Protein 4NHX (pdb70)

Secondary structure (P-SEA, 3-state):
ccccccccaaaaaaaaaaaaaacbbbbcccccccccccbbbbbccccccaaaaaaaaaaaaabbbbbbbcccccccccccccccccaaaaaaaaacccaaaaaaaaaaccccccbbbbbbbbbcccccccccccccccccbbbbbbbcccccccccccbbbbbbccccccccccbbbbbcccbbbbbbbcccccccccccccccccccbbbbbbcccccccccccccccccccccccccccccccccccccccaaaaaaaaaaaaaccbbbbcccccaaaaaaaaaaaacbbbbbbbbcccccccccccccccccaaaaaaaaaaacaaaaaaaaaaccccccccccccccccccccccccccccccccccbbbbbbbbbccccccccccccbbbbbccccccccccccccccbbbbbbbccccccccccccccccccccccccccccccbbbbbcc

Structure (mmCIF, N/CA/C/O backbone):
data_4NHX
#
_entry.id   4NHX
#
_cell.length_a   64.401
_cell.length_b   64.401
_cell.length_c   232.041
_cell.angle_alpha   90.00
_cell.angle_beta   90.00
_cell.angle_gamma   120.00
#
_symmetry.space_group_name_H-M   'P 32 2 1'
#
loop_
_entity.id
_entity.type
_entity.pdbx_description
1 polymer '2-oxoglutarate and iron-dependent oxygenase domain-containing protein 1'
2 non-polymer 'MANGANESE (II) ION'
3 non-polymer 'SODIUM ION'
4 non-polymer N-OXALYLGLYCINE
5 non-polymer GLYCEROL
6 water water
#
loop_
_atom_site.group_PDB
_atom_site.id
_atom_site.type_symbol
_atom_site.label_atom_id
_atom_site.label_alt_id
_atom_site.label_comp_id
_atom_site.label_asym_id
_atom_site.label_entity_id
_atom_site.label_seq_id
_atom_site.pdbx_PDB_ins_code
_atom_site.Cartn_x
_atom_site.Cartn_y
_atom_site.Cartn_z
_atom_site.occupancy
_atom_site.B_iso_or_equiv
_atom_site.auth_seq_id
_atom_site.auth_comp_id
_atom_site.auth_asym_id
_atom_site.auth_atom_id
_atom_site.pdbx_PDB_model_num
ATOM 1 N N . ALA A 1 44 ? -33.639 -6.377 81.988 1.00 71.58 24 ALA A N 1
ATOM 2 C CA . ALA A 1 44 ? -34.361 -6.192 80.733 1.00 71.73 24 ALA A CA 1
ATOM 3 C C . ALA A 1 44 ? -33.944 -7.242 79.700 1.00 71.27 24 ALA A C 1
ATOM 4 O O . ALA A 1 44 ? -33.201 -8.170 80.019 1.00 72.81 24 ALA A O 1
ATOM 6 N N . GLU A 1 45 ? -34.426 -7.095 78.468 1.00 71.07 25 GLU A N 1
ATOM 7 C CA . GLU A 1 45 ? -34.156 -8.072 77.412 1.00 70.48 25 GLU A CA 1
ATOM 8 C C . GLU A 1 45 ? -34.292 -7.443 76.031 1.00 67.46 25 GLU A C 1
ATOM 9 O O . GLU A 1 45 ? -35.054 -6.493 75.845 1.00 66.05 25 GLU A O 1
ATOM 15 N N . PHE A 1 46 ? -33.573 -7.982 75.051 1.00 68.00 26 PHE A N 1
ATOM 16 C CA . PHE A 1 46 ? -33.656 -7.432 73.702 1.00 68.57 26 PHE A CA 1
ATOM 17 C C . PHE A 1 46 ? -34.969 -7.859 73.045 1.00 66.61 26 PHE A C 1
ATOM 18 O O . PHE A 1 46 ? -35.574 -8.852 73.451 1.00 66.90 26 PHE A O 1
ATOM 26 N N . SER A 1 47 ? -35.392 -7.086 72.045 1.00 66.42 27 SER A N 1
ATOM 27 C CA . SER A 1 47 ? -36.741 -7.151 71.478 1.00 71.80 27 SER A CA 1
ATOM 28 C C . SER A 1 47 ? -37.295 -8.568 71.374 1.00 76.27 27 SER A C 1
ATOM 29 O O . SER A 1 47 ? -36.725 -9.425 70.698 1.00 76.56 27 SER A O 1
ATOM 32 N N . ASP A 1 48 ? -38.408 -8.799 72.063 1.00 77.71 28 ASP A N 1
ATOM 33 C CA . ASP A 1 48 ? -39.094 -10.085 72.045 1.00 77.43 28 ASP A CA 1
ATOM 34 C C . ASP A 1 48 ? -39.451 -10.491 70.615 1.00 72.04 28 ASP A C 1
ATOM 35 O O . ASP A 1 48 ? -39.464 -11.676 70.276 1.00 68.54 28 ASP A O 1
ATOM 40 N N . ALA A 1 49 ? -39.716 -9.490 69.778 1.00 70.77 29 ALA A N 1
ATOM 41 C CA . ALA A 1 49 ? -40.321 -9.708 68.468 1.00 69.21 29 ALA A CA 1
ATOM 42 C C . ALA A 1 49 ? -39.384 -10.350 67.440 1.00 68.48 29 ALA A C 1
ATOM 43 O O . ALA A 1 49 ? -39.852 -10.936 66.465 1.00 71.70 29 ALA A O 1
ATOM 45 N N . VAL A 1 50 ? -38.074 -10.252 67.657 1.00 65.57 30 VAL A N 1
ATOM 46 C CA . VAL A 1 50 ? -37.102 -10.846 66.734 1.00 63.28 30 VAL A CA 1
ATOM 47 C C . VAL A 1 50 ? -36.795 -12.292 67.116 1.00 61.49 30 VAL A C 1
ATOM 48 O O . VAL A 1 50 ? -36.318 -13.082 66.284 1.00 55.31 30 VAL A O 1
ATOM 52 N N . THR A 1 51 ? -37.065 -12.621 68.378 1.00 61.37 31 THR A N 1
ATOM 53 C CA . THR A 1 51 ? -36.948 -13.988 68.876 1.00 62.40 31 THR A CA 1
ATOM 54 C C . THR A 1 51 ? -38.193 -14.786 68.521 1.00 60.09 31 THR A C 1
ATOM 55 O O . THR A 1 51 ? -38.235 -16.007 68.714 1.00 62.28 31 THR A O 1
ATOM 59 N N . GLU A 1 52 ? -39.213 -14.095 68.017 1.00 57.16 32 GLU A N 1
ATOM 60 C CA . GLU A 1 52 ? -40.376 -14.780 67.475 1.00 59.27 32 GLU A CA 1
ATOM 61 C C . GLU A 1 52 ? -39.851 -15.713 66.382 1.00 54.63 32 GLU A C 1
ATOM 62 O O . GLU A 1 52 ? -39.149 -15.283 65.465 1.00 51.44 32 GLU A O 1
ATOM 68 N N . GLU A 1 53 ? -40.172 -16.993 66.511 1.00 53.67 33 GLU A N 1
ATOM 69 C CA . GLU A 1 53 ? -39.477 -18.037 65.773 1.00 53.43 33 GLU A CA 1
ATOM 70 C C . GLU A 1 53 ? -39.637 -17.948 64.256 1.00 50.21 33 GLU A C 1
ATOM 71 O O . GLU A 1 53 ? -38.687 -18.233 63.528 1.00 49.56 33 GLU A O 1
ATOM 74 N N . THR A 1 54 ? -40.815 -17.553 63.776 1.00 48.60 34 THR A N 1
ATOM 75 C CA . THR A 1 54 ? -41.038 -17.478 62.334 1.00 49.88 34 THR A CA 1
ATOM 76 C C . THR A 1 54 ? -40.108 -16.439 61.719 1.00 46.79 34 THR A C 1
ATOM 77 O O . THR A 1 54 ? -39.562 -16.642 60.637 1.00 46.87 34 THR A O 1
ATOM 81 N N . LEU A 1 55 ? -39.916 -15.334 62.429 1.00 44.94 35 LEU A N 1
ATOM 82 C CA . LEU A 1 55 ? -39.075 -14.252 61.945 1.00 44.55 35 LEU A CA 1
ATOM 83 C C . LEU A 1 55 ? -37.609 -14.663 62.003 1.00 41.70 35 LEU A C 1
ATOM 84 O O . LEU A 1 55 ? -36.834 -14.374 61.093 1.00 40.93 35 LEU A O 1
ATOM 89 N N . LYS A 1 56 ? -37.239 -15.348 63.076 1.00 39.54 36 LYS A N 1
ATOM 90 C CA . LYS A 1 56 ? -35.872 -15.816 63.260 1.00 39.17 36 LYS A CA 1
ATOM 91 C C . LYS A 1 56 ? -35.469 -16.764 62.133 1.00 38.98 36 LYS A C 1
ATOM 92 O O . LYS A 1 56 ? -34.331 -16.751 61.661 1.00 37.91 36 LYS A O 1
ATOM 98 N N . LYS A 1 57 ? -36.405 -17.598 61.709 1.00 37.48 37 LYS A N 1
ATOM 99 C CA . LYS A 1 57 ? -36.124 -18.556 60.660 1.00 43.78 37 LYS A CA 1
ATOM 100 C C . LYS A 1 57 ? -36.054 -17.874 59.301 1.00 41.98 37 LYS A C 1
ATOM 101 O O . LYS A 1 57 ? -35.304 -18.297 58.427 1.00 42.99 37 LYS A O 1
ATOM 107 N N . GLN A 1 58 ? -36.848 -16.826 59.128 1.00 40.83 38 GLN A N 1
ATOM 108 C CA . GLN A 1 58 ? -36.872 -16.078 57.879 1.00 41.87 38 GLN A CA 1
ATOM 109 C C . GLN A 1 58 ? -35.578 -15.285 57.742 1.00 42.86 38 GLN A C 1
ATOM 110 O O . GLN A 1 58 ? -35.017 -15.159 56.655 1.00 46.81 38 GLN A O 1
ATOM 116 N N . VAL A 1 59 ? -35.102 -14.767 58.866 1.00 39.10 39 VAL A N 1
ATOM 117 C CA . VAL A 1 59 ? -33.845 -14.027 58.908 1.00 39.47 39 VAL A CA 1
ATOM 118 C C . VAL A 1 59 ? -32.690 -14.976 58.587 1.00 39.97 39 VAL A C 1
ATOM 119 O O . VAL A 1 59 ? -31.781 -14.627 57.829 1.00 41.76 39 VAL A O 1
ATOM 123 N N . ALA A 1 60 ? -32.751 -16.183 59.147 1.00 39.70 40 ALA A N 1
ATOM 124 C CA . ALA A 1 60 ? -31.737 -17.209 58.912 1.00 41.83 40 ALA A CA 1
ATOM 125 C C . ALA A 1 60 ? -31.660 -17.576 57.435 1.00 43.48 40 ALA A C 1
ATOM 126 O O . ALA A 1 60 ? -30.570 -17.739 56.880 1.00 45.51 40 ALA A O 1
ATOM 128 N N . GLU A 1 61 ? -32.818 -17.717 56.802 1.00 44.70 41 GLU A N 1
ATOM 129 C CA . GLU A 1 61 ? -32.867 -18.034 55.380 1.00 47.04 41 GLU A CA 1
ATOM 130 C C . GLU A 1 61 ? -32.180 -16.933 54.568 1.00 45.54 41 GLU A C 1
ATOM 131 O O . GLU A 1 61 ? -31.362 -17.210 53.690 1.00 50.32 41 GLU A O 1
ATOM 137 N N . ALA A 1 62 ? -32.524 -15.685 54.873 1.00 45.46 42 ALA A N 1
ATOM 138 C CA . ALA A 1 62 ? -31.965 -14.518 54.188 1.00 47.98 42 ALA A CA 1
ATOM 139 C C . ALA A 1 62 ? -30.443 -14.465 54.322 1.00 49.72 42 ALA A C 1
ATOM 140 O O . ALA A 1 62 ? -29.738 -14.154 53.363 1.00 53.16 42 ALA A O 1
ATOM 142 N N . TRP A 1 63 ? -29.947 -14.758 55.521 1.00 44.22 43 TRP A N 1
ATOM 143 C CA . TRP A 1 63 ? -28.509 -14.853 55.752 1.00 43.62 43 TRP A CA 1
ATOM 144 C C . TRP A 1 63 ? -27.892 -15.977 54.919 1.00 46.82 43 TRP A C 1
ATOM 145 O O . TRP A 1 63 ? -26.867 -15.787 54.263 1.00 51.36 43 TRP A O 1
ATOM 156 N N . SER A 1 64 ? -28.519 -17.148 54.966 1.00 45.97 44 SER A N 1
ATOM 157 C CA . SER A 1 64 ? -28.009 -18.341 54.309 1.00 49.83 44 SER A CA 1
ATOM 158 C C . SER A 1 64 ? -27.852 -18.113 52.812 1.00 55.35 44 SER A C 1
ATOM 159 O O . SER A 1 64 ? -26.887 -18.568 52.191 1.00 58.21 44 SER A O 1
ATOM 162 N N . ARG A 1 65 ? -28.810 -17.383 52.255 1.00 53.71 45 ARG A N 1
ATOM 163 C CA A ARG A 1 65 ? -28.912 -17.150 50.821 0.64 53.69 45 ARG A CA 1
ATOM 164 C CA B ARG A 1 65 ? -28.865 -17.176 50.813 0.36 54.02 45 ARG A CA 1
ATOM 165 C C . ARG A 1 65 ? -28.361 -15.794 50.406 1.00 52.61 45 ARG A C 1
ATOM 166 O O . ARG A 1 65 ? -28.419 -15.431 49.243 1.00 57.17 45 ARG A O 1
ATOM 181 N N . ARG A 1 66 ? -27.832 -15.049 51.367 1.00 49.38 46 ARG A N 1
ATOM 182 C CA . ARG A 1 66 ? -27.369 -13.686 51.117 1.00 54.54 46 ARG A CA 1
ATOM 183 C C . ARG A 1 66 ? -28.411 -12.947 50.276 1.00 53.76 46 ARG A C 1
ATOM 184 O O . ARG A 1 66 ? -28.119 -12.469 49.192 1.00 52.82 46 ARG A O 1
ATOM 192 N N . THR A 1 67 ? -29.635 -12.900 50.789 1.00 54.64 47 THR A N 1
ATOM 193 C CA . THR A 1 67 ? -30.756 -12.268 50.109 1.00 56.58 47 THR A CA 1
ATOM 194 C C . THR A 1 67 ? -31.337 -11.198 51.035 1.00 53.77 47 THR A C 1
ATOM 195 O O . THR A 1 67 ? -31.373 -11.393 52.246 1.00 51.41 47 THR A O 1
ATOM 199 N N . PRO A 1 68 ? -31.777 -10.054 50.478 1.00 54.57 48 PRO A N 1
ATOM 200 C CA . PRO A 1 68 ? -32.341 -9.012 51.347 1.00 52.28 48 PRO A CA 1
ATOM 201 C C . PRO A 1 68 ? -33.667 -9.417 51.990 1.00 50.97 48 PRO A C 1
ATOM 202 O O . PRO A 1 68 ? -34.407 -10.230 51.443 1.00 52.17 48 PRO A O 1
ATOM 206 N N . PHE A 1 69 ? -33.940 -8.850 53.158 1.00 47.66 49 PHE A N 1
ATOM 207 C CA . PHE A 1 69 ? -35.148 -9.149 53.911 1.00 50.33 49 PHE A CA 1
ATOM 208 C C . PHE A 1 69 ? -35.576 -7.891 54.669 1.00 49.92 49 PHE A C 1
ATOM 209 O O . PHE A 1 69 ? -34.763 -7.266 55.354 1.00 47.52 49 PHE A O 1
ATOM 217 N N . SER A 1 70 ? -36.849 -7.529 54.543 1.00 52.95 50 SER A N 1
ATOM 218 C CA . SER A 1 70 ? -37.378 -6.326 55.174 1.00 54.71 50 SER A CA 1
ATOM 219 C C . SER A 1 70 ? -38.634 -6.655 55.970 1.00 56.00 50 SER A C 1
ATOM 220 O O . SER A 1 70 ? -39.536 -7.344 55.487 1.00 57.86 50 SER A O 1
ATOM 223 N N . HIS A 1 71 ? -38.674 -6.147 57.196 1.00 53.97 51 HIS A N 1
ATOM 224 C CA . HIS A 1 71 ? -39.787 -6.358 58.109 1.00 56.58 51 HIS A CA 1
ATOM 225 C C . HIS A 1 71 ? -39.875 -5.109 58.978 1.00 56.84 51 HIS A C 1
ATOM 226 O O . HIS A 1 71 ? -38.943 -4.301 59.005 1.00 52.61 51 HIS A O 1
ATOM 233 N N . GLU A 1 72 ? -40.987 -4.948 59.683 1.00 62.52 52 GLU A N 1
ATOM 234 C CA . GLU A 1 72 ? -41.206 -3.776 60.525 1.00 67.38 52 GLU A CA 1
ATOM 235 C C . GLU A 1 72 ? -40.115 -3.604 61.582 1.00 62.32 52 GLU A C 1
ATOM 236 O O . GLU A 1 72 ? -39.721 -2.480 61.903 1.00 65.00 52 GLU A O 1
ATOM 242 N N . VAL A 1 73 ? -39.623 -4.725 62.103 1.00 54.67 53 VAL A N 1
ATOM 243 C CA . VAL A 1 73 ? -38.766 -4.727 63.284 1.00 51.02 53 VAL A CA 1
ATOM 244 C C . VAL A 1 73 ? -37.330 -5.125 62.960 1.00 45.80 53 VAL A C 1
ATOM 245 O O . VAL A 1 73 ? -36.468 -5.140 63.842 1.00 40.12 53 VAL A O 1
ATOM 249 N N . ILE A 1 74 ? -37.077 -5.454 61.698 1.00 45.82 54 ILE A N 1
ATOM 250 C CA . ILE A 1 74 ? -35.732 -5.813 61.277 1.00 43.58 54 ILE A CA 1
ATOM 251 C C . ILE A 1 74 ? -35.562 -5.729 59.761 1.00 42.94 54 ILE A C 1
ATOM 252 O O . ILE A 1 74 ? -36.409 -6.192 58.994 1.00 44.46 54 ILE A O 1
ATOM 257 N N . VAL A 1 75 ? -34.461 -5.116 59.342 1.00 38.58 55 VAL A N 1
ATOM 258 C CA . VAL A 1 75 ? -34.124 -5.013 57.935 1.00 41.09 55 VAL A CA 1
ATOM 259 C C . VAL A 1 75 ? -32.710 -5.521 57.739 1.00 40.63 55 VAL A C 1
ATOM 260 O O . VAL A 1 75 ? -31.795 -5.130 58.459 1.00 39.24 55 VAL A O 1
ATOM 264 N N . MET A 1 76 ? -32.547 -6.398 56.758 1.00 44.84 56 MET A N 1
ATOM 265 C CA . MET A 1 76 ? -31.246 -6.942 56.418 1.00 46.38 56 MET A CA 1
ATOM 266 C C . MET A 1 76 ? -30.966 -6.709 54.941 1.00 45.13 56 MET A C 1
ATOM 267 O O . MET A 1 76 ? -31.779 -7.057 54.090 1.00 47.06 56 MET A O 1
ATOM 272 N N . ASP A 1 77 ? -29.810 -6.112 54.660 1.00 46.28 57 ASP A N 1
ATOM 273 C CA A ASP A 1 77 ? -29.404 -5.802 53.294 0.51 48.63 57 ASP A CA 1
ATOM 274 C CA B ASP A 1 77 ? -29.402 -5.773 53.301 0.49 48.87 57 ASP A CA 1
ATOM 275 C C . ASP A 1 77 ? -28.026 -6.377 53.006 1.00 47.79 57 ASP A C 1
ATOM 276 O O . ASP A 1 77 ? -27.214 -6.568 53.918 1.00 45.24 57 ASP A O 1
ATOM 285 N N . MET A 1 78 ? -27.773 -6.651 51.726 1.00 51.44 58 MET A N 1
ATOM 286 C CA . MET A 1 78 ? -26.544 -7.302 51.278 1.00 50.37 58 MET A CA 1
ATOM 287 C C . MET A 1 78 ? -25.618 -6.383 50.495 1.00 49.13 58 MET A C 1
ATOM 288 O O . MET A 1 78 ? -24.497 -6.775 50.174 1.00 48.20 58 MET A O 1
ATOM 293 N N A ASP A 1 79 ? -26.087 -5.180 50.180 0.45 51.02 59 ASP A N 1
ATOM 294 N N B ASP A 1 79 ? -26.083 -5.167 50.211 0.55 50.77 59 ASP A N 1
ATOM 295 C CA A ASP A 1 79 ? -25.308 -4.245 49.375 0.45 53.29 59 ASP A CA 1
ATOM 296 C CA B ASP A 1 79 ? -25.348 -4.211 49.380 0.55 53.79 59 ASP A CA 1
ATOM 297 C C A ASP A 1 79 ? -24.915 -3.019 50.199 0.45 50.23 59 ASP A C 1
ATOM 298 C C B ASP A 1 79 ? -24.921 -2.999 50.209 0.55 50.22 59 ASP A C 1
ATOM 299 O O A ASP A 1 79 ? -25.778 -2.367 50.787 0.45 49.51 59 ASP A O 1
ATOM 300 O O B ASP A 1 79 ? -25.766 -2.337 50.813 0.55 49.43 59 ASP A O 1
ATOM 309 N N . PRO A 1 80 ? -23.610 -2.689 50.237 1.00 46.86 60 PRO A N 1
ATOM 310 C CA . PRO A 1 80 ? -22.484 -3.335 49.539 1.00 47.09 60 PRO A CA 1
ATOM 311 C C . PRO A 1 80 ? -22.010 -4.626 50.214 1.00 47.72 60 PRO A C 1
ATOM 312 O O . PRO A 1 80 ? -21.298 -5.416 49.594 1.00 47.15 60 PRO A O 1
ATOM 316 N N . PHE A 1 81 ? -22.382 -4.819 51.477 1.00 45.03 61 PHE A N 1
ATOM 317 C CA . PHE A 1 81 ? -22.135 -6.081 52.167 1.00 45.11 61 PHE A CA 1
ATOM 318 C C . PHE A 1 81 ? -23.218 -6.322 53.216 1.00 46.75 61 PHE A C 1
ATOM 319 O O . PHE A 1 81 ? -24.049 -5.449 53.480 1.00 44.18 61 PHE A O 1
ATOM 327 N N . LEU A 1 82 ? -23.203 -7.506 53.813 1.00 47.65 62 LEU A N 1
ATOM 328 C CA . LEU A 1 82 ? -24.259 -7.904 54.731 1.00 45.44 62 LEU A CA 1
ATOM 329 C C . LEU A 1 82 ? -24.297 -6.999 55.961 1.00 38.64 62 LEU A C 1
ATOM 330 O O . LEU A 1 82 ? -23.323 -6.912 56.705 1.00 39.95 62 LEU A O 1
ATOM 335 N N . HIS A 1 83 ? -25.419 -6.318 56.167 1.00 36.57 63 HIS A N 1
ATOM 336 C CA . HIS A 1 83 ? -25.624 -5.513 57.369 1.00 38.11 63 HIS A CA 1
ATOM 337 C C . HIS A 1 83 ? -27.102 -5.551 57.735 1.00 37.31 63 HIS A C 1
ATOM 338 O O . HIS A 1 83 ? -27.958 -5.727 56.863 1.00 36.92 63 HIS A O 1
ATOM 345 N N . CYS A 1 84 ? -27.383 -5.408 59.027 1.00 37.49 64 CYS A N 1
ATOM 346 C CA A CYS A 1 84 ? -28.745 -5.478 59.528 0.68 38.10 64 CYS A CA 1
ATOM 347 C CA B CYS A 1 84 ? -28.746 -5.487 59.544 0.32 38.04 64 CYS A CA 1
ATOM 348 C C . CYS A 1 84 ? -29.029 -4.360 60.523 1.00 36.18 64 CYS A C 1
ATOM 349 O O . CYS A 1 84 ? -28.141 -3.928 61.260 1.00 31.72 64 CYS A O 1
ATOM 354 N N . VAL A 1 85 ? -30.275 -3.900 60.528 1.00 36.51 65 VAL A N 1
ATOM 355 C CA . VAL A 1 85 ? -30.711 -2.823 61.402 1.00 36.04 65 VAL A CA 1
ATOM 356 C C . VAL A 1 85 ? -31.898 -3.302 62.213 1.00 37.81 65 VAL A C 1
ATOM 357 O O . VAL A 1 85 ? -32.890 -3.772 61.649 1.00 37.77 65 VAL A O 1
ATOM 361 N N . ILE A 1 86 ? -31.783 -3.185 63.533 1.00 34.48 66 ILE A N 1
ATOM 362 C CA . ILE A 1 86 ? -32.878 -3.495 64.439 1.00 37.30 66 ILE A CA 1
ATOM 363 C C . ILE A 1 86 ? -33.244 -2.255 65.241 1.00 41.20 66 ILE A C 1
ATOM 364 O O . ILE A 1 86 ? -32.555 -1.900 66.196 1.00 39.60 66 ILE A O 1
ATOM 369 N N . PRO A 1 87 ? -34.331 -1.581 64.856 1.00 44.52 67 PRO A N 1
ATOM 370 C CA . PRO A 1 87 ? -34.762 -0.457 65.689 1.00 45.71 67 PRO A CA 1
ATOM 371 C C . PRO A 1 87 ? -35.427 -0.976 66.962 1.00 47.25 67 PRO A C 1
ATOM 372 O O . PRO A 1 87 ? -35.941 -2.095 66.948 1.00 49.50 67 PRO A O 1
ATOM 376 N N . ASN A 1 88 ? -35.406 -0.192 68.035 1.00 48.10 68 ASN A N 1
ATOM 377 C CA . ASN A 1 88 ? -35.989 -0.600 69.312 1.00 47.16 68 ASN A CA 1
ATOM 378 C C . ASN A 1 88 ? -35.460 -1.961 69.740 1.00 46.01 68 ASN A C 1
ATOM 379 O O . ASN A 1 88 ? -36.220 -2.894 70.014 1.00 49.32 68 ASN A O 1
ATOM 384 N N . PHE A 1 89 ? -34.137 -2.051 69.781 1.00 41.01 69 PHE A N 1
ATOM 385 C CA . PHE A 1 89 ? -33.435 -3.279 70.126 1.00 39.90 69 PHE A CA 1
ATOM 386 C C . PHE A 1 89 ? -33.820 -3.786 71.517 1.00 40.55 69 PHE A C 1
ATOM 387 O O . PHE A 1 89 ? -34.103 -4.970 71.697 1.00 43.89 69 PHE A O 1
ATOM 395 N N . ILE A 1 90 ? -33.820 -2.893 72.498 1.00 41.08 70 ILE A N 1
ATOM 396 C CA . ILE A 1 90 ? -34.186 -3.252 73.867 1.00 45.29 70 ILE A CA 1
ATOM 397 C C . ILE A 1 90 ? -35.554 -2.677 74.202 1.00 46.29 70 ILE A C 1
ATOM 398 O O . ILE A 1 90 ? -35.826 -1.509 73.952 1.00 45.91 70 ILE A O 1
ATOM 403 N N . GLN A 1 91 ? -36.418 -3.504 74.776 1.00 50.83 71 GLN A N 1
ATOM 404 C CA . GLN A 1 91 ? -37.815 -3.121 74.954 1.00 54.97 71 GLN A CA 1
ATOM 405 C C . GLN A 1 91 ? -38.030 -2.054 76.021 1.00 53.97 71 GLN A C 1
ATOM 406 O O . GLN A 1 91 ? -38.830 -1.137 75.828 1.00 56.19 71 GLN A O 1
ATOM 412 N N . SER A 1 92 ? -37.310 -2.158 77.134 1.00 52.26 72 SER A N 1
ATOM 413 C CA . SER A 1 92 ? -37.515 -1.241 78.252 1.00 50.67 72 SER A CA 1
ATOM 414 C C . SER A 1 92 ? -36.771 0.080 78.086 1.00 51.09 72 SER A C 1
ATOM 415 O O . SER A 1 92 ? -35.541 0.127 78.083 1.00 49.14 72 SER A O 1
ATOM 418 N N . GLN A 1 93 ? -37.540 1.155 77.956 1.00 54.19 73 GLN A N 1
ATOM 419 C CA . GLN A 1 93 ? -36.991 2.498 77.864 1.00 55.53 73 GLN A CA 1
ATOM 420 C C . GLN A 1 93 ? -36.364 2.906 79.193 1.00 57.31 73 GLN A C 1
ATOM 421 O O . GLN A 1 93 ? -35.415 3.688 79.230 1.00 56.69 73 GLN A O 1
ATOM 427 N N . ASP A 1 94 ? -36.892 2.375 80.287 1.00 60.61 74 ASP A N 1
ATOM 428 C CA . ASP A 1 94 ? -36.398 2.748 81.604 1.00 64.62 74 ASP A CA 1
ATOM 429 C C . ASP A 1 94 ? -35.004 2.172 81.803 1.00 60.20 74 ASP A C 1
ATOM 430 O O . ASP A 1 94 ? -34.121 2.839 82.344 1.00 60.31 74 ASP A O 1
ATOM 435 N N . PHE A 1 95 ? -34.802 0.944 81.333 1.00 56.66 75 PHE A N 1
ATOM 436 C CA . PHE A 1 95 ? -33.494 0.308 81.428 1.00 55.15 75 PHE A CA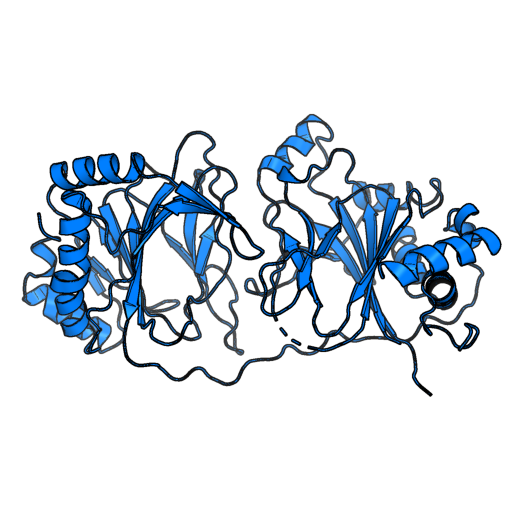 1
ATOM 437 C C . PHE A 1 95 ? -32.459 1.098 80.632 1.00 51.22 75 PHE A C 1
ATOM 438 O O . PHE A 1 95 ? -31.316 1.270 81.067 1.00 50.43 75 PHE A O 1
ATOM 446 N N . LEU A 1 96 ? -32.865 1.561 79.455 1.00 48.25 76 LEU A N 1
ATOM 447 C CA . LEU A 1 96 ? -31.976 2.291 78.557 1.00 47.06 76 LEU A CA 1
ATOM 448 C C . LEU A 1 96 ? -31.590 3.659 79.099 1.00 47.27 76 LEU A C 1
ATOM 449 O O . LEU A 1 96 ? -30.464 4.109 78.907 1.00 46.48 76 LEU A O 1
ATOM 454 N N . GLU A 1 97 ? -32.538 4.333 79.740 1.00 52.17 77 GLU A N 1
ATOM 455 C CA . GLU A 1 97 ? -32.262 5.602 80.402 1.00 57.46 77 GLU A CA 1
ATOM 456 C C . GLU A 1 97 ? -31.336 5.381 81.597 1.00 59.12 77 GLU A C 1
ATOM 457 O O . GLU A 1 97 ? -30.466 6.203 81.875 1.00 60.36 77 GLU A O 1
ATOM 463 N N . GLY A 1 98 ? -31.521 4.268 82.300 1.00 59.42 78 GLY A N 1
ATOM 464 C CA . GLY A 1 98 ? -30.643 3.932 83.407 1.00 60.08 78 GLY A CA 1
ATOM 465 C C . GLY A 1 98 ? -29.254 3.578 82.899 1.00 58.43 78 GLY A C 1
ATOM 466 O O . GLY A 1 98 ? -28.262 3.773 83.599 1.00 60.06 78 GLY A O 1
ATOM 467 N N . LEU A 1 99 ? -29.186 3.069 81.669 1.00 55.43 79 LEU A N 1
ATOM 468 C CA . LEU A 1 99 ? -27.916 2.688 81.046 1.00 52.16 79 LEU A CA 1
ATOM 469 C C . LEU A 1 99 ? -27.154 3.926 80.591 1.00 52.18 79 LEU A C 1
ATOM 470 O O . LEU A 1 99 ? -25.961 4.070 80.867 1.00 53.36 79 LEU A O 1
ATOM 475 N N . GLN A 1 100 ? -27.853 4.813 79.888 1.00 53.60 80 GLN A N 1
ATOM 476 C CA . GLN A 1 100 ? -27.289 6.090 79.467 1.00 57.98 80 GLN A CA 1
ATOM 477 C C . GLN A 1 100 ? -26.654 6.803 80.651 1.00 56.70 80 GLN A C 1
ATOM 478 O O . GLN A 1 100 ? -25.536 7.297 80.552 1.00 56.08 80 GLN A O 1
ATOM 484 N N . LYS A 1 101 ? -27.386 6.848 81.765 1.00 56.43 81 LYS A N 1
ATOM 485 C CA . LYS A 1 101 ? -26.942 7.550 82.970 1.00 59.21 81 LYS A CA 1
ATOM 486 C C . LYS A 1 101 ? -25.632 6.978 83.497 1.00 56.55 81 LYS A C 1
ATOM 487 O O . LYS A 1 101 ? -24.696 7.721 83.786 1.00 56.27 81 LYS A O 1
ATOM 493 N N . GLU A 1 102 ? -25.568 5.657 83.626 1.00 55.36 82 GLU A N 1
ATOM 494 C CA . GLU A 1 102 ? -24.348 5.000 84.076 1.00 55.55 82 GLU A CA 1
ATOM 495 C C . GLU A 1 102 ? -23.178 5.279 83.141 1.00 51.47 82 GLU A C 1
ATOM 496 O O . GLU A 1 102 ? -22.065 5.536 83.589 1.00 53.76 82 GLU A O 1
ATOM 502 N N . LEU A 1 103 ? -23.430 5.220 81.838 1.00 49.40 83 LEU A N 1
ATOM 503 C CA . LEU A 1 103 ? -22.366 5.424 80.861 1.00 47.53 83 LEU A CA 1
ATOM 504 C C . LEU A 1 103 ? -21.837 6.850 80.910 1.00 52.99 83 LEU A C 1
ATOM 505 O O . LEU A 1 103 ? -20.627 7.065 80.900 1.00 52.99 83 LEU A O 1
ATOM 510 N N . MET A 1 104 ? -22.749 7.820 80.957 1.00 59.94 84 MET A N 1
ATOM 511 C CA . MET A 1 104 ? -22.375 9.233 80.983 1.00 66.27 84 MET A CA 1
ATOM 512 C C . MET A 1 104 ? -21.629 9.573 82.264 1.00 70.34 84 MET A C 1
ATOM 513 O O . MET A 1 104 ? -20.940 10.589 82.333 1.00 75.31 84 MET A O 1
ATOM 518 N N . ASN A 1 105 ? -21.763 8.713 83.270 1.00 69.84 85 ASN A N 1
ATOM 519 C CA . ASN A 1 105 ? -21.070 8.895 84.539 1.00 70.05 85 ASN A CA 1
ATOM 520 C C . ASN A 1 105 ? -19.748 8.118 84.558 1.00 65.61 85 ASN A C 1
ATOM 521 O O . ASN A 1 105 ? -19.080 8.033 85.581 1.00 66.47 85 ASN A O 1
ATOM 526 N N . LEU A 1 106 ? -19.367 7.548 83.418 1.00 58.49 86 LEU A N 1
ATOM 527 C CA . LEU A 1 106 ? -18.042 6.945 83.297 1.00 57.56 86 LEU A CA 1
ATOM 528 C C . LEU A 1 106 ? -17.010 8.010 82.961 1.00 55.66 86 LEU A C 1
ATOM 529 O O . LEU A 1 106 ? -17.357 9.125 82.566 1.00 56.41 86 LEU A O 1
ATOM 534 N N . ASP A 1 107 ? -15.738 7.666 83.124 1.00 51.96 87 ASP A N 1
ATOM 535 C CA . ASP A 1 107 ? -14.668 8.534 82.670 1.00 56.36 87 ASP A CA 1
ATOM 536 C C . ASP A 1 107 ? -14.345 8.162 81.228 1.00 54.98 87 ASP A C 1
ATOM 537 O O . ASP A 1 107 ? -14.276 6.982 80.890 1.00 52.11 87 ASP A O 1
ATOM 542 N N . PHE A 1 108 ? -14.186 9.171 80.382 1.00 58.38 88 PHE A N 1
ATOM 543 C CA . PHE A 1 108 ? -13.864 8.950 78.977 1.00 60.37 88 PHE A CA 1
ATOM 544 C C . PHE A 1 108 ? -12.458 9.442 78.669 1.00 66.55 88 PHE A C 1
ATOM 545 O O . PHE A 1 108 ? -12.075 10.535 79.093 1.00 70.02 88 PHE A O 1
ATOM 553 N N . HIS A 1 109 ? -11.690 8.620 77.953 1.00 65.93 89 HIS A N 1
ATOM 554 C CA . HIS A 1 109 ? -10.327 8.981 77.571 1.00 66.83 89 HIS A CA 1
ATOM 555 C C . HIS A 1 109 ? -10.172 9.212 76.063 1.00 62.41 89 HIS A C 1
ATOM 556 O O . HIS A 1 109 ? -10.793 8.538 75.226 1.00 56.32 89 HIS A O 1
ATOM 563 N N . GLU A 1 110 ? -9.348 10.201 75.734 1.00 58.99 90 GLU A N 1
ATOM 564 C CA . GLU A 1 110 ? -9.176 10.647 74.365 1.00 54.67 90 GLU A CA 1
ATOM 565 C C . GLU A 1 110 ? -8.527 9.562 73.509 1.00 50.70 90 GLU A C 1
ATOM 566 O O . GLU A 1 110 ? -7.500 8.993 73.876 1.00 53.32 90 GLU A O 1
ATOM 568 N N . LYS A 1 111 ? -9.148 9.263 72.375 1.00 45.48 91 LYS A N 1
ATOM 569 C CA . LYS A 1 111 ? -8.553 8.356 71.409 1.00 48.65 91 LYS A CA 1
ATOM 570 C C . LYS A 1 111 ? -8.244 9.150 70.166 1.00 47.73 91 LYS A C 1
ATOM 571 O O . LYS A 1 111 ? -9.104 9.849 69.627 1.00 47.81 91 LYS A O 1
ATOM 577 N N . TYR A 1 112 ? -7.002 9.042 69.720 1.00 47.86 92 TYR A N 1
ATOM 578 C CA . TYR A 1 112 ? -6.531 9.816 68.592 1.00 46.93 92 TYR A CA 1
ATOM 579 C C . TYR A 1 112 ? -5.434 9.079 67.851 1.00 42.88 92 TYR A C 1
ATOM 580 O O . TYR A 1 112 ? -4.528 8.528 68.468 1.00 44.00 92 TYR A O 1
ATOM 589 N N . ASN A 1 113 ? -5.528 9.089 66.523 1.00 39.06 93 ASN A N 1
ATOM 590 C CA . ASN A 1 113 ? -4.422 8.731 65.645 1.00 38.82 93 ASN A CA 1
ATOM 591 C C . ASN A 1 113 ? -4.746 9.245 64.241 1.00 37.80 93 ASN A C 1
ATOM 592 O O . ASN A 1 113 ? -5.507 10.211 64.095 1.00 38.50 93 ASN A O 1
ATOM 597 N N . ASP A 1 114 ? -4.195 8.605 63.211 1.00 36.92 94 ASP A N 1
ATOM 598 C CA . ASP A 1 114 ? -4.480 9.020 61.836 1.00 36.43 94 ASP A CA 1
ATOM 599 C C . ASP A 1 114 ? -5.919 8.685 61.450 1.00 34.75 94 ASP A C 1
ATOM 600 O O . ASP A 1 114 ? -6.582 9.455 60.752 1.00 34.50 94 ASP A O 1
ATOM 605 N N . LEU A 1 115 ? -6.402 7.540 61.921 1.00 34.81 95 LEU A N 1
ATOM 606 C CA . LEU A 1 115 ? -7.696 7.015 61.493 1.00 34.07 95 LEU A CA 1
ATOM 607 C C . LEU A 1 115 ? -8.876 7.624 62.249 1.00 33.26 95 LEU A C 1
ATOM 608 O O . LEU A 1 115 ? -9.975 7.724 61.706 1.00 33.36 95 LEU A O 1
ATOM 613 N N . TYR A 1 116 ? -8.665 8.022 63.499 1.00 34.78 96 TYR A N 1
ATOM 614 C CA . TYR A 1 116 ? -9.793 8.472 64.308 1.00 38.02 96 TYR A CA 1
ATOM 615 C C . TYR A 1 116 ? -9.467 9.548 65.313 1.00 36.91 96 TYR A C 1
ATOM 616 O O . TYR A 1 116 ? -8.311 9.775 65.675 1.00 38.73 96 TYR A O 1
ATOM 625 N N . LYS A 1 117 ? -10.532 10.204 65.757 1.00 38.70 97 LYS A N 1
ATOM 626 C CA . LYS A 1 117 ? -10.488 11.110 66.888 1.00 37.43 97 LYS A CA 1
ATOM 627 C C . LYS A 1 117 ? -11.851 11.058 67.574 1.00 37.19 97 LYS A C 1
ATOM 628 O O . LYS A 1 117 ? -12.872 11.386 66.964 1.00 37.25 97 LYS A O 1
ATOM 634 N N . PHE A 1 118 ? -11.860 10.630 68.830 1.00 34.37 98 PHE A N 1
ATOM 635 C CA . PHE A 1 118 ? -13.090 10.540 69.603 1.00 37.64 98 PHE A CA 1
ATOM 636 C C . PHE A 1 118 ? -12.759 10.208 71.058 1.00 40.87 98 PHE A C 1
ATOM 637 O O . PHE A 1 118 ? -11.585 10.167 71.428 1.00 43.55 98 PHE A O 1
ATOM 645 N N . GLN A 1 119 ? -13.788 10.005 71.881 1.00 41.35 99 GLN A N 1
ATOM 646 C CA . GLN A 1 119 ? -13.593 9.614 73.276 1.00 44.65 99 GLN A CA 1
ATOM 647 C C . GLN A 1 119 ? -14.157 8.219 73.542 1.00 43.39 99 GLN A C 1
ATOM 648 O O . GLN A 1 119 ? -15.242 7.872 73.065 1.00 42.95 99 GLN A O 1
ATOM 654 N N . GLN A 1 120 ? -13.419 7.432 74.319 1.00 42.08 100 GLN A N 1
ATOM 655 C CA . GLN A 1 120 ? -13.818 6.073 74.652 1.00 44.72 100 GLN A CA 1
ATOM 656 C C . GLN A 1 120 ? -13.899 5.928 76.166 1.00 51.09 100 GLN A C 1
ATOM 657 O O . GLN A 1 120 ? -13.159 6.582 76.895 1.00 54.64 100 GLN A O 1
ATOM 663 N N . SER A 1 121 ? -14.789 5.061 76.635 1.00 50.44 101 SER A N 1
ATOM 664 C CA . SER A 1 121 ? -15.051 4.950 78.064 1.00 54.40 101 SER A CA 1
ATOM 665 C C . SER A 1 121 ? -14.015 4.101 78.772 1.00 56.77 101 SER A C 1
ATOM 666 O O . SER A 1 121 ? -13.316 3.299 78.130 1.00 49.84 101 SER A O 1
ATOM 669 N N . ASP A 1 122 ? -13.943 4.288 80.098 1.00 62.89 102 ASP A N 1
ATOM 670 C CA . ASP A 1 122 ? -13.410 3.275 80.995 1.00 64.60 102 ASP A CA 1
ATOM 671 C C . ASP A 1 122 ? -13.960 1.964 80.436 1.00 67.01 102 ASP A C 1
ATOM 672 O O . ASP A 1 122 ? -15.140 1.901 80.073 1.00 67.38 102 ASP A O 1
ATOM 677 N N . ASP A 1 123 ? -13.135 0.927 80.338 1.00 70.47 103 ASP A N 1
ATOM 678 C CA . ASP A 1 123 ? -13.584 -0.325 79.719 1.00 71.47 103 ASP A CA 1
ATOM 679 C C . ASP A 1 123 ? -14.777 -0.934 80.463 1.00 65.80 103 ASP A C 1
ATOM 680 O O . ASP A 1 123 ? -14.962 -0.689 81.659 1.00 69.32 103 ASP A O 1
ATOM 685 N N . LEU A 1 124 ? -15.565 -1.741 79.753 1.00 55.80 104 LEU A N 1
ATOM 686 C CA . LEU A 1 124 ? -16.887 -2.152 80.215 1.00 54.04 104 LEU A CA 1
ATOM 687 C C . LEU A 1 124 ? -16.922 -3.607 80.663 1.00 58.36 104 LEU A C 1
ATOM 688 O O . LEU A 1 124 ? -17.874 -4.043 81.311 1.00 61.09 104 LEU A O 1
ATOM 693 N N . LYS A 1 125 ? -15.872 -4.351 80.346 1.00 58.18 105 LYS A N 1
ATOM 694 C CA . LYS A 1 125 ? -15.889 -5.792 80.548 1.00 58.87 105 LYS A CA 1
ATOM 695 C C . LYS A 1 125 ? -15.993 -6.221 82.016 1.00 60.99 105 LYS A C 1
ATOM 696 O O . LYS A 1 125 ? -16.748 -7.137 82.340 1.00 64.73 105 LYS A O 1
ATOM 701 N N . LYS A 1 126 ? -15.231 -5.577 82.897 1.00 60.94 106 LYS A N 1
ATOM 702 C CA . LYS A 1 126 ? -15.200 -5.959 84.318 1.00 63.73 106 LYS A CA 1
ATOM 703 C C . LYS A 1 126 ? -16.007 -4.989 85.181 1.00 64.49 106 LYS A C 1
ATOM 704 O O . LYS A 1 126 ? -15.933 -5.002 86.409 1.00 70.48 106 LYS A O 1
ATOM 708 N N . ARG A 1 127 ? -16.794 -4.162 84.511 1.00 63.67 107 ARG A N 1
ATOM 709 C CA . ARG A 1 127 ? -17.499 -3.055 85.131 1.00 62.80 107 ARG A CA 1
ATOM 710 C C . ARG A 1 127 ? -18.685 -3.576 85.948 1.00 62.36 107 ARG A C 1
ATOM 711 O O . ARG A 1 127 ? -19.450 -4.412 85.474 1.00 61.67 107 ARG A O 1
ATOM 719 N N . ARG A 1 128 ? -18.834 -3.090 87.178 1.00 62.57 108 ARG A N 1
ATOM 720 C CA . ARG A 1 128 ? -19.759 -3.712 88.125 1.00 63.64 108 ARG A CA 1
ATOM 721 C C . ARG A 1 128 ? -21.124 -3.037 88.212 1.00 61.39 108 ARG A C 1
ATOM 722 O O . ARG A 1 128 ? -22.051 -3.608 88.773 1.00 63.91 108 ARG A O 1
ATOM 730 N N . GLU A 1 129 ? -21.251 -1.836 87.656 1.00 60.65 109 GLU A N 1
ATOM 731 C CA . GLU A 1 129 ? -22.536 -1.143 87.646 1.00 58.68 109 GLU A CA 1
ATOM 732 C C . GLU A 1 129 ? -23.596 -2.059 87.039 1.00 57.47 109 GLU A C 1
ATOM 733 O O . GLU A 1 129 ? -23.321 -2.763 86.069 1.00 59.06 109 GLU A O 1
ATOM 739 N N . PRO A 1 130 ? -24.815 -2.058 87.603 1.00 59.76 110 PRO A N 1
ATOM 740 C CA . PRO A 1 130 ? -25.782 -3.105 87.242 1.00 58.30 110 PRO A CA 1
ATOM 741 C C . PRO A 1 130 ? -26.358 -3.046 85.816 1.00 55.10 110 PRO A C 1
ATOM 742 O O . PRO A 1 130 ? -26.584 -4.108 85.243 1.00 53.48 110 PRO A O 1
ATOM 746 N N . HIS A 1 131 ? -26.587 -1.867 85.246 1.00 53.72 111 HIS A N 1
ATOM 747 C CA . HIS A 1 131 ? -27.157 -1.801 83.894 1.00 53.32 111 HIS A CA 1
ATOM 748 C C . HIS A 1 131 ? -26.132 -2.236 82.844 1.00 48.05 111 HIS A C 1
ATOM 749 O O . HIS A 1 131 ? -26.475 -2.918 81.878 1.00 43.88 111 HIS A O 1
ATOM 756 N N . ILE A 1 132 ? -24.878 -1.837 83.039 1.00 44.19 112 ILE A N 1
ATOM 757 C CA . ILE A 1 132 ? -23.797 -2.285 82.177 1.00 44.73 112 ILE A CA 1
ATOM 758 C C . ILE A 1 132 ? -23.637 -3.797 82.276 1.00 44.96 112 ILE A C 1
ATOM 759 O O . ILE A 1 132 ? -23.523 -4.482 81.256 1.00 43.12 112 ILE A O 1
ATOM 764 N N . SER A 1 133 ? -23.651 -4.310 83.499 1.00 47.78 113 SER A N 1
ATOM 765 C CA . SER A 1 133 ? -23.527 -5.742 83.740 1.00 52.95 113 SER A CA 1
ATOM 766 C C . SER A 1 133 ? -24.615 -6.511 82.995 1.00 54.54 113 SER A C 1
ATOM 767 O O . SER A 1 133 ? -24.348 -7.533 82.355 1.00 56.65 113 SER A O 1
ATOM 770 N N . THR A 1 134 ? -25.841 -6.004 83.067 1.00 53.18 114 THR A N 1
ATOM 771 C CA . THR A 1 134 ? -26.974 -6.644 82.404 1.00 50.35 114 THR A CA 1
ATOM 772 C C . THR A 1 134 ? -26.812 -6.601 80.882 1.00 48.61 114 THR A C 1
ATOM 773 O O . THR A 1 134 ? -27.123 -7.566 80.180 1.00 45.87 114 THR A O 1
ATOM 777 N N . LEU A 1 135 ? -26.332 -5.476 80.372 1.00 47.96 115 LEU A N 1
ATOM 778 C CA . LEU A 1 135 ? -26.164 -5.319 78.935 1.00 44.46 115 LEU A CA 1
ATOM 779 C C . LEU A 1 135 ? -25.150 -6.320 78.386 1.00 41.87 115 LEU A C 1
ATOM 780 O O . LEU A 1 135 ? -25.349 -6.867 77.302 1.00 46.34 115 LEU A O 1
ATOM 785 N N . ARG A 1 136 ? -24.065 -6.542 79.127 1.00 44.27 116 ARG A N 1
ATOM 786 C CA . ARG A 1 136 ? -23.048 -7.514 78.729 1.00 47.27 116 ARG A CA 1
ATOM 787 C C . ARG A 1 136 ? -23.705 -8.846 78.450 1.00 45.28 116 ARG A C 1
ATOM 788 O O . ARG A 1 136 ? -23.459 -9.479 77.419 1.00 42.40 116 ARG A O 1
ATOM 796 N N . LYS A 1 137 ? -24.555 -9.249 79.383 1.00 45.56 117 LYS A N 1
ATOM 797 C CA . LYS A 1 137 ? -25.267 -10.515 79.306 1.00 48.27 117 LYS A CA 1
ATOM 798 C C . LYS A 1 137 ? -26.280 -10.531 78.165 1.00 46.57 117 LYS A C 1
ATOM 799 O O . LYS A 1 137 ? -26.442 -11.547 77.494 1.00 47.95 117 LYS A O 1
ATOM 802 N N . ILE A 1 138 ? -26.977 -9.418 77.962 1.00 44.69 118 ILE A N 1
ATOM 803 C CA . ILE A 1 138 ? -27.945 -9.329 76.877 1.00 44.97 118 ILE A CA 1
ATOM 804 C C . ILE A 1 138 ? -27.228 -9.540 75.557 1.00 44.93 118 ILE A C 1
ATOM 805 O O . ILE A 1 138 ? -27.731 -10.220 74.668 1.00 45.69 118 ILE A O 1
ATOM 810 N N . LEU A 1 139 ? -26.051 -8.940 75.434 1.00 40.36 119 LEU A N 1
ATOM 811 C CA . LEU A 1 139 ? -25.326 -8.963 74.181 1.00 35.66 119 LEU A CA 1
ATOM 812 C C . LEU A 1 139 ? -24.578 -10.268 73.963 1.00 34.59 119 LEU A C 1
ATOM 813 O O . LEU A 1 139 ? -24.729 -10.902 72.921 1.00 37.01 119 LEU A O 1
ATOM 818 N N . PHE A 1 140 ? -23.766 -10.661 74.939 1.00 35.70 120 PHE A N 1
ATOM 819 C CA . PHE A 1 140 ? -22.807 -11.744 74.735 1.00 37.62 120 PHE A CA 1
ATOM 820 C C . PHE A 1 140 ? -23.283 -13.124 75.173 1.00 41.29 120 PHE A C 1
ATOM 821 O O . PHE A 1 140 ? -22.534 -14.095 75.093 1.00 46.80 120 PHE A O 1
ATOM 829 N N . GLU A 1 141 ? -24.534 -13.212 75.610 1.00 45.49 121 GLU A N 1
ATOM 830 C CA . GLU A 1 141 ? -25.170 -14.501 75.845 1.00 48.97 121 GLU A CA 1
ATOM 831 C C . GLU A 1 141 ? -26.416 -14.613 74.972 1.00 45.79 121 GLU A C 1
ATOM 832 O O . GLU A 1 141 ? -26.465 -15.435 74.058 1.00 49.90 121 GLU A O 1
ATOM 838 N N . ASP A 1 142 ? -27.399 -13.754 75.222 1.00 43.22 122 ASP A N 1
ATOM 839 C CA . ASP A 1 142 ? -28.699 -13.865 74.568 1.00 44.35 122 ASP A CA 1
ATOM 840 C C . ASP A 1 142 ? -28.629 -13.514 73.089 1.00 43.76 122 ASP A C 1
ATOM 841 O O . ASP A 1 142 ? -29.016 -14.310 72.232 1.00 45.94 122 ASP A O 1
ATOM 846 N N . PHE A 1 143 ? -28.152 -12.312 72.789 1.00 41.23 123 PHE A N 1
ATOM 847 C CA . PHE A 1 143 ? -28.120 -11.852 71.410 1.00 39.98 123 PHE A CA 1
ATOM 848 C C . PHE A 1 143 ? -27.111 -12.661 70.601 1.00 39.62 123 PHE A C 1
ATOM 849 O O . PHE A 1 143 ? -27.317 -12.932 69.417 1.00 39.57 123 PHE A O 1
ATOM 857 N N . ARG A 1 144 ? -26.018 -13.052 71.245 1.00 42.55 124 ARG A N 1
ATOM 858 C CA . ARG A 1 144 ? -24.998 -13.856 70.586 1.00 43.37 124 ARG A CA 1
ATOM 859 C C . ARG A 1 144 ? -25.527 -15.216 70.148 1.00 43.92 124 ARG A C 1
ATOM 860 O O . ARG A 1 144 ? -25.224 -15.674 69.044 1.00 46.55 124 ARG A O 1
ATOM 868 N N . SER A 1 145 ? -26.293 -15.875 71.014 1.00 40.90 125 SER A N 1
ATOM 869 C CA . SER A 1 145 ? -26.835 -17.185 70.672 1.00 46.90 125 SER A CA 1
ATOM 870 C C . SER A 1 145 ? -27.801 -17.035 69.498 1.00 45.21 125 SER A C 1
ATOM 871 O O . SER A 1 145 ? -27.830 -17.870 68.595 1.00 46.28 125 SER A O 1
ATOM 874 N N . TRP A 1 146 ? -28.578 -15.957 69.512 1.00 42.98 126 TRP A N 1
ATOM 875 C CA . TRP A 1 146 ? -29.523 -15.681 68.439 1.00 41.03 126 TRP A CA 1
ATOM 876 C C . TRP A 1 146 ? -28.754 -15.498 67.125 1.00 42.82 126 TRP A C 1
ATOM 877 O O . TRP A 1 146 ? -29.089 -16.114 66.112 1.00 41.47 126 TRP A O 1
ATOM 888 N N . LEU A 1 147 ? -27.704 -14.675 67.163 1.00 41.46 127 LEU A N 1
ATOM 889 C CA . LEU A 1 147 ? -26.861 -14.424 65.994 1.00 38.67 127 LEU A CA 1
ATOM 890 C C . LEU A 1 147 ? -26.166 -15.674 65.487 1.00 38.05 127 LEU A C 1
ATOM 891 O O . LEU A 1 147 ? -26.033 -15.880 64.278 1.00 39.32 127 LEU A O 1
ATOM 896 N N . SER A 1 148 ? -25.673 -16.477 66.419 1.00 38.46 128 SER A N 1
ATOM 897 C CA . SER A 1 148 ? -25.033 -17.741 66.087 1.00 40.79 128 SER A CA 1
ATOM 898 C C . SER A 1 148 ? -26.015 -18.646 65.362 1.00 41.97 128 SER A C 1
ATOM 899 O O . SER A 1 148 ? -25.642 -19.356 64.428 1.00 43.94 128 SER A O 1
ATOM 902 N N . ASP A 1 149 ? -27.266 -18.639 65.815 1.00 42.64 129 ASP A N 1
ATOM 903 C CA . ASP A 1 149 ? -28.292 -19.496 65.229 1.00 43.94 129 ASP A CA 1
ATOM 904 C C . ASP A 1 149 ? -28.608 -19.079 63.801 1.00 44.02 129 ASP A C 1
ATOM 905 O O . ASP A 1 149 ? -28.676 -19.918 62.915 1.00 48.68 129 ASP A O 1
ATOM 910 N N . ILE A 1 150 ? -28.807 -17.786 63.577 1.00 43.67 130 ILE A N 1
ATOM 911 C CA . ILE A 1 150 ? -29.230 -17.327 62.258 1.00 46.26 130 ILE A CA 1
ATOM 912 C C . ILE A 1 150 ? -28.071 -17.258 61.263 1.00 46.19 130 ILE A C 1
ATOM 913 O O . ILE A 1 150 ? -28.277 -17.408 60.061 1.00 47.21 130 ILE A O 1
ATOM 918 N N . SER A 1 151 ? -26.860 -17.041 61.771 1.00 41.39 131 SER A N 1
ATOM 919 C CA . SER A 1 151 ? -25.675 -16.913 60.927 1.00 41.04 131 SER A CA 1
ATOM 920 C C . SER A 1 151 ? -24.998 -18.262 60.709 1.00 42.96 131 SER A C 1
ATOM 921 O O . SER A 1 151 ? -24.228 -18.426 59.760 1.00 43.75 131 SER A O 1
ATOM 924 N N . LYS A 1 152 ? -25.286 -19.220 61.590 1.00 43.07 132 LYS A N 1
ATOM 925 C CA . LYS A 1 152 ? -24.624 -20.532 61.586 1.00 48.67 132 LYS A CA 1
ATOM 926 C C . LYS A 1 152 ? -23.130 -20.411 61.882 1.00 49.18 132 LYS A C 1
ATOM 927 O O . LYS A 1 152 ? -22.368 -21.353 61.674 1.00 56.58 132 LYS A O 1
ATOM 933 N N . ILE A 1 153 ? -22.722 -19.244 62.367 1.00 46.81 133 ILE A N 1
ATOM 934 C CA . ILE A 1 153 ? -21.370 -19.044 62.860 1.00 48.33 133 ILE A CA 1
ATOM 935 C C . ILE A 1 153 ? -21.361 -19.368 64.354 1.00 50.62 133 ILE A C 1
ATOM 936 O O . ILE A 1 153 ? -22.229 -18.910 65.102 1.00 48.58 133 ILE A O 1
ATOM 941 N N . ASP A 1 154 ? -20.391 -20.170 64.781 1.00 53.52 134 ASP A N 1
ATOM 942 C CA . ASP A 1 154 ? -20.207 -20.466 66.197 1.00 53.44 134 ASP A CA 1
ATOM 943 C C . ASP A 1 154 ? -19.443 -19.312 66.839 1.00 52.13 134 ASP A C 1
ATOM 944 O O . ASP A 1 154 ? -18.214 -19.321 66.895 1.00 57.16 134 ASP A O 1
ATOM 949 N N . LEU A 1 155 ? -20.179 -18.30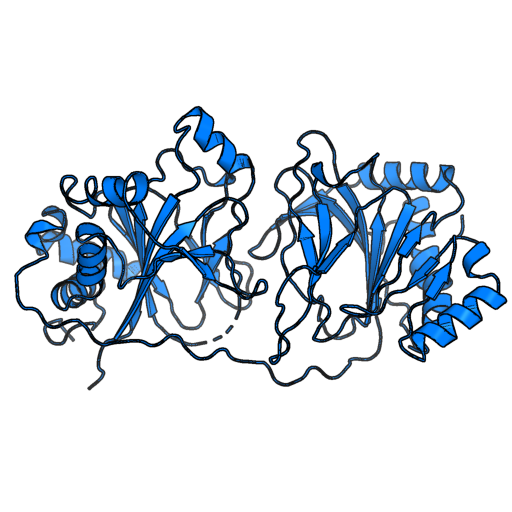2 67.292 1.00 45.75 135 LEU A N 1
ATOM 950 C CA . LEU A 1 155 ? -19.571 -17.113 67.869 1.00 44.24 135 LEU A CA 1
ATOM 951 C C . LEU A 1 155 ? -19.133 -17.406 69.300 1.00 48.18 135 LEU A C 1
ATOM 952 O O . LEU A 1 155 ? -19.776 -18.190 70.002 1.00 46.65 135 LEU A O 1
ATOM 957 N N . GLU A 1 156 ? -18.041 -16.775 69.724 1.00 50.85 136 GLU A N 1
ATOM 958 C CA . GLU A 1 156 ? -17.472 -17.012 71.047 1.00 54.32 136 GLU A CA 1
ATOM 959 C C . GLU A 1 156 ? -18.126 -16.147 72.111 1.00 51.57 136 GLU A C 1
ATOM 960 O O . GLU A 1 156 ? -18.731 -15.120 71.812 1.00 49.82 136 GLU A O 1
ATOM 966 N N . SER A 1 157 ? -17.953 -16.547 73.365 1.00 52.64 137 SER A N 1
ATOM 967 C CA A SER A 1 157 ? -18.490 -15.805 74.497 0.55 51.41 137 SER A CA 1
ATOM 968 C CA B SER A 1 157 ? -18.501 -15.793 74.485 0.45 51.37 137 SER A CA 1
ATOM 969 C C . SER A 1 157 ? -17.663 -14.552 74.775 1.00 49.73 137 SER A C 1
ATOM 970 O O . SER A 1 157 ? -18.124 -13.636 75.452 1.00 49.40 137 SER A O 1
ATOM 975 N N . THR A 1 158 ? -16.440 -14.530 74.245 1.00 49.00 138 THR A N 1
ATOM 976 C CA . THR A 1 158 ? -15.493 -13.438 74.463 1.00 48.80 138 THR A CA 1
ATOM 977 C C . THR A 1 158 ? -16.166 -12.066 74.418 1.00 46.10 138 THR A C 1
ATOM 978 O O . THR A 1 158 ? -16.767 -11.680 73.413 1.00 42.53 138 THR A O 1
ATOM 982 N N . ILE A 1 159 ? -16.078 -11.346 75.532 1.00 46.34 139 ILE A N 1
ATOM 983 C CA . ILE A 1 159 ? -16.695 -10.030 75.663 1.00 48.33 139 ILE A CA 1
ATOM 984 C C . ILE A 1 159 ? -15.784 -8.975 75.057 1.00 47.12 139 ILE A C 1
ATOM 985 O O . ILE A 1 159 ? -14.614 -8.867 75.424 1.00 45.13 139 ILE A O 1
ATOM 990 N N . ASP A 1 160 ? -16.332 -8.211 74.117 1.00 46.45 140 ASP A N 1
ATOM 991 C CA . ASP A 1 160 ? -15.586 -7.197 73.391 1.00 46.52 140 ASP A CA 1
ATOM 992 C C . ASP A 1 160 ? -16.519 -6.022 73.144 1.00 39.90 140 ASP A C 1
ATOM 993 O O . ASP A 1 160 ? -17.195 -5.968 72.125 1.00 35.29 140 ASP A O 1
ATOM 998 N N . MET A 1 161 ? -16.572 -5.091 74.087 1.00 41.45 141 MET A N 1
ATOM 999 C CA . MET A 1 161 ? -17.492 -3.967 73.983 1.00 40.68 141 MET A CA 1
ATOM 1000 C C . MET A 1 161 ? -16.932 -2.721 74.655 1.00 39.78 141 MET A C 1
ATOM 1001 O O . MET A 1 161 ? -16.278 -2.793 75.699 1.00 41.27 141 MET A O 1
ATOM 1006 N N . SER A 1 162 ? -17.225 -1.578 74.056 1.00 39.85 142 SER A N 1
ATOM 1007 C CA . SER A 1 162 ? -16.737 -0.303 74.547 1.00 41.15 142 SER A CA 1
ATOM 1008 C C . SER A 1 162 ? -17.857 0.709 74.380 1.00 38.89 142 SER A C 1
ATOM 1009 O O . SER A 1 162 ? -18.833 0.457 73.669 1.00 38.64 142 SER A O 1
ATOM 1012 N N . CYS A 1 163 ? -17.719 1.845 75.046 1.00 38.72 143 CYS A N 1
ATOM 1013 C CA . CYS A 1 163 ? -18.680 2.934 74.920 1.00 38.25 143 CYS A CA 1
ATOM 1014 C C . CYS A 1 163 ? -17.947 4.096 74.295 1.00 41.19 143 CYS A C 1
ATOM 1015 O O . CYS A 1 163 ? -16.899 4.513 74.790 1.00 47.85 143 CYS A O 1
ATOM 1018 N N . ALA A 1 164 ? -18.505 4.618 73.214 1.00 37.42 144 ALA A N 1
ATOM 1019 C CA . ALA A 1 164 ? -17.868 5.674 72.459 1.00 37.02 144 ALA A CA 1
ATOM 1020 C C . ALA A 1 164 ? -18.708 6.933 72.517 1.00 39.39 144 ALA A C 1
ATOM 1021 O O . ALA A 1 164 ? -19.945 6.880 72.535 1.00 36.84 144 ALA A O 1
ATOM 1023 N N . LYS A 1 165 ? -18.018 8.067 72.543 1.00 40.92 145 LYS A N 1
ATOM 1024 C CA . LYS A 1 165 ? -18.662 9.362 72.463 1.00 44.27 145 LYS A CA 1
ATOM 1025 C C . LYS A 1 165 ? -17.988 10.178 71.363 1.00 42.88 145 LYS A C 1
ATOM 1026 O O . LYS A 1 165 ? -16.775 10.401 71.397 1.00 44.32 145 LYS A O 1
ATOM 1032 N N . TYR A 1 166 ? -18.777 10.587 70.373 1.00 40.61 146 TYR A N 1
ATOM 1033 C CA . TYR A 1 166 ? -18.300 11.440 69.289 1.00 37.52 146 TYR A CA 1
ATOM 1034 C C . TYR A 1 166 ? -18.948 12.810 69.411 1.00 40.53 146 TYR A C 1
ATOM 1035 O O . TYR A 1 166 ? -20.177 12.926 69.383 1.00 41.05 146 TYR A O 1
ATOM 1044 N N . GLU A 1 167 ? -18.123 13.844 69.531 1.00 37.11 147 GLU A N 1
ATOM 1045 C CA . GLU A 1 167 ? -18.615 15.210 69.566 1.00 39.20 147 GLU A CA 1
ATOM 1046 C C . GLU A 1 167 ? -18.078 15.972 68.355 1.00 41.07 147 GLU A C 1
ATOM 1047 O O . GLU A 1 167 ? -17.475 15.376 67.455 1.00 40.28 147 GLU A O 1
ATOM 1053 N N . PHE A 1 168 ? -18.320 17.277 68.333 1.00 40.78 148 PHE A N 1
ATOM 1054 C CA . PHE A 1 168 ? -17.942 18.139 67.219 1.00 39.83 148 PHE A CA 1
ATOM 1055 C C . PHE A 1 168 ? -16.498 17.907 66.772 1.00 37.08 148 PHE A C 1
ATOM 1056 O O . PHE A 1 168 ? -15.576 18.017 67.571 1.00 36.53 148 PHE A O 1
ATOM 1064 N N . THR A 1 169 ? -16.335 17.577 65.490 1.00 35.21 149 THR A N 1
ATOM 1065 C CA . THR A 1 169 ? -15.042 17.347 64.819 1.00 36.26 149 THR A CA 1
ATOM 1066 C C . THR A 1 169 ? -14.519 15.919 64.938 1.00 37.34 149 THR A C 1
ATOM 1067 O O . THR A 1 169 ? -13.580 15.551 64.235 1.00 36.66 149 THR A O 1
ATOM 1071 N N . ASP A 1 170 ? -15.138 15.109 65.794 1.00 37.55 150 ASP A N 1
ATOM 1072 C CA . ASP A 1 170 ? -14.717 13.721 65.956 1.00 35.94 150 ASP A CA 1
ATOM 1073 C C . ASP A 1 170 ? -15.129 12.922 64.728 1.00 36.00 150 ASP A C 1
ATOM 1074 O O . ASP A 1 170 ? -16.150 13.208 64.103 1.00 35.91 150 ASP A O 1
ATOM 1079 N N . ALA A 1 171 ? -14.331 11.921 64.382 1.00 36.08 151 ALA A N 1
ATOM 1080 C CA . ALA A 1 171 ? -14.608 11.091 63.219 1.00 36.03 151 ALA A CA 1
ATOM 1081 C C . ALA A 1 171 ? -13.773 9.823 63.250 1.00 33.52 151 ALA A C 1
ATOM 1082 O O . ALA A 1 171 ? -12.700 9.788 63.848 1.00 36.39 151 ALA A O 1
ATOM 1084 N N . LEU A 1 172 ? -14.289 8.783 62.605 1.00 34.41 152 LEU A N 1
ATOM 1085 C CA . LEU A 1 172 ? -13.578 7.525 62.445 1.00 33.35 152 LEU A CA 1
ATOM 1086 C C . LEU A 1 172 ? -13.602 7.192 60.955 1.00 35.46 152 LEU A C 1
ATOM 1087 O O . LEU A 1 172 ? -14.655 6.899 60.389 1.00 34.79 152 LEU A O 1
ATOM 1092 N N . LEU A 1 173 ? -12.438 7.263 60.320 1.00 34.25 153 LEU A N 1
ATOM 1093 C CA . LEU A 1 173 ? -12.359 7.201 58.865 1.00 32.44 153 LEU A CA 1
ATOM 1094 C C . LEU A 1 173 ? -12.419 5.777 58.330 1.00 34.35 153 LEU A C 1
ATOM 1095 O O . LEU A 1 173 ? -12.477 4.820 59.096 1.00 32.59 153 LEU A O 1
ATOM 1100 N N . CYS A 1 174 ? -12.386 5.665 57.004 1.00 33.05 154 CYS A N 1
ATOM 1101 C CA . CYS A 1 174 ? -12.627 4.411 56.296 1.00 36.55 154 CYS A CA 1
ATOM 1102 C C . CYS A 1 174 ? -11.718 3.246 56.721 1.00 39.38 154 CYS A C 1
ATOM 1103 O O . CYS A 1 174 ? -10.492 3.321 56.615 1.00 43.11 154 CYS A O 1
ATOM 1106 N N . HIS A 1 175 ? -12.339 2.159 57.177 1.00 36.30 155 HIS A N 1
ATOM 1107 C CA . HIS A 1 175 ? -11.624 0.980 57.668 1.00 33.87 155 HIS A CA 1
ATOM 1108 C C . HIS A 1 175 ? -12.530 -0.235 57.563 1.00 33.43 155 HIS A C 1
ATOM 1109 O O . HIS A 1 175 ? -13.745 -0.089 57.399 1.00 33.52 155 HIS A O 1
ATOM 1116 N N . ASP A 1 176 ? -11.947 -1.429 57.685 1.00 38.14 156 ASP A N 1
ATOM 1117 C CA . ASP A 1 176 ? -12.693 -2.673 57.489 1.00 40.12 156 ASP A CA 1
ATOM 1118 C C . ASP A 1 176 ? -12.860 -3.536 58.751 1.00 39.07 156 ASP A C 1
ATOM 1119 O O . ASP A 1 176 ? -13.376 -4.646 58.658 1.00 38.41 156 ASP A O 1
ATOM 1124 N N . ASP A 1 177 ? -12.433 -3.031 59.912 1.00 38.73 157 ASP A N 1
ATOM 1125 C CA . ASP A 1 177 ? -12.571 -3.751 61.198 1.00 38.41 157 ASP A CA 1
ATOM 1126 C C . ASP A 1 177 ? -11.721 -5.008 61.284 1.00 41.05 157 ASP A C 1
ATOM 1127 O O . ASP A 1 177 ? -11.740 -5.699 62.297 1.00 37.66 157 ASP A O 1
ATOM 1132 N N . GLU A 1 178 ? -10.981 -5.324 60.230 1.00 49.55 158 GLU A N 1
ATOM 1133 C CA . GLU A 1 178 ? -10.307 -6.611 60.185 1.00 56.36 158 GLU A CA 1
ATOM 1134 C C . GLU A 1 178 ? -9.284 -6.761 61.309 1.00 55.60 158 GLU A C 1
ATOM 1135 O O . GLU A 1 178 ? -8.404 -5.925 61.494 1.00 55.59 158 GLU A O 1
ATOM 1141 N N . LEU A 1 179 ? -9.447 -7.833 62.073 1.00 55.96 159 LEU A N 1
ATOM 1142 C CA . LEU A 1 179 ? -8.506 -8.224 63.108 1.00 59.19 159 LEU A CA 1
ATOM 1143 C C . LEU A 1 179 ? -8.838 -9.673 63.394 1.00 59.21 159 LEU A C 1
ATOM 1144 O O . LEU A 1 179 ? -10.013 -10.038 63.415 1.00 58.71 159 LEU A O 1
ATOM 1149 N N . GLU A 1 180 ? -7.821 -10.500 63.600 1.00 60.68 160 GLU A N 1
ATOM 1150 C CA . GLU A 1 180 ? -8.034 -11.934 63.731 1.00 61.09 160 GLU A CA 1
ATOM 1151 C C . GLU A 1 180 ? -9.046 -12.224 64.842 1.00 61.54 160 GLU A C 1
ATOM 1152 O O . GLU A 1 180 ? -8.863 -11.798 65.982 1.00 63.78 160 GLU A O 1
ATOM 1155 N N . GLY A 1 181 ? -10.129 -12.912 64.487 1.00 58.58 161 GLY A N 1
ATOM 1156 C CA . GLY A 1 181 ? -11.143 -13.309 65.449 1.00 55.20 161 GLY A CA 1
ATOM 1157 C C . GLY A 1 181 ? -12.455 -12.552 65.326 1.00 50.60 161 GLY A C 1
ATOM 1158 O O . GLY A 1 181 ? -13.512 -13.085 65.666 1.00 49.82 161 GLY A O 1
ATOM 1159 N N . ARG A 1 182 ? -12.399 -11.310 64.855 1.00 46.94 162 ARG A N 1
ATOM 1160 C CA . ARG A 1 182 ? -13.611 -10.506 64.701 1.00 43.96 162 ARG A CA 1
ATOM 1161 C C . ARG A 1 182 ? -14.452 -11.030 63.546 1.00 43.58 162 ARG A C 1
ATOM 1162 O O . ARG A 1 182 ? -13.972 -11.104 62.414 1.00 43.81 162 ARG A O 1
ATOM 1170 N N . ARG A 1 183 ? -15.706 -11.373 63.830 1.00 40.93 163 ARG A N 1
ATOM 1171 C CA . ARG A 1 183 ? -16.611 -11.879 62.801 1.00 40.16 163 ARG A CA 1
ATOM 1172 C C . ARG A 1 183 ? -17.818 -10.984 62.580 1.00 36.61 163 ARG A C 1
ATOM 1173 O O . ARG A 1 183 ? -18.204 -10.746 61.437 1.00 36.07 163 ARG A O 1
ATOM 1181 N N . ILE A 1 184 ? -18.418 -10.492 63.657 1.00 33.41 164 ILE A N 1
ATOM 1182 C CA . ILE A 1 184 ? -19.569 -9.611 63.514 1.00 32.71 164 ILE A CA 1
ATOM 1183 C C . ILE A 1 184 ? -19.429 -8.340 64.324 1.00 33.74 164 ILE A C 1
ATOM 1184 O O . ILE A 1 184 ? -19.214 -8.372 65.543 1.00 35.77 164 ILE A O 1
ATOM 1189 N N . ALA A 1 185 ? -19.565 -7.215 63.634 1.00 31.30 165 ALA A N 1
ATOM 1190 C CA . ALA A 1 185 ? -19.501 -5.914 64.279 1.00 33.33 165 ALA A CA 1
ATOM 1191 C C . ALA A 1 185 ? -20.909 -5.559 64.717 1.00 34.30 165 ALA A C 1
ATOM 1192 O O . ALA A 1 185 ? -21.867 -5.899 64.033 1.00 31.12 165 ALA A O 1
ATOM 1194 N N . PHE A 1 186 ? -21.035 -4.894 65.861 1.00 31.26 166 PHE A N 1
ATOM 1195 C CA . PHE A 1 186 ? -22.323 -4.357 66.288 1.00 31.95 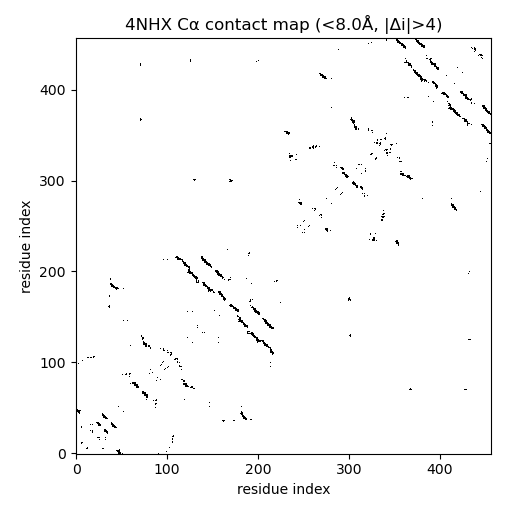166 PHE A CA 1
ATOM 1196 C C . PHE A 1 186 ? -22.153 -2.978 66.901 1.00 32.76 166 PHE A C 1
ATOM 1197 O O . PHE A 1 186 ? -21.122 -2.684 67.518 1.00 33.22 166 PHE A O 1
ATOM 1205 N N . ILE A 1 187 ? -23.173 -2.140 66.730 1.00 30.64 167 ILE A N 1
ATOM 1206 C CA . ILE A 1 187 ? -23.223 -0.839 67.374 1.00 32.72 167 ILE A CA 1
ATOM 1207 C C . ILE A 1 187 ? -24.647 -0.591 67.851 1.00 35.91 167 ILE A C 1
ATOM 1208 O O . ILE A 1 187 ? -25.600 -0.744 67.087 1.00 33.77 167 ILE A O 1
ATOM 1213 N N . LEU A 1 188 ? -24.775 -0.221 69.120 1.00 34.96 168 LEU A N 1
ATOM 1214 C CA . LEU A 1 188 ? -26.049 0.169 69.704 1.00 36.05 168 LEU A CA 1
ATOM 1215 C C . LEU A 1 188 ? -26.005 1.662 70.009 1.00 37.46 168 LEU A C 1
ATOM 1216 O O . LEU A 1 188 ? -25.197 2.108 70.817 1.00 37.98 168 LEU A O 1
ATOM 1221 N N . TYR A 1 189 ? -26.875 2.429 69.364 1.00 38.35 169 TYR A N 1
ATOM 1222 C CA . TYR A 1 189 ? -26.877 3.876 69.511 1.00 38.68 169 TYR A CA 1
ATOM 1223 C C . TYR A 1 189 ? -27.763 4.297 70.680 1.00 42.10 169 TYR A C 1
ATOM 1224 O O . TYR A 1 189 ? -28.875 3.789 70.840 1.00 41.61 169 TYR A O 1
ATOM 1233 N N . LEU A 1 190 ? -27.244 5.206 71.504 1.00 41.09 170 LEU A N 1
ATOM 1234 C CA . LEU A 1 190 ? -27.987 5.782 72.621 1.00 46.05 170 LEU A CA 1
ATOM 1235 C C . LEU A 1 190 ? -27.988 7.292 72.472 1.00 45.94 170 LEU A C 1
ATOM 1236 O O . LEU A 1 190 ? -27.735 8.030 73.429 1.00 49.60 170 LEU A O 1
ATOM 1241 N N . VAL A 1 191 ? -28.279 7.743 71.258 1.00 43.54 171 VAL A N 1
ATOM 1242 C CA . VAL A 1 191 ? -28.183 9.155 70.924 1.00 43.97 171 VAL A CA 1
ATOM 1243 C C . VAL A 1 191 ? -29.489 9.904 71.166 1.00 46.70 171 VAL A C 1
ATOM 1244 O O . VAL A 1 191 ? -30.564 9.304 71.152 1.00 46.83 171 VAL A O 1
ATOM 1248 N N . PRO A 1 192 ? -29.397 11.226 71.386 1.00 48.61 172 PRO A N 1
ATOM 1249 C CA . PRO A 1 192 ? -30.585 12.089 71.362 1.00 50.58 172 PRO A CA 1
ATOM 1250 C C . PRO A 1 192 ? -31.135 12.178 69.937 1.00 52.96 172 PRO A C 1
ATOM 1251 O O . PRO A 1 192 ? -30.540 11.576 69.039 1.00 53.27 172 PRO A O 1
ATOM 1255 N N . PRO A 1 193 ? -32.251 12.903 69.727 1.00 53.77 173 PRO A N 1
ATOM 1256 C CA . PRO A 1 193 ? -32.800 13.047 68.372 1.00 53.50 173 PRO A CA 1
ATOM 1257 C C . PRO A 1 193 ? -31.699 13.448 67.400 1.00 51.36 173 PRO A C 1
ATOM 1258 O O . PRO A 1 193 ? -30.919 14.348 67.704 1.00 51.57 173 PRO A O 1
ATOM 1262 N N . TRP A 1 194 ? -31.614 12.760 66.268 1.00 49.90 174 TRP A N 1
ATOM 1263 C CA . TRP A 1 194 ? -30.455 12.883 65.404 1.00 46.85 174 TRP A CA 1
ATOM 1264 C C . TRP A 1 194 ? -30.900 12.947 63.955 1.00 49.30 174 TRP A C 1
ATOM 1265 O O . TRP A 1 194 ? -31.887 12.323 63.573 1.00 51.17 174 TRP A O 1
ATOM 1276 N N . ASP A 1 195 ? -30.173 13.711 63.153 1.00 49.74 175 ASP A N 1
ATOM 1277 C CA . ASP A 1 195 ? -30.463 13.812 61.734 1.00 52.63 175 ASP A CA 1
ATOM 1278 C C . ASP A 1 195 ? -29.147 13.898 60.980 1.00 48.58 175 ASP A C 1
ATOM 1279 O O . ASP A 1 195 ? -28.086 14.081 61.580 1.00 46.15 175 ASP A O 1
ATOM 1284 N N . ARG A 1 196 ? -29.227 13.764 59.664 1.00 48.50 176 ARG A N 1
ATOM 1285 C CA . ARG A 1 196 ? -28.053 13.728 58.815 1.00 50.11 176 ARG A CA 1
ATOM 1286 C C . ARG A 1 196 ? -27.189 14.978 58.951 1.00 46.98 176 ARG A C 1
ATOM 1287 O O . ARG A 1 196 ? -25.969 14.905 58.834 1.00 47.06 176 ARG A O 1
ATOM 1295 N N . SER A 1 197 ? -27.819 16.120 59.207 1.00 49.55 177 SER A N 1
ATOM 1296 C CA . SER A 1 197 ? -27.101 17.393 59.279 1.00 50.30 177 SER A CA 1
ATOM 1297 C C . SER A 1 197 ? -26.161 17.454 60.485 1.00 48.99 177 SER A C 1
ATOM 1298 O O . SER A 1 197 ? -25.233 18.261 60.524 1.00 51.13 177 SER A O 1
ATOM 1301 N N . MET A 1 198 ? -26.410 16.598 61.467 1.00 47.27 178 MET A N 1
ATOM 1302 C CA . MET A 1 198 ? -25.590 16.555 62.669 1.00 46.92 178 MET A CA 1
ATOM 1303 C C . MET A 1 198 ? -24.367 15.650 62.470 1.00 45.40 178 MET A C 1
ATOM 1304 O O . MET A 1 198 ? -23.474 15.594 63.321 1.00 44.83 178 MET A O 1
ATOM 1309 N N . GLY A 1 199 ? -24.325 14.959 61.332 1.00 43.50 179 GLY A N 1
ATOM 1310 C CA . GLY A 1 199 ? -23.206 14.095 60.991 1.00 41.00 179 GLY A CA 1
ATOM 1311 C C . GLY A 1 199 ? -23.206 12.808 61.790 1.00 39.29 179 GLY A C 1
ATOM 1312 O O . GLY A 1 199 ? -24.251 12.380 62.278 1.00 42.73 179 GLY A O 1
ATOM 1313 N N . GLY A 1 200 ? -22.038 12.186 61.919 1.00 37.03 180 GLY A N 1
ATOM 1314 C CA . GLY A 1 200 ? -21.910 10.966 62.695 1.00 35.94 180 GLY A CA 1
ATOM 1315 C C . GLY A 1 200 ? -22.620 9.785 62.070 1.00 35.72 180 GLY A C 1
ATOM 1316 O O . GLY A 1 200 ? -23.039 8.864 62.770 1.00 34.45 180 GLY A O 1
ATOM 1317 N N . THR A 1 201 ? -22.764 9.806 60.750 1.00 35.73 181 THR A N 1
ATOM 1318 C CA . THR A 1 201 ? -23.460 8.733 60.059 1.00 35.39 181 THR A CA 1
ATOM 1319 C C . THR A 1 201 ? -22.525 7.541 59.906 1.00 36.00 181 THR A C 1
ATOM 1320 O O . THR A 1 201 ? -21.307 7.707 59.822 1.00 35.04 181 THR A O 1
ATOM 1324 N N . LEU A 1 202 ? -23.093 6.339 59.922 1.00 36.06 182 LEU A N 1
ATOM 1325 C CA . LEU A 1 202 ? -22.328 5.128 59.682 1.00 34.92 182 LEU A CA 1
ATOM 1326 C C . LEU A 1 202 ? -22.390 4.885 58.184 1.00 35.81 182 LEU A C 1
ATOM 1327 O O . LEU A 1 202 ? -23.431 4.480 57.664 1.00 36.10 182 LEU A O 1
ATOM 1332 N N . ASP A 1 203 ? -21.295 5.182 57.490 1.00 36.77 183 ASP A N 1
ATOM 1333 C CA . ASP A 1 203 ? -21.260 5.109 56.033 1.00 36.39 183 ASP A CA 1
ATOM 1334 C C . ASP A 1 203 ? -20.627 3.801 55.585 1.00 33.45 183 ASP A C 1
ATOM 1335 O O . ASP A 1 203 ? -19.582 3.414 56.102 1.00 32.96 183 ASP A O 1
ATOM 1340 N N . LEU A 1 204 ? -21.255 3.135 54.616 1.00 36.34 184 LEU A N 1
ATOM 1341 C CA . LEU A 1 204 ? -20.747 1.877 54.072 1.00 38.24 184 LEU A CA 1
ATOM 1342 C C . LEU A 1 204 ? -20.267 2.073 52.638 1.00 38.53 184 LEU A C 1
ATOM 1343 O O . LEU A 1 204 ? -20.956 2.696 51.830 1.00 34.49 184 LEU A O 1
ATOM 1348 N N . TYR A 1 205 ? -19.109 1.507 52.308 1.00 40.25 185 TYR A N 1
ATOM 1349 C CA . TYR A 1 205 ? -18.509 1.723 50.994 1.00 37.87 185 TYR A CA 1
ATOM 1350 C C . TYR A 1 205 ? -18.710 0.547 50.043 1.00 41.44 185 TYR A C 1
ATOM 1351 O O . TYR A 1 205 ? -18.675 -0.616 50.453 1.00 43.38 185 TYR A O 1
ATOM 1360 N N . SER A 1 206 ? -18.910 0.866 48.768 1.00 38.61 186 SER A N 1
ATOM 1361 C CA . SER A 1 206 ? -18.799 -0.108 47.700 1.00 42.15 186 SER A CA 1
ATOM 1362 C C . SER A 1 206 ? -17.318 -0.399 47.488 1.00 42.20 186 SER A C 1
ATOM 1363 O O . SER A 1 206 ? -16.464 0.297 48.024 1.00 42.42 186 SER A O 1
ATOM 1366 N N . ILE A 1 207 ? -17.014 -1.393 46.663 1.00 47.02 187 ILE A N 1
ATOM 1367 C CA . ILE A 1 207 ? -15.635 -1.820 46.482 1.00 50.58 187 ILE A CA 1
ATOM 1368 C C . ILE A 1 207 ? -15.283 -1.943 44.990 1.00 54.30 187 ILE A C 1
ATOM 1369 O O . ILE A 1 207 ? -16.159 -2.190 44.163 1.00 54.87 187 ILE A O 1
ATOM 1374 N N . ASP A 1 208 ? -14.005 -1.773 44.657 1.00 56.01 188 ASP A N 1
ATOM 1375 C CA . ASP A 1 208 ? -13.556 -1.848 43.264 1.00 57.72 188 ASP A CA 1
ATOM 1376 C C . ASP A 1 208 ? -13.008 -3.229 42.928 1.00 60.25 188 ASP A C 1
ATOM 1377 O O . ASP A 1 208 ? -13.070 -4.143 43.748 1.00 56.24 188 ASP A O 1
ATOM 1382 N N . GLU A 1 209 ? -12.452 -3.361 41.726 1.00 68.38 189 GLU A N 1
ATOM 1383 C CA . GLU A 1 209 ? -11.908 -4.631 41.253 1.00 74.91 189 GLU A CA 1
ATOM 1384 C C . GLU A 1 209 ? -10.811 -5.191 42.168 1.00 76.19 189 GLU A C 1
ATOM 1385 O O . GLU A 1 209 ? -10.681 -6.408 42.308 1.00 77.47 189 GLU A O 1
ATOM 1388 N N . HIS A 1 210 ? -10.040 -4.306 42.799 1.00 73.72 190 HIS A N 1
ATOM 1389 C CA . HIS A 1 210 ? -8.895 -4.724 43.613 1.00 73.21 190 HIS A CA 1
ATOM 1390 C C . HIS A 1 210 ? -9.233 -4.853 45.100 1.00 71.45 190 HIS A C 1
ATOM 1391 O O . HIS A 1 210 ? -8.337 -4.837 45.947 1.00 70.71 190 HIS A O 1
ATOM 1398 N N . PHE A 1 211 ? -10.520 -4.984 45.412 1.00 70.28 191 PHE A N 1
ATOM 1399 C CA . PHE A 1 211 ? -10.968 -5.157 46.795 1.00 67.76 191 PHE A CA 1
ATOM 1400 C C . PHE A 1 211 ? -10.636 -3.937 47.648 1.00 62.69 191 PHE A C 1
ATOM 1401 O O . PHE A 1 211 ? -10.367 -4.062 48.846 1.00 62.60 191 PHE A O 1
ATOM 1403 N N . GLN A 1 212 ? -10.655 -2.761 47.025 1.00 58.79 192 GLN A N 1
ATOM 1404 C CA . GLN A 1 212 ? -10.423 -1.499 47.727 1.00 54.10 192 GLN A CA 1
ATOM 1405 C C . GLN A 1 212 ? -11.702 -0.660 47.712 1.00 48.27 192 GLN A C 1
ATOM 1406 O O . GLN A 1 212 ? -12.471 -0.722 46.751 1.00 48.84 192 GLN A O 1
ATOM 1412 N N . PRO A 1 213 ? -11.938 0.123 48.775 1.00 45.52 193 PRO A N 1
ATOM 1413 C CA . PRO A 1 213 ? -13.160 0.934 48.841 1.00 43.90 193 PRO A CA 1
ATOM 1414 C C . PRO A 1 213 ? -13.231 1.956 47.712 1.00 44.43 193 PRO A C 1
ATOM 1415 O O . PRO A 1 213 ? -12.218 2.565 47.357 1.00 44.15 193 PRO A O 1
ATOM 1419 N N . LYS A 1 214 ? -14.426 2.138 47.164 1.00 44.54 194 LYS A N 1
ATOM 1420 C CA . LYS A 1 214 ? -14.632 3.043 46.044 1.00 50.04 194 LYS A CA 1
ATOM 1421 C C . LYS A 1 214 ? -15.373 4.289 46.509 1.00 50.82 194 LYS A C 1
ATOM 1422 O O . LYS A 1 214 ? -14.818 5.390 46.488 1.00 52.26 194 LYS A O 1
ATOM 1428 N N . GLN A 1 215 ? -16.614 4.120 46.952 1.00 51.10 195 GLN A N 1
ATOM 1429 C CA . GLN A 1 215 ? -17.380 5.257 47.453 1.00 51.69 195 GLN A CA 1
ATOM 1430 C C . GLN A 1 215 ? -18.525 4.854 48.384 1.00 46.01 195 GLN A C 1
ATOM 1431 O O . GLN A 1 215 ? -18.886 3.681 48.483 1.00 42.23 195 GLN A O 1
ATOM 1437 N N . ILE A 1 216 ? -19.102 5.848 49.049 1.00 45.13 196 ILE A N 1
ATOM 1438 C CA . ILE A 1 216 ? -20.177 5.622 50.004 1.00 44.22 196 ILE A CA 1
ATOM 1439 C C . ILE A 1 216 ? -21.477 5.376 49.264 1.00 43.21 196 ILE A C 1
ATOM 1440 O O . ILE A 1 216 ? -21.901 6.207 48.478 1.00 44.76 196 ILE A O 1
ATOM 1445 N N . VAL A 1 217 ? -22.113 4.239 49.536 1.00 43.09 197 VAL A N 1
ATOM 1446 C CA . VAL A 1 217 ? -23.349 3.860 48.861 1.00 43.84 197 VAL A CA 1
ATOM 1447 C C . VAL A 1 217 ? -24.501 3.644 49.842 1.00 45.87 197 VAL A C 1
ATOM 1448 O O . VAL A 1 217 ? -25.648 3.462 49.432 1.00 51.14 197 VAL A O 1
ATOM 1452 N N . LYS A 1 218 ? -24.180 3.638 51.131 1.00 46.48 198 LYS A N 1
ATOM 1453 C CA . LYS A 1 218 ? -25.179 3.598 52.195 1.00 49.36 198 LYS A CA 1
ATOM 1454 C C . LYS A 1 218 ? -24.707 4.481 53.342 1.00 47.15 198 LYS A C 1
ATOM 1455 O O . LYS A 1 218 ? -23.545 4.433 53.733 1.00 47.40 198 LYS A O 1
ATOM 1461 N N . SER A 1 219 ? -25.622 5.262 53.896 1.00 47.31 199 SER A N 1
ATOM 1462 C CA . SER A 1 219 ? -25.311 6.146 55.006 1.00 45.12 199 SER A CA 1
ATOM 1463 C C . SER A 1 219 ? -26.431 6.003 56.035 1.00 43.54 199 SER A C 1
ATOM 1464 O O . SER A 1 219 ? -27.562 6.423 55.794 1.00 47.16 199 SER A O 1
ATOM 1467 N N . LEU A 1 220 ? -26.113 5.387 57.168 1.00 41.87 200 LEU A N 1
ATOM 1468 C CA . LEU A 1 220 ? -27.099 5.102 58.205 1.00 44.23 200 LEU A CA 1
ATOM 1469 C C . LEU A 1 220 ? -27.074 6.159 59.303 1.00 42.79 200 LEU A C 1
ATOM 1470 O O . LEU A 1 220 ? -26.008 6.497 59.830 1.00 39.99 200 LEU A O 1
ATOM 1475 N N . ILE A 1 221 ? -28.256 6.665 59.649 1.00 41.34 201 ILE A N 1
ATOM 1476 C CA . ILE A 1 221 ? -28.390 7.693 60.677 1.00 41.40 201 ILE A CA 1
ATOM 1477 C C . ILE A 1 221 ? -28.625 7.056 62.048 1.00 39.98 201 ILE A C 1
ATOM 1478 O O . ILE A 1 221 ? -29.547 6.255 62.217 1.00 39.97 201 ILE A O 1
ATOM 1483 N N . PRO A 1 222 ? -27.789 7.399 63.039 1.00 38.46 202 PRO A N 1
ATOM 1484 C CA . PRO A 1 222 ? -28.027 6.794 64.351 1.00 38.60 202 PRO A CA 1
ATOM 1485 C C . PRO A 1 222 ? -29.308 7.315 64.993 1.00 38.28 202 PRO A C 1
ATOM 1486 O O . PRO A 1 222 ? -29.714 8.447 64.739 1.00 38.35 202 PRO A O 1
ATOM 1490 N N . SER A 1 223 ? -29.938 6.484 65.813 1.00 38.16 203 SER A N 1
ATOM 1491 C CA . SER A 1 223 ? -31.132 6.879 66.541 1.00 41.15 203 SER A CA 1
ATOM 1492 C C . SER A 1 223 ? -31.229 6.025 67.793 1.00 37.50 203 SER A C 1
ATOM 1493 O O . SER A 1 223 ? -30.706 4.911 67.843 1.00 36.76 203 SER A O 1
ATOM 1496 N N . TRP A 1 224 ? -31.902 6.563 68.799 1.00 40.22 204 TRP A N 1
ATOM 1497 C CA . TRP A 1 224 ? -32.003 5.940 70.113 1.00 40.31 204 TRP A CA 1
ATOM 1498 C C . TRP A 1 224 ? -32.499 4.490 70.057 1.00 42.12 204 TRP A C 1
ATOM 1499 O O . TRP A 1 224 ? -33.564 4.209 69.502 1.00 45.64 204 TRP A O 1
ATOM 1510 N N . ASN A 1 225 ? -31.710 3.578 70.619 1.00 39.86 205 ASN A N 1
ATOM 1511 C CA . ASN A 1 225 ? -32.089 2.165 70.757 1.00 38.17 205 ASN A CA 1
ATOM 1512 C C . ASN A 1 225 ? -32.042 1.402 69.433 1.00 38.57 205 ASN A C 1
ATOM 1513 O O . ASN A 1 225 ? -32.557 0.283 69.332 1.00 38.23 205 ASN A O 1
ATOM 1518 N N . LYS A 1 226 ? -31.428 2.001 68.418 1.00 37.30 206 LYS A N 1
ATOM 1519 C CA . LYS A 1 226 ? -31.200 1.298 67.163 1.00 36.53 206 LYS A CA 1
ATOM 1520 C C . LYS A 1 226 ? -29.903 0.505 67.250 1.00 35.55 206 LYS A C 1
ATOM 1521 O O . LYS A 1 226 ? -28.858 1.059 67.598 1.00 36.09 206 LYS A O 1
ATOM 1527 N N . LEU A 1 227 ? -29.971 -0.778 66.906 1.00 36.30 207 LEU A N 1
ATOM 1528 C CA . LEU A 1 227 ? -28.780 -1.607 66.798 1.00 35.33 207 LEU A CA 1
ATOM 1529 C C . LEU A 1 227 ? -28.468 -1.909 65.334 1.00 34.23 207 LEU A C 1
ATOM 1530 O O . LEU A 1 227 ? -29.362 -2.250 64.563 1.00 34.26 207 LEU A O 1
ATOM 1535 N N . VAL A 1 228 ? -27.199 -1.778 64.954 1.00 33.24 208 VAL A N 1
ATOM 1536 C CA . VAL A 1 228 ? -26.749 -2.168 63.623 1.00 33.62 208 VAL A CA 1
ATOM 1537 C C . VAL A 1 228 ? -25.672 -3.233 63.784 1.00 30.49 208 VAL A C 1
ATOM 1538 O O . VAL A 1 228 ? -24.812 -3.116 64.654 1.00 29.99 208 VAL A O 1
ATOM 1542 N N . PHE A 1 229 ? -25.713 -4.269 62.958 1.00 33.00 209 PHE A N 1
ATOM 1543 C CA . PHE A 1 229 ? -24.614 -5.222 62.927 1.00 34.68 209 PHE A CA 1
ATOM 1544 C C . PHE A 1 229 ? -24.288 -5.642 61.504 1.00 36.36 209 PHE A C 1
ATOM 1545 O O . PHE A 1 229 ? -25.127 -5.540 60.606 1.00 36.40 209 PHE A O 1
ATOM 1553 N N . PHE A 1 230 ? -23.053 -6.085 61.301 1.00 35.33 210 PHE A N 1
ATOM 1554 C CA . PHE A 1 230 ? -22.605 -6.476 59.979 1.00 35.06 210 PHE A CA 1
ATOM 1555 C C . PHE A 1 230 ? -21.410 -7.407 60.045 1.00 35.18 210 PHE A C 1
ATOM 1556 O O . PHE A 1 230 ? -20.739 -7.519 61.077 1.00 32.75 210 PHE A O 1
ATOM 1564 N N . GLU A 1 231 ? -21.153 -8.075 58.929 1.00 35.89 211 GLU A N 1
ATOM 1565 C CA A GLU A 1 231 ? -20.096 -9.071 58.858 0.50 38.09 211 GLU A CA 1
ATOM 1566 C CA B GLU A 1 231 ? -20.097 -9.066 58.857 0.50 38.08 211 GLU A CA 1
ATOM 1567 C C . GLU A 1 231 ? -18.759 -8.388 58.602 1.00 38.00 211 GLU A C 1
ATOM 1568 O O . GLU A 1 231 ? -18.662 -7.483 57.778 1.00 38.65 211 GLU A O 1
ATOM 1579 N N . VAL A 1 232 ? -17.734 -8.815 59.325 1.00 40.29 212 VAL A N 1
ATOM 1580 C CA . VAL A 1 232 ? -16.385 -8.321 59.095 1.00 39.07 212 VAL A CA 1
ATOM 1581 C C . VAL A 1 232 ? -15.758 -9.204 58.031 1.00 42.33 212 VAL A C 1
ATOM 1582 O O . VAL A 1 232 ? -15.672 -10.426 58.194 1.00 43.82 212 VAL A O 1
ATOM 1586 N N . SER A 1 233 ? -15.330 -8.577 56.941 1.00 42.66 213 SER A N 1
ATOM 1587 C CA . SER A 1 233 ? -14.795 -9.286 55.787 1.00 44.45 213 SER A CA 1
ATOM 1588 C C . SER A 1 233 ? -13.788 -8.375 55.088 1.00 43.90 213 SER A C 1
ATOM 1589 O O . SER A 1 233 ? -13.631 -7.218 55.469 1.00 42.81 213 SER A O 1
ATOM 1592 N N . PRO A 1 234 ? -13.104 -8.890 54.058 1.00 48.86 214 PRO A N 1
ATOM 1593 C CA . PRO A 1 234 ? -12.137 -8.060 53.321 1.00 49.26 214 PRO A CA 1
ATOM 1594 C C . PRO A 1 234 ? -12.775 -6.871 52.596 1.00 48.54 214 PRO A C 1
ATOM 1595 O O . PRO A 1 234 ? -12.045 -5.995 52.130 1.00 49.82 214 PRO A O 1
ATOM 1599 N N . VAL A 1 235 ? -14.106 -6.827 52.535 1.00 45.91 215 VAL A N 1
ATOM 1600 C CA . VAL A 1 235 ? -14.816 -5.752 51.844 1.00 44.92 215 VAL A CA 1
ATOM 1601 C C . VAL A 1 235 ? -15.703 -4.912 52.772 1.00 40.27 215 VAL A C 1
ATOM 1602 O O . VAL A 1 235 ? -16.400 -4.005 52.308 1.00 38.65 215 VAL A O 1
ATOM 1606 N N . SER A 1 236 ? -15.669 -5.186 54.077 1.00 39.89 216 SER A N 1
ATOM 1607 C CA . SER A 1 236 ? -16.567 -4.503 55.013 1.00 37.12 216 SER A CA 1
ATOM 1608 C C . SER A 1 236 ? -16.057 -3.111 55.384 1.00 37.34 216 SER A C 1
ATOM 1609 O O . SER A 1 236 ? -15.865 -2.795 56.570 1.00 32.34 216 SER A O 1
ATOM 1612 N N . PHE A 1 237 ? -15.851 -2.277 54.367 1.00 37.88 217 PHE A N 1
ATOM 1613 C CA . PHE A 1 237 ? -15.329 -0.922 54.570 1.00 38.96 217 PHE A CA 1
ATOM 1614 C C . PHE A 1 237 ? -16.413 0.060 55.004 1.00 37.92 217 PHE A C 1
ATOM 1615 O O . PHE A 1 237 ? -17.484 0.140 54.395 1.00 36.50 217 PHE A O 1
ATOM 1623 N N . HIS A 1 238 ? -16.113 0.822 56.050 1.00 37.21 218 HIS A N 1
ATOM 1624 C CA . HIS A 1 238 ? -17.080 1.742 56.617 1.00 36.43 218 HIS A CA 1
ATOM 1625 C C . HIS A 1 238 ? -16.395 2.874 57.369 1.00 32.54 218 HIS A C 1
ATOM 1626 O O . HIS A 1 238 ? -15.218 2.784 57.710 1.00 33.60 218 HIS A O 1
ATOM 1633 N N . GLN A 1 239 ? -17.140 3.939 57.634 1.00 31.84 219 GLN A N 1
ATOM 1634 C CA . GLN A 1 239 ? -16.643 5.013 58.477 1.00 32.71 219 GLN A CA 1
ATOM 1635 C C . GLN A 1 239 ? -17.761 5.583 59.345 1.00 35.45 219 GLN A C 1
ATOM 1636 O O . GLN A 1 239 ? -18.951 5.356 59.091 1.00 37.53 219 GLN A O 1
ATOM 1642 N N . VAL A 1 240 ? -17.359 6.330 60.366 1.00 30.97 220 VAL A N 1
ATOM 1643 C CA . VAL A 1 240 ? -18.257 7.222 61.068 1.00 32.78 220 VAL A CA 1
ATOM 1644 C C . VAL A 1 240 ? -17.946 8.642 60.594 1.00 33.13 220 VAL A C 1
ATOM 1645 O O . VAL A 1 240 ? -16.859 9.158 60.851 1.00 34.42 220 VAL A O 1
ATOM 1649 N N . SER A 1 241 ? -18.891 9.271 59.898 1.00 33.83 221 SER A N 1
ATOM 1650 C CA . SER A 1 241 ? -18.653 10.593 59.330 1.00 36.67 221 SER A CA 1
ATOM 1651 C C . SER A 1 241 ? -18.479 11.613 60.453 1.00 36.79 221 SER A C 1
ATOM 1652 O O . SER A 1 241 ? -18.974 11.407 61.565 1.00 35.66 221 SER A O 1
ATOM 1655 N N . GLU A 1 242 ? -17.779 12.709 60.163 1.00 36.65 222 GLU A N 1
ATOM 1656 C CA . GLU A 1 242 ? -17.524 13.742 61.163 1.00 35.31 222 GLU A CA 1
ATOM 1657 C C . GLU A 1 242 ? -18.823 14.242 61.810 1.00 35.04 222 GLU A C 1
ATOM 1658 O O . GLU A 1 242 ? -19.775 14.570 61.110 1.00 34.05 222 GLU A O 1
ATOM 1664 N N . VAL A 1 243 ? -18.857 14.289 63.143 1.00 34.82 223 VAL A N 1
ATOM 1665 C CA . VAL A 1 243 ? -19.966 14.919 63.870 1.00 36.06 223 VAL A CA 1
ATOM 1666 C C . VAL A 1 243 ? -19.892 16.439 63.731 1.00 40.15 223 VAL A C 1
ATOM 1667 O O . VAL A 1 243 ? -18.869 17.055 64.044 1.00 42.07 223 VAL A O 1
ATOM 1671 N N . LEU A 1 244 ? -20.986 17.036 63.270 1.00 40.39 224 LEU A N 1
ATOM 1672 C CA . LEU A 1 244 ? -21.014 18.460 62.954 1.00 43.58 224 LEU A CA 1
ATOM 1673 C C . LEU A 1 244 ? -21.789 19.251 64.001 1.00 45.48 224 LEU A C 1
ATOM 1674 O O . LEU A 1 244 ? -21.636 20.465 64.100 1.00 49.40 224 LEU A O 1
ATOM 1679 N N . SER A 1 245 ? -22.616 18.566 64.786 1.00 45.72 225 SER A N 1
ATOM 1680 C CA . SER A 1 245 ? -23.356 19.229 65.852 1.00 48.80 225 SER A CA 1
ATOM 1681 C C . SER A 1 245 ? -22.347 19.738 66.871 1.00 51.67 225 SER A C 1
ATOM 1682 O O . SER A 1 245 ? -21.420 19.016 67.245 1.00 49.13 225 SER A O 1
ATOM 1685 N N . GLU A 1 246 ? -22.502 20.991 67.285 1.00 57.76 226 GLU A N 1
ATOM 1686 C CA . GLU A 1 246 ? -21.601 21.591 68.264 1.00 64.68 226 GLU A CA 1
ATOM 1687 C C . GLU A 1 246 ? -22.174 21.454 69.663 1.00 67.50 226 GLU A C 1
ATOM 1688 O O . GLU A 1 246 ? -21.472 21.658 70.650 1.00 71.79 226 GLU A O 1
ATOM 1694 N N . GLU A 1 247 ? -23.447 21.081 69.734 1.00 67.05 227 GLU A N 1
ATOM 1695 C CA . GLU A 1 247 ? -24.154 20.968 71.000 1.00 70.69 227 GLU A CA 1
ATOM 1696 C C . GLU A 1 247 ? -24.249 19.516 71.475 1.00 68.85 227 GLU A C 1
ATOM 1697 O O . GLU A 1 247 ? -24.021 19.229 72.650 1.00 71.35 227 GLU A O 1
ATOM 1700 N N . LYS A 1 248 ? -24.582 18.606 70.562 1.00 64.68 228 LYS A N 1
ATOM 1701 C CA . LYS A 1 248 ? -24.949 17.238 70.943 1.00 61.18 228 LYS A CA 1
ATOM 1702 C C . LYS A 1 248 ? -23.811 16.224 70.864 1.00 56.98 228 LYS A C 1
ATOM 1703 O O . LYS A 1 248 ? -22.836 16.395 70.126 1.00 57.06 228 LYS A O 1
ATOM 1709 N N . SER A 1 249 ? -23.982 15.148 71.621 1.00 54.96 229 SER A N 1
ATOM 1710 C CA . SER A 1 249 ? -22.963 14.133 71.800 1.00 52.91 229 SER A CA 1
ATOM 1711 C C . SER A 1 249 ? -23.482 12.780 71.297 1.00 48.42 229 SER A C 1
ATOM 1712 O O . SER A 1 249 ? -24.540 12.319 71.724 1.00 49.94 229 SER A O 1
ATOM 1715 N N . ARG A 1 250 ? -22.739 12.158 70.383 1.00 43.62 230 ARG A N 1
ATOM 1716 C CA . ARG A 1 250 ? -23.139 10.884 69.778 1.00 40.10 230 ARG A CA 1
ATOM 1717 C C . ARG A 1 250 ? -22.630 9.730 70.629 1.00 40.54 230 ARG A C 1
ATOM 1718 O O . ARG A 1 250 ? -21.450 9.388 70.583 1.00 44.16 230 ARG A O 1
ATOM 1726 N N . LEU A 1 251 ? -23.530 9.126 71.393 1.00 39.83 231 LEU A N 1
ATOM 1727 C CA . LEU A 1 251 ? -23.172 8.098 72.365 1.00 38.73 231 LEU A CA 1
ATOM 1728 C C . LEU A 1 251 ? -23.556 6.698 71.866 1.00 38.41 231 LEU A C 1
ATOM 1729 O O . LEU A 1 251 ? -24.681 6.482 71.412 1.00 36.32 231 LEU A O 1
ATOM 1734 N N . SER A 1 252 ? -22.636 5.743 71.976 1.00 37.76 232 SER A N 1
ATOM 1735 C CA . SER A 1 252 ? -22.895 4.388 71.496 1.00 37.02 232 SER A CA 1
ATOM 1736 C C . SER A 1 252 ? -22.194 3.317 72.334 1.00 37.46 232 SER A C 1
ATOM 1737 O O . SER A 1 252 ? -21.224 3.597 73.042 1.00 34.41 232 SER A O 1
ATOM 1740 N N . ILE A 1 253 ? -22.721 2.096 72.261 1.00 37.83 233 ILE A N 1
ATOM 1741 C CA . ILE A 1 253 ? -22.000 0.896 72.674 1.00 38.54 233 ILE A CA 1
ATOM 1742 C C . ILE A 1 253 ? -21.632 0.129 71.413 1.00 36.96 233 ILE A C 1
ATOM 1743 O O . ILE A 1 253 ? -22.490 -0.116 70.566 1.00 37.15 233 ILE A O 1
ATOM 1748 N N . SER A 1 254 ? -20.374 -0.270 71.284 1.00 39.94 234 SER A N 1
ATOM 1749 C CA . SER A 1 254 ? -19.934 -0.934 70.057 1.00 39.48 234 SER A CA 1
ATOM 1750 C C . SER A 1 254 ? -18.934 -2.032 70.384 1.00 35.80 234 SER A C 1
ATOM 1751 O O . SER A 1 254 ? -18.323 -2.031 71.445 1.00 36.87 234 SER A O 1
ATOM 1754 N N . GLY A 1 255 ? -18.766 -2.968 69.463 1.00 35.95 235 GLY A N 1
ATOM 1755 C CA . GLY A 1 255 ? -17.800 -4.023 69.657 1.00 36.58 235 GLY A CA 1
ATOM 1756 C C . GLY A 1 255 ? -17.935 -5.118 68.629 1.00 38.10 235 GLY A C 1
ATOM 1757 O O . GLY A 1 255 ? -18.465 -4.896 67.538 1.00 38.65 235 GLY A O 1
ATOM 1758 N N . TRP A 1 256 ? -17.453 -6.307 68.978 1.00 39.26 236 TRP A N 1
ATOM 1759 C CA . TRP A 1 256 ? -17.483 -7.430 68.056 1.00 37.28 236 TRP A CA 1
ATOM 1760 C C . TRP A 1 256 ? -17.824 -8.741 68.725 1.00 37.45 236 TRP A C 1
ATOM 1761 O O . TRP A 1 256 ? -17.410 -9.016 69.857 1.00 37.79 236 TRP A O 1
ATOM 1772 N N . PHE A 1 257 ? -18.588 -9.551 68.009 1.00 30.65 237 PHE A N 1
ATOM 1773 C CA . PHE A 1 257 ? -18.705 -10.957 68.336 1.00 35.34 237 PHE A CA 1
ATOM 1774 C C . PHE A 1 257 ? -17.561 -11.671 67.643 1.00 38.43 237 PHE A C 1
ATOM 1775 O O . PHE A 1 257 ? -17.314 -11.482 66.444 1.00 40.87 237 PHE A O 1
ATOM 1783 N N . HIS A 1 258 ? -16.829 -12.453 68.418 1.00 42.75 238 HIS A N 1
ATOM 1784 C CA . HIS A 1 258 ? -15.669 -13.151 67.902 1.00 47.68 238 HIS A CA 1
ATOM 1785 C C . HIS A 1 258 ? -16.052 -14.506 67.328 1.00 49.95 238 HIS A C 1
ATOM 1786 O O . HIS A 1 258 ? -17.042 -15.115 67.730 1.00 48.42 238 HIS A O 1
ATOM 1793 N N . GLY A 1 259 ? -15.266 -14.960 66.367 1.00 52.67 239 GLY A N 1
ATOM 1794 C CA . GLY A 1 259 ? -15.524 -16.222 65.715 1.00 57.45 239 GLY A CA 1
ATOM 1795 C C . GLY A 1 259 ? -14.272 -16.677 65.005 1.00 63.66 239 GLY A C 1
ATOM 1796 O O . GLY A 1 259 ? -13.240 -16.008 65.086 1.00 64.39 239 GLY A O 1
ATOM 1797 N N . PRO A 1 260 ? -14.358 -17.811 64.297 1.00 68.08 240 PRO A N 1
ATOM 1798 C CA . PRO A 1 260 ? -13.204 -18.405 63.616 1.00 72.66 240 PRO A CA 1
ATOM 1799 C C . PRO A 1 260 ? -12.598 -17.458 62.589 1.00 76.42 240 PRO A C 1
ATOM 1800 O O . PRO A 1 260 ? -13.325 -16.718 61.918 1.00 74.41 240 PRO A O 1
ATOM 1804 N N . SER A 1 261 ? -11.271 -17.473 62.493 1.00 83.03 241 SER A N 1
ATOM 1805 C CA . SER A 1 261 ? -10.547 -16.586 61.589 1.00 86.41 241 SER A CA 1
ATOM 1806 C C . SER A 1 261 ? -10.801 -16.961 60.131 1.00 88.57 241 SER A C 1
ATOM 1807 O O . SER A 1 261 ? -10.525 -18.086 59.711 1.00 91.27 241 SER A O 1
ATOM 1810 N N . LEU A 1 262 ? -11.330 -16.012 59.364 1.00 87.57 242 LEU A N 1
ATOM 1811 C CA . LEU A 1 262 ? -11.567 -16.221 57.940 1.00 90.28 242 LEU A CA 1
ATOM 1812 C C . LEU A 1 262 ? -10.261 -16.221 57.151 1.00 94.80 242 LEU A C 1
ATOM 1813 O O . LEU A 1 262 ? -9.171 -16.368 57.710 1.00 97.52 242 LEU A O 1
ATOM 1818 N N . THR A 1 263 ? -10.394 -16.029 55.843 1.00 94.79 243 THR A N 1
ATOM 1819 C CA . THR A 1 263 ? -9.279 -16.063 54.920 1.00 95.44 243 THR A CA 1
ATOM 1820 C C . THR A 1 263 ? -9.174 -14.709 54.233 1.00 91.97 243 THR A C 1
ATOM 1821 O O . THR A 1 263 ? -9.986 -14.387 53.365 1.00 92.07 243 THR A O 1
ATOM 1825 N N . ARG A 1 264 ? -8.195 -13.904 54.633 1.00 89.06 244 ARG A N 1
ATOM 1826 C CA . ARG A 1 264 ? -7.976 -12.623 53.976 1.00 86.73 244 ARG A CA 1
ATOM 1827 C C . ARG A 1 264 ? -7.154 -12.883 52.708 1.00 87.16 244 ARG A C 1
ATOM 1828 O O . ARG A 1 264 ? -6.208 -13.670 52.741 1.00 88.30 244 ARG A O 1
ATOM 1836 N N . PRO A 1 265 ? -7.520 -12.244 51.581 1.00 85.48 245 PRO A N 1
ATOM 1837 C CA . PRO A 1 265 ? -6.761 -12.475 50.345 1.00 86.27 245 PRO A CA 1
ATOM 1838 C C . PRO A 1 265 ? -5.392 -11.796 50.409 1.00 85.33 245 PRO A C 1
ATOM 1839 O O . PRO A 1 265 ? -5.113 -11.115 51.397 1.00 83.36 245 PRO A O 1
ATOM 1843 N N . PRO A 1 266 ? -4.543 -11.984 49.382 1.00 86.55 246 PRO A N 1
ATOM 1844 C CA . PRO A 1 266 ? -3.216 -11.352 49.420 1.00 87.06 246 PRO A CA 1
ATOM 1845 C C . PRO A 1 266 ? -3.277 -9.828 49.520 1.00 85.45 246 PRO A C 1
ATOM 1846 O O . PRO A 1 266 ? -4.140 -9.204 48.898 1.00 84.03 246 PRO A O 1
ATOM 1850 N N . ASN A 1 267 ? -2.377 -9.246 50.309 1.00 86.56 247 ASN A N 1
ATOM 1851 C CA . ASN A 1 267 ? -2.321 -7.798 50.470 1.00 85.34 247 ASN A CA 1
ATOM 1852 C C . ASN A 1 267 ? -2.105 -7.130 49.120 1.00 85.61 247 ASN A C 1
ATOM 1853 O O . ASN A 1 267 ? -1.163 -7.461 48.398 1.00 89.47 247 ASN A O 1
ATOM 1855 N N . TYR A 1 268 ? -2.989 -6.198 48.777 1.00 81.51 248 TYR A N 1
ATOM 1856 C CA . TYR A 1 268 ? -2.903 -5.508 47.497 1.00 80.08 248 TYR A CA 1
ATOM 1857 C C . TYR A 1 268 ? -1.938 -4.330 47.599 1.00 80.10 248 TYR A C 1
ATOM 1858 O O . TYR A 1 268 ? -2.018 -3.529 48.532 1.00 77.12 248 TYR A O 1
ATOM 1867 N N . PHE A 1 269 ? -1.024 -4.241 46.636 1.00 82.92 249 PHE A N 1
ATOM 1868 C CA . PHE A 1 269 ? -0.046 -3.162 46.583 1.00 82.96 249 PHE A CA 1
ATOM 1869 C C . PHE A 1 269 ? -0.345 -2.287 45.374 1.00 82.49 249 PHE A C 1
ATOM 1870 O O . PHE A 1 269 ? -0.344 -2.772 44.241 1.00 85.54 249 PHE A O 1
ATOM 1872 N N . GLU A 1 270 ? -0.611 -1.006 45.609 1.00 79.54 250 GLU A N 1
ATOM 1873 C CA . GLU A 1 270 ? -0.893 -0.086 44.514 1.00 79.74 250 GLU A CA 1
ATOM 1874 C C . GLU A 1 270 ? 0.293 -0.011 43.576 1.00 82.23 250 GLU A C 1
ATOM 1875 O O . GLU A 1 270 ? 1.432 -0.202 44.002 1.00 83.15 250 GLU A O 1
ATOM 1881 N N . PRO A 1 271 ? 0.030 0.276 42.294 1.00 84.42 251 PRO A N 1
ATOM 1882 C CA . PRO A 1 271 ? 1.100 0.657 41.369 1.00 85.48 251 PRO A CA 1
ATOM 1883 C C . PRO A 1 271 ? 1.880 1.847 41.933 1.00 83.26 251 PRO A C 1
ATOM 1884 O O . PRO A 1 271 ? 1.269 2.887 42.200 1.00 79.21 251 PRO A O 1
ATOM 1888 N N . PRO A 1 272 ? 3.199 1.690 42.150 1.00 84.57 252 PRO A N 1
ATOM 1889 C CA . PRO A 1 272 ? 4.018 2.809 42.629 1.00 80.70 252 PRO A CA 1
ATOM 1890 C C . PRO A 1 272 ? 3.872 4.040 41.743 1.00 76.79 252 PRO A C 1
ATOM 1891 O O . PRO A 1 272 ? 3.852 3.906 40.520 1.00 77.64 252 PRO A O 1
ATOM 1895 N N . ILE A 1 273 ? 3.762 5.219 42.347 1.00 72.70 253 ILE A N 1
ATOM 1896 C CA . ILE A 1 273 ? 3.712 6.456 41.578 1.00 70.31 253 ILE A CA 1
ATOM 1897 C C . ILE A 1 273 ? 4.996 6.611 40.773 1.00 66.21 253 ILE A C 1
ATOM 1898 O O . ILE A 1 273 ? 6.086 6.469 41.329 1.00 62.79 253 ILE A O 1
ATOM 1903 N N . PRO A 1 274 ? 4.874 6.903 39.464 1.00 65.78 254 PRO A N 1
ATOM 1904 C CA . PRO A 1 274 ? 6.065 7.112 38.633 1.00 64.43 254 PRO A CA 1
ATOM 1905 C C . PRO A 1 274 ? 7.019 8.143 39.224 1.00 58.44 254 PRO A C 1
ATOM 1906 O O . PRO A 1 274 ? 6.582 9.184 39.716 1.00 53.40 254 PRO A O 1
ATOM 1910 N N . ARG A 1 275 ? 8.309 7.835 39.188 1.00 59.82 255 ARG A N 1
ATOM 1911 C CA . ARG A 1 275 ? 9.343 8.756 39.627 1.00 58.64 255 ARG A CA 1
ATOM 1912 C C . ARG A 1 275 ? 10.097 9.182 38.389 1.00 57.61 255 ARG A C 1
ATOM 1913 O O . ARG A 1 275 ? 10.027 8.510 37.373 1.00 57.26 255 ARG A O 1
ATOM 1921 N N . SER A 1 276 ? 10.834 10.280 38.478 1.00 58.00 256 SER A N 1
ATOM 1922 C CA . SER A 1 276 ? 11.577 10.782 37.333 1.00 63.93 256 SER A CA 1
ATOM 1923 C C . SER A 1 276 ? 12.867 11.442 37.802 1.00 48.69 256 SER A C 1
ATOM 1924 O O . SER A 1 276 ? 12.915 12.012 38.895 1.00 51.50 256 SER A O 1
ATOM 1927 N N . PRO A 1 277 ? 13.919 11.385 36.974 1.00 51.17 257 PRO A N 1
ATOM 1928 C CA . PRO A 1 277 ? 15.156 12.083 37.333 1.00 51.86 257 PRO A CA 1
ATOM 1929 C C . PRO A 1 277 ? 14.943 13.591 37.264 1.00 52.95 257 PRO A C 1
ATOM 1930 O O . PRO A 1 277 ? 13.847 14.028 36.913 1.00 57.93 257 PRO A O 1
ATOM 1934 N N . HIS A 1 278 ? 15.953 14.380 37.613 1.00 49.20 258 HIS A N 1
ATOM 1935 C CA . HIS A 1 278 ? 15.796 15.828 37.603 1.00 49.24 258 HIS A CA 1
ATOM 1936 C C . HIS A 1 278 ? 15.590 16.348 36.179 1.00 50.71 258 HIS A C 1
ATOM 1937 O O . HIS A 1 278 ? 15.999 15.713 35.199 1.00 50.57 258 HIS A O 1
ATOM 1944 N N . ILE A 1 279 ? 14.937 17.499 36.067 1.00 50.06 259 ILE A N 1
ATOM 1945 C CA . ILE A 1 279 ? 14.874 18.200 34.795 1.00 52.86 259 ILE A CA 1
ATOM 1946 C C . ILE A 1 279 ? 16.225 18.878 34.587 1.00 54.02 259 ILE A C 1
ATOM 1947 O O . ILE A 1 279 ? 16.628 19.714 35.403 1.00 51.31 259 ILE A O 1
ATOM 1952 N N . PRO A 1 280 ? 16.940 18.516 33.507 1.00 55.31 260 PRO A N 1
ATOM 1953 C CA . PRO A 1 280 ? 18.256 19.126 33.305 1.00 57.58 260 PRO A CA 1
ATOM 1954 C C . PRO A 1 280 ? 18.186 20.649 33.259 1.00 57.74 260 PRO A C 1
ATOM 1955 O O . PRO A 1 280 ? 17.183 21.227 32.839 1.00 56.24 260 PRO A O 1
ATOM 1959 N N . GLN A 1 281 ? 19.251 21.287 33.717 1.00 58.75 261 GLN A N 1
ATOM 1960 C CA . GLN A 1 281 ? 19.295 22.731 33.813 1.00 57.22 261 GLN A CA 1
ATOM 1961 C C . GLN A 1 281 ? 19.494 23.360 32.446 1.00 58.48 261 GLN A C 1
ATOM 1962 O O . GLN A 1 281 ? 20.407 22.987 31.708 1.00 57.42 261 GLN A O 1
ATOM 1968 N N . ASP A 1 282 ? 18.626 24.306 32.110 1.00 61.30 262 ASP A N 1
ATOM 1969 C CA . ASP A 1 282 ? 18.846 25.168 30.956 1.00 68.18 262 ASP A CA 1
ATOM 1970 C C . ASP A 1 282 ? 19.114 26.576 31.483 1.00 68.69 262 ASP A C 1
ATOM 1971 O O . ASP A 1 282 ? 20.265 27.013 31.543 1.00 72.13 262 ASP A O 1
ATOM 1976 N N . HIS A 1 283 ? 18.059 27.269 31.901 1.00 65.51 263 HIS A N 1
ATOM 1977 C CA . HIS A 1 283 ? 18.199 28.620 32.435 1.00 63.22 263 HIS A CA 1
ATOM 1978 C C . HIS A 1 283 ? 18.391 28.557 33.948 1.00 58.45 263 HIS A C 1
ATOM 1979 O O . HIS A 1 283 ? 17.918 27.624 34.600 1.00 54.91 263 HIS A O 1
ATOM 1986 N N . GLU A 1 284 ? 19.108 29.535 34.494 1.00 56.87 264 GLU A N 1
ATOM 1987 C CA . GLU A 1 284 ? 19.269 29.649 35.939 1.00 58.65 264 GLU A CA 1
ATOM 1988 C C . GLU A 1 284 ? 17.917 30.022 36.536 1.00 59.68 264 GLU A C 1
ATOM 1989 O O . GLU A 1 284 ? 17.251 30.935 36.054 1.00 63.96 264 GLU A O 1
ATOM 1992 N N . ILE A 1 285 ? 17.519 29.318 37.586 1.00 58.64 265 ILE A N 1
ATOM 1993 C CA . ILE A 1 285 ? 16.161 29.427 38.100 1.00 58.16 265 ILE A CA 1
ATOM 1994 C C . ILE A 1 285 ? 16.136 29.640 39.624 1.00 53.71 265 ILE A C 1
ATOM 1995 O O . ILE A 1 285 ? 15.147 30.127 40.159 1.00 54.69 265 ILE A O 1
ATOM 2000 N N . LEU A 1 286 ? 17.228 29.316 40.315 1.00 50.96 266 LEU A N 1
ATOM 2001 C CA . LEU A 1 286 ? 17.264 29.434 41.780 1.00 52.07 266 LEU A CA 1
ATOM 2002 C C . LEU A 1 286 ? 17.223 30.867 42.276 1.00 52.12 266 LEU A C 1
ATOM 2003 O O . LEU A 1 286 ? 16.472 31.192 43.196 1.00 50.11 266 LEU A O 1
ATOM 2008 N N . TYR A 1 287 ? 18.054 31.720 41.690 1.00 53.05 267 TYR A N 1
ATOM 2009 C CA . TYR A 1 287 ? 18.246 33.053 42.240 1.00 54.78 267 TYR A CA 1
ATOM 2010 C C . TYR A 1 287 ? 17.022 33.928 41.996 1.00 53.30 267 TYR A C 1
ATOM 2011 O O . TYR A 1 287 ? 16.822 34.936 42.675 1.00 54.08 267 TYR A O 1
ATOM 2020 N N . ASP A 1 288 ? 16.177 33.499 41.065 1.00 52.82 268 ASP A N 1
ATOM 2021 C CA . ASP A 1 288 ? 14.917 34.181 40.801 1.00 53.72 268 ASP A CA 1
ATOM 2022 C C . ASP A 1 288 ? 13.812 33.722 41.756 1.00 51.60 268 ASP A C 1
ATOM 2023 O O . ASP A 1 288 ? 12.827 34.433 41.954 1.00 51.18 268 ASP A O 1
ATOM 2028 N N . TRP A 1 289 ? 13.982 32.540 42.347 1.00 47.32 269 TRP A N 1
ATOM 2029 C CA . TRP A 1 289 ? 12.926 31.925 4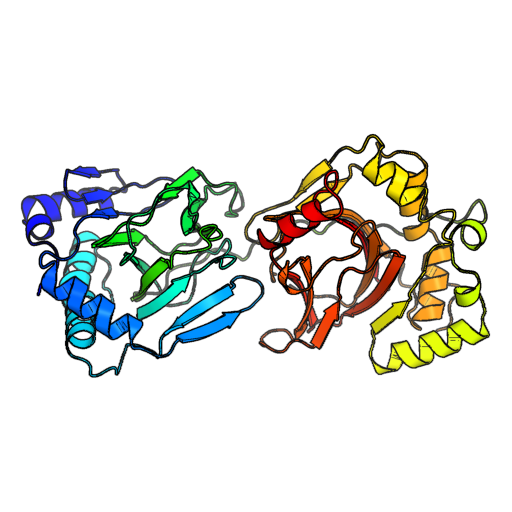3.154 1.00 43.33 269 TRP A CA 1
ATOM 2030 C C . TRP A 1 289 ? 13.227 31.858 44.648 1.00 40.00 269 TRP A C 1
ATOM 2031 O O . TRP A 1 289 ? 12.325 32.001 45.470 1.00 41.60 269 TRP A O 1
ATOM 2042 N N . ILE A 1 290 ? 14.485 31.633 45.002 1.00 39.82 270 ILE A N 1
ATOM 2043 C CA . ILE A 1 290 ? 14.830 31.297 46.380 1.00 39.89 270 ILE A CA 1
ATOM 2044 C C . ILE A 1 290 ? 15.361 32.497 47.176 1.00 43.22 270 ILE A C 1
ATOM 2045 O O . ILE A 1 290 ? 16.101 33.333 46.650 1.00 44.41 270 ILE A O 1
ATOM 2050 N N . ASN A 1 291 ? 14.974 32.554 48.450 1.00 43.91 271 ASN A N 1
ATOM 2051 C CA . ASN A 1 291 ? 15.500 33.519 49.412 1.00 45.25 271 ASN A CA 1
ATOM 2052 C C . ASN A 1 291 ? 17.035 33.440 49.450 1.00 44.70 271 ASN A C 1
ATOM 2053 O O . ASN A 1 291 ? 17.579 32.395 49.808 1.00 45.94 271 ASN A O 1
ATOM 2058 N N . PRO A 1 292 ? 17.736 34.543 49.099 1.00 45.42 272 PRO A N 1
ATOM 2059 C CA . PRO A 1 292 ? 19.209 34.548 48.993 1.00 45.90 272 PRO A CA 1
ATOM 2060 C C . PRO A 1 292 ? 19.916 34.007 50.228 1.00 47.62 272 PRO A C 1
ATOM 2061 O O . PRO A 1 292 ? 20.977 33.393 50.100 1.00 49.85 272 PRO A O 1
ATOM 2065 N N . THR A 1 293 ? 19.332 34.238 51.400 1.00 48.04 273 THR A N 1
ATOM 2066 C CA . THR A 1 293 ? 19.873 33.729 52.654 1.00 51.83 273 THR A CA 1
ATOM 2067 C C . THR A 1 293 ? 20.222 32.248 52.525 1.00 53.11 273 THR A C 1
ATOM 2068 O O . THR A 1 293 ? 21.258 31.797 53.017 1.00 55.49 273 THR A O 1
ATOM 2072 N N . TYR A 1 294 ? 19.357 31.503 51.844 1.00 50.69 274 TYR A N 1
ATOM 2073 C CA . TYR A 1 294 ? 19.499 30.054 51.743 1.00 49.77 274 TYR A CA 1
ATOM 2074 C C . TYR A 1 294 ? 20.445 29.636 50.622 1.00 49.12 274 TYR A C 1
ATOM 2075 O O . TYR A 1 294 ? 20.832 28.470 50.539 1.00 51.71 274 TYR A O 1
ATOM 2084 N N . LEU A 1 295 ? 20.821 30.592 49.777 1.00 49.28 275 LEU A N 1
ATOM 2085 C CA . LEU A 1 295 ? 21.777 30.343 48.702 1.00 52.92 275 LEU A CA 1
ATOM 2086 C C . LEU A 1 295 ? 23.192 30.757 49.096 1.00 56.61 275 LEU A C 1
ATOM 2087 O O . LEU A 1 295 ? 24.089 30.809 48.252 1.00 57.54 275 LEU A O 1
ATOM 2092 N N . ASP A 1 296 ? 23.383 31.058 50.378 1.00 58.16 276 ASP A N 1
ATOM 2093 C CA . ASP A 1 296 ? 24.702 31.373 50.902 1.00 62.10 276 ASP A CA 1
ATOM 2094 C C . ASP A 1 296 ? 25.339 30.089 51.394 1.00 62.74 276 ASP A C 1
ATOM 2095 O O . ASP A 1 296 ? 24.738 29.360 52.185 1.00 62.95 276 ASP A O 1
ATOM 2100 N N . MET A 1 297 ? 26.558 29.826 50.937 1.00 61.94 277 MET A N 1
ATOM 2101 C CA . MET A 1 297 ? 27.247 28.575 51.238 1.00 64.89 277 MET A CA 1
ATOM 2102 C C . MET A 1 297 ? 27.441 28.339 52.736 1.00 65.60 277 MET A C 1
ATOM 2103 O O . MET A 1 297 ? 27.265 27.222 53.218 1.00 67.31 277 MET A O 1
ATOM 2108 N N . ASP A 1 298 ? 27.809 29.380 53.474 1.00 64.83 278 ASP A N 1
ATOM 2109 C CA . ASP A 1 298 ? 28.089 29.225 54.897 1.00 65.75 278 ASP A CA 1
ATOM 2110 C C . ASP A 1 298 ? 26.803 28.955 55.655 1.00 61.66 278 ASP A C 1
ATOM 2111 O O . ASP A 1 298 ? 26.798 28.243 56.654 1.00 65.41 278 ASP A O 1
ATOM 2116 N N . TYR A 1 299 ? 25.705 29.524 55.179 1.00 56.19 279 TYR A N 1
ATOM 2117 C CA . TYR A 1 299 ? 24.423 29.265 55.808 1.00 54.17 279 TYR A CA 1
ATOM 2118 C C . TYR A 1 299 ? 24.009 27.830 55.495 1.00 50.14 279 TYR A C 1
ATOM 2119 O O . TYR A 1 299 ? 23.361 27.173 56.309 1.00 49.56 279 TYR A O 1
ATOM 2128 N N . GLN A 1 300 ? 24.406 27.337 54.322 1.00 48.49 280 GLN A N 1
ATOM 2129 C CA . GLN A 1 300 ? 24.055 25.979 53.907 1.00 47.36 280 GLN A CA 1
ATOM 2130 C C . GLN A 1 300 ? 24.723 24.916 54.777 1.00 49.73 280 GLN A C 1
ATOM 2131 O O . GLN A 1 300 ? 24.103 23.905 55.109 1.00 51.52 280 GLN A O 1
ATOM 2137 N N . VAL A 1 301 ? 25.977 25.136 55.163 1.00 53.06 281 VAL A N 1
ATOM 2138 C CA . VAL A 1 301 ? 26.676 24.140 55.973 1.00 55.47 281 VAL A CA 1
ATOM 2139 C C . VAL A 1 301 ? 26.080 24.113 57.380 1.00 55.81 281 VAL A C 1
ATOM 2140 O O . VAL A 1 301 ? 26.013 23.058 58.016 1.00 59.11 281 VAL A O 1
ATOM 2144 N N . GLN A 1 302 ? 25.625 25.273 57.849 1.00 55.31 282 GLN A N 1
ATOM 2145 C CA . GLN A 1 302 ? 24.948 25.367 59.143 1.00 58.42 282 GLN A CA 1
ATOM 2146 C C . GLN A 1 302 ? 23.625 24.619 59.090 1.00 54.50 282 GLN A C 1
ATOM 2147 O O . GLN A 1 302 ? 23.250 23.930 60.037 1.00 54.85 282 GLN A O 1
ATOM 2150 N N . ILE A 1 303 ? 22.916 24.762 57.975 1.00 50.87 283 ILE A N 1
ATOM 2151 C CA . ILE A 1 303 ? 21.653 24.064 57.782 1.00 49.49 283 ILE A CA 1
ATOM 2152 C C . ILE A 1 303 ? 21.894 22.566 57.808 1.00 49.01 283 ILE A C 1
ATOM 2153 O O . ILE A 1 303 ? 21.172 21.815 58.462 1.00 48.09 283 ILE A O 1
ATOM 2158 N N . GLN A 1 304 ? 22.918 22.133 57.085 1.00 51.53 284 GLN A N 1
ATOM 2159 C CA . GLN A 1 304 ? 23.208 20.715 56.986 1.00 53.35 284 GLN A CA 1
ATOM 2160 C C . GLN A 1 304 ? 23.647 20.157 58.328 1.00 53.33 284 GLN A C 1
ATOM 2161 O O . GLN A 1 304 ? 23.344 19.008 58.656 1.00 52.48 284 GLN A O 1
ATOM 2167 N N . GLU A 1 305 ? 24.366 20.967 59.102 1.00 56.66 285 GLU A N 1
ATOM 2168 C CA . GLU A 1 305 ? 24.777 20.559 60.442 1.00 63.20 285 GLU A CA 1
ATOM 2169 C C . GLU A 1 305 ? 23.545 20.257 61.287 1.00 62.56 285 GLU A C 1
ATOM 2170 O O . GLU A 1 305 ? 23.441 19.193 61.901 1.00 66.68 285 GLU A O 1
ATOM 2173 N N . GLU A 1 306 ? 22.601 21.193 61.291 1.00 60.48 286 GLU A N 1
ATOM 2174 C CA . GLU A 1 306 ? 21.367 21.036 62.055 1.00 62.06 286 GLU A CA 1
ATOM 2175 C C . GLU A 1 306 ? 20.544 19.868 61.522 1.00 57.86 286 GLU A C 1
ATOM 2176 O O . GLU A 1 306 ? 19.954 19.111 62.292 1.00 57.55 286 GLU A O 1
ATOM 2182 N N . PHE A 1 307 ? 20.502 19.733 60.197 1.00 55.19 287 PHE A N 1
ATOM 2183 C CA . PHE A 1 307 ? 19.676 18.707 59.557 1.00 51.98 287 PHE A CA 1
ATOM 2184 C C . PHE A 1 307 ? 20.153 17.294 59.882 1.00 55.78 287 PHE A C 1
ATOM 2185 O O . PHE A 1 307 ? 19.340 16.389 60.040 1.00 55.44 287 PHE A O 1
ATOM 2193 N N . GLU A 1 308 ? 21.468 17.108 59.966 1.00 61.18 288 GLU A N 1
ATOM 2194 C CA . GLU A 1 308 ? 22.055 15.780 60.148 1.00 69.40 288 GLU A CA 1
ATOM 2195 C C . GLU A 1 308 ? 21.824 15.232 61.551 1.00 70.66 288 GLU A C 1
ATOM 2196 O O . GLU A 1 308 ? 21.845 14.019 61.762 1.00 71.76 288 GLU A O 1
ATOM 2202 N N . GLU A 1 309 ? 21.593 16.127 62.506 1.00 70.58 289 GLU A N 1
ATOM 2203 C CA . GLU A 1 309 ? 21.345 15.726 63.886 1.00 72.94 289 GLU A CA 1
ATOM 2204 C C . GLU A 1 309 ? 19.928 15.188 64.052 1.00 70.61 289 GLU A C 1
ATOM 2205 O O . GLU A 1 309 ? 19.719 14.136 64.650 1.00 70.82 289 GLU A O 1
ATOM 2208 N N . SER A 1 310 ? 18.962 15.914 63.501 1.00 67.72 290 SER A N 1
ATOM 2209 C CA . SER A 1 310 ? 17.551 15.604 63.692 1.00 66.45 290 SER A CA 1
ATOM 2210 C C . SER A 1 310 ? 16.897 15.042 62.429 1.00 57.78 290 SER A C 1
ATOM 2211 O O . SER A 1 310 ? 15.757 14.584 62.476 1.00 52.37 290 SER A O 1
ATOM 2214 N N . SER A 1 311 ? 17.610 15.087 61.305 1.00 59.83 291 SER A N 1
ATOM 2215 C CA . SER A 1 311 ? 17.074 14.602 60.032 1.00 56.95 291 SER A CA 1
ATOM 2216 C C . SER A 1 311 ? 15.766 15.317 59.683 1.00 49.44 291 SER A C 1
ATOM 2217 O O . SER A 1 311 ? 14.860 14.736 59.085 1.00 48.69 291 SER A O 1
ATOM 2220 N N . GLU A 1 312 ? 15.669 16.583 60.070 1.00 45.70 292 GLU A N 1
ATOM 2221 C CA . GLU A 1 312 ? 14.549 17.416 59.660 1.00 44.64 292 GLU A CA 1
ATOM 2222 C C . GLU A 1 312 ? 14.942 18.872 59.835 1.00 44.43 292 GLU A C 1
ATOM 2223 O O . GLU A 1 312 ? 15.794 19.193 60.661 1.00 45.22 292 GLU A O 1
ATOM 2229 N N . ILE A 1 313 ? 14.352 19.747 59.031 1.00 40.68 293 ILE A N 1
ATOM 2230 C CA . ILE A 1 313 ? 14.503 21.175 59.241 1.00 40.27 293 ILE A CA 1
ATOM 2231 C C . ILE A 1 313 ? 13.316 21.918 58.645 1.00 40.64 293 ILE A C 1
ATOM 2232 O O . ILE A 1 313 ? 12.575 21.378 57.823 1.00 39.84 293 ILE A O 1
ATOM 2237 N N . LEU A 1 314 ? 13.143 23.155 59.088 1.00 41.33 294 LEU A N 1
ATOM 2238 C CA . LEU A 1 314 ? 12.061 24.003 58.637 1.00 41.31 294 LEU A CA 1
ATOM 2239 C C . LEU A 1 314 ? 12.674 25.331 58.250 1.00 41.08 294 LEU A C 1
ATOM 2240 O O . LEU A 1 314 ? 13.316 25.980 59.076 1.00 38.88 294 LEU A O 1
ATOM 2245 N N . LEU A 1 315 ? 12.495 25.715 56.990 1.00 38.55 295 LEU A N 1
ATOM 2246 C CA . LEU A 1 315 ? 13.073 26.946 56.457 1.00 40.72 295 LEU A CA 1
ATOM 2247 C C . LEU A 1 315 ? 11.967 27.953 56.163 1.00 42.37 295 LEU A C 1
ATOM 2248 O O . LEU A 1 315 ? 11.207 27.791 55.206 1.00 43.23 295 LEU A O 1
ATOM 2253 N N . LYS A 1 316 ? 11.886 28.997 56.978 1.00 41.83 296 LYS A N 1
ATOM 2254 C CA . LYS A 1 316 ? 10.857 30.017 56.809 1.00 42.04 296 LYS A CA 1
ATOM 2255 C C . LYS A 1 316 ? 11.193 30.954 55.654 1.00 40.80 296 LYS A C 1
ATOM 2256 O O . LYS A 1 316 ? 12.365 31.125 55.306 1.00 40.58 296 LYS A O 1
ATOM 2262 N N . GLU A 1 317 ? 10.158 31.552 55.065 1.00 40.51 297 GLU A N 1
ATOM 2263 C CA . GLU A 1 317 ? 10.315 32.480 53.946 1.00 42.81 297 GLU A CA 1
ATOM 2264 C C . GLU A 1 317 ? 11.265 31.889 52.904 1.00 39.21 297 GLU A C 1
ATOM 2265 O O . GLU A 1 317 ? 12.271 32.503 52.546 1.00 37.28 297 GLU A O 1
ATOM 2271 N N . PHE A 1 318 ? 10.943 30.689 52.430 1.00 36.82 298 PHE A N 1
ATOM 2272 C CA . PHE A 1 318 ? 11.833 29.961 51.532 1.00 37.47 298 PHE A CA 1
ATOM 2273 C C . PHE A 1 318 ? 11.895 30.583 50.142 1.00 35.99 298 PHE A C 1
ATOM 2274 O O . PHE A 1 318 ? 12.981 30.751 49.577 1.00 34.78 298 PHE A O 1
ATOM 2282 N N . LEU A 1 319 ? 10.733 30.901 49.576 1.00 34.80 299 LEU A N 1
ATOM 2283 C CA . LEU A 1 319 ? 10.693 31.580 48.284 1.00 37.20 299 LEU A CA 1
ATOM 2284 C C . LEU A 1 319 ? 10.820 33.088 48.489 1.00 38.26 299 LEU A C 1
ATOM 2285 O O . LEU A 1 319 ? 10.439 33.613 49.532 1.00 37.83 299 LEU A O 1
ATOM 2290 N N . LYS A 1 320 ? 11.368 33.778 47.496 1.00 40.14 300 LYS A N 1
ATOM 2291 C CA . LYS A 1 320 ? 11.328 35.231 47.476 1.00 43.66 300 LYS A CA 1
ATOM 2292 C C . LYS A 1 320 ? 9.856 35.642 47.515 1.00 43.41 300 LYS A C 1
ATOM 2293 O O . LYS A 1 320 ? 9.022 35.008 46.862 1.00 38.40 300 LYS A O 1
ATOM 2299 N N . PRO A 1 321 ? 9.520 36.674 48.310 1.00 48.87 301 PRO A N 1
ATOM 2300 C CA . PRO A 1 321 ? 8.117 37.090 48.398 1.00 51.69 301 PRO A CA 1
ATOM 2301 C C . PRO A 1 321 ? 7.530 37.467 47.047 1.00 51.95 301 PRO A C 1
ATOM 2302 O O . PRO A 1 321 ? 6.353 37.210 46.827 1.00 52.36 301 PRO A O 1
ATOM 2306 N N . GLU A 1 322 ? 8.334 38.053 46.165 1.00 53.22 302 GLU A N 1
ATOM 2307 C CA . GLU A 1 322 ? 7.871 38.406 44.826 1.00 50.71 302 GLU A CA 1
ATOM 2308 C C . GLU A 1 322 ? 7.222 37.197 44.150 1.00 46.74 302 GLU A C 1
ATOM 2309 O O . GLU A 1 322 ? 6.130 37.294 43.589 1.00 46.05 302 GLU A O 1
ATOM 2311 N N . LYS A 1 323 ? 7.885 36.049 44.236 1.00 45.11 303 LYS A N 1
ATOM 2312 C CA . LYS A 1 323 ? 7.392 34.830 43.601 1.00 43.57 303 LYS A CA 1
ATOM 2313 C C . LYS A 1 323 ? 6.288 34.188 44.424 1.00 41.68 303 LYS A C 1
ATOM 2314 O O . LYS A 1 323 ? 5.279 33.740 43.882 1.00 41.24 303 LYS A O 1
ATOM 2320 N N . PHE A 1 324 ? 6.488 34.133 45.739 1.00 40.10 304 PHE A N 1
ATOM 2321 C CA . PHE A 1 324 ? 5.515 33.501 46.611 1.00 37.94 304 PHE A CA 1
ATOM 2322 C C . PHE A 1 324 ? 4.121 34.105 46.425 1.00 37.76 304 PHE A C 1
ATOM 2323 O O . PHE A 1 324 ? 3.119 33.392 46.363 1.00 37.20 304 PHE A O 1
ATOM 2331 N N . THR A 1 325 ? 4.053 35.420 46.300 1.00 41.86 305 THR A N 1
ATOM 2332 C CA A THR A 1 325 ? 2.776 36.097 46.141 0.44 44.57 305 THR A CA 1
ATOM 2333 C CA B THR A 1 325 ? 2.764 36.083 46.168 0.56 44.61 305 THR A CA 1
ATOM 2334 C C . THR A 1 325 ? 2.159 35.834 44.785 1.00 43.44 305 THR A C 1
ATOM 2335 O O . THR A 1 325 ? 0.942 35.755 44.653 1.00 42.02 305 THR A O 1
ATOM 2342 N N . LYS A 1 326 ? 3.004 35.707 43.768 1.00 41.04 306 LYS A N 1
ATOM 2343 C CA . LYS A 1 326 ? 2.504 35.418 42.427 1.00 44.55 306 LYS A CA 1
ATOM 2344 C C . LYS A 1 326 ? 1.943 33.996 42.408 1.00 42.00 306 LYS A C 1
ATOM 2345 O O . LYS A 1 326 ? 0.936 33.721 41.754 1.00 43.18 306 LYS A O 1
ATOM 2348 N N . VAL A 1 327 ? 2.586 33.106 43.158 1.00 42.07 307 VAL A N 1
ATOM 2349 C CA . VAL A 1 327 ? 2.129 31.724 43.274 1.00 40.22 307 VAL A CA 1
ATOM 2350 C C . VAL A 1 327 ? 0.762 31.659 43.970 1.00 40.57 307 VAL A C 1
ATOM 2351 O O . VAL A 1 327 ? -0.164 31.025 43.465 1.00 39.31 307 VAL A O 1
ATOM 2355 N N . CYS A 1 328 ? 0.645 32.320 45.122 1.00 42.15 308 CYS A N 1
ATOM 2356 C CA . CYS A 1 328 ? -0.612 32.361 45.875 1.00 41.97 308 CYS A CA 1
ATOM 2357 C C . CYS A 1 328 ? -1.697 33.066 45.067 1.00 41.52 308 CYS A C 1
ATOM 2358 O O . CYS A 1 328 ? -2.865 32.689 45.110 1.00 45.39 308 CYS A O 1
ATOM 2361 N N . GLU A 1 329 ? -1.294 34.098 44.337 1.00 42.28 309 GLU A N 1
ATOM 2362 C CA . GLU A 1 329 ? -2.196 34.845 43.463 1.00 48.80 309 GLU A CA 1
ATOM 2363 C C . GLU A 1 329 ? -2.852 33.921 42.433 1.00 49.45 309 GLU A C 1
ATOM 2364 O O . GLU A 1 329 ? -4.066 33.987 42.198 1.00 47.59 309 GLU A O 1
ATOM 2370 N N . ALA A 1 330 ? -2.042 33.054 41.829 1.00 47.93 310 ALA A N 1
ATOM 2371 C CA . ALA A 1 330 ? -2.521 32.116 40.812 1.00 48.32 310 ALA A CA 1
ATOM 2372 C C . ALA A 1 330 ? -3.428 31.058 41.431 1.00 44.14 310 ALA A C 1
ATOM 2373 O O . ALA A 1 330 ? -4.457 30.701 40.862 1.00 43.87 310 ALA A O 1
ATOM 2375 N N . LEU A 1 331 ? -3.040 30.560 42.601 1.00 41.53 311 LEU A N 1
ATOM 2376 C CA . LEU A 1 331 ? -3.838 29.566 43.310 1.00 39.55 311 LEU A CA 1
ATOM 2377 C C . LEU A 1 331 ? -5.173 30.161 43.763 1.00 39.91 311 LEU A C 1
ATOM 2378 O O . LEU A 1 331 ? -6.190 29.470 43.801 1.00 40.32 311 LEU A O 1
ATOM 2383 N N . GLU A 1 332 ? -5.164 31.447 44.100 1.00 41.94 312 GLU A N 1
ATOM 2384 C CA . GLU A 1 332 ? -6.337 32.101 44.671 1.00 49.49 312 GLU A CA 1
ATOM 2385 C C . GLU A 1 332 ? -7.222 32.758 43.618 1.00 55.76 312 GLU A C 1
ATOM 2386 O O . GLU A 1 332 ? -8.424 32.911 43.834 1.00 59.23 312 GLU A O 1
ATOM 2392 N N . HIS A 1 333 ? -6.635 33.135 42.483 1.00 58.50 313 HIS A N 1
ATOM 2393 C CA . HIS A 1 333 ? -7.356 33.893 41.459 1.00 64.25 313 HIS A CA 1
ATOM 2394 C C . HIS A 1 333 ? -7.229 33.323 40.038 1.00 65.53 313 HIS A C 1
ATOM 2395 O O . HIS A 1 333 ? -7.799 33.879 39.099 1.00 66.11 313 HIS A O 1
ATOM 2402 N N . GLY A 1 334 ? -6.488 32.228 39.881 1.00 63.84 314 GLY A N 1
ATOM 2403 C CA . GLY A 1 334 ? -6.203 31.681 38.563 1.00 62.34 314 GLY A CA 1
ATOM 2404 C C . GLY A 1 334 ? -7.000 30.433 38.226 1.00 59.91 314 GLY A C 1
ATOM 2405 O O . GLY A 1 334 ? -7.801 29.954 39.034 1.00 56.83 314 GLY A O 1
ATOM 2406 N N . HIS A 1 335 ? -6.771 29.907 37.022 1.00 58.63 315 HIS A N 1
ATOM 2407 C CA . HIS A 1 335 ? -7.412 28.674 36.571 1.00 56.56 315 HIS A CA 1
ATOM 2408 C C . HIS A 1 335 ? -6.562 27.462 36.943 1.00 52.19 315 HIS A C 1
ATOM 2409 O O . HIS A 1 335 ? -5.436 27.331 36.465 1.00 51.51 315 HIS A O 1
ATOM 2416 N N . VAL A 1 336 ? -7.096 26.581 37.787 1.00 49.76 316 VAL A N 1
ATOM 2417 C CA . VAL A 1 336 ? -6.414 25.334 38.132 1.00 49.10 316 VAL A CA 1
ATOM 2418 C C . VAL A 1 336 ? -7.416 24.182 38.109 1.00 52.44 316 VAL A C 1
ATOM 2419 O O . VAL A 1 336 ? -8.522 24.296 38.643 1.00 56.36 316 VAL A O 1
ATOM 2423 N N . GLU A 1 337 ? -7.025 23.077 37.481 1.00 50.61 317 GLU A N 1
ATOM 2424 C CA . GLU A 1 337 ? -7.879 21.895 37.400 1.00 51.45 317 GLU A CA 1
ATOM 2425 C C . GLU A 1 337 ? -7.477 20.897 38.463 1.00 49.46 317 GLU A C 1
ATOM 2426 O O . GLU A 1 337 ? -6.358 20.387 38.446 1.00 50.04 317 GLU A O 1
ATOM 2432 N N . TRP A 1 338 ? -8.395 20.629 39.390 1.00 48.42 318 TRP A N 1
ATOM 2433 C CA . TRP A 1 338 ? -8.155 19.705 40.487 1.00 48.08 318 TRP A CA 1
ATOM 2434 C C . TRP A 1 338 ? -8.837 18.370 40.223 1.00 49.34 318 TRP A C 1
ATOM 2435 O O . TRP A 1 338 ? -9.880 18.321 39.580 1.00 51.79 318 TRP A O 1
ATOM 2446 N N . SER A 1 339 ? -8.229 17.294 40.710 1.00 48.02 319 SER A N 1
ATOM 2447 C CA . SER A 1 339 ? -8.851 15.974 40.704 1.00 52.16 319 SER A CA 1
ATOM 2448 C C . SER A 1 339 ? -8.723 15.401 42.116 1.00 50.76 319 SER A C 1
ATOM 2449 O O . SER A 1 339 ? -7.767 15.703 42.833 1.00 50.01 319 SER A O 1
ATOM 2452 N N . SER A 1 340 ? -9.695 14.592 42.516 1.00 50.42 320 SER A N 1
ATOM 2453 C CA . SER A 1 340 ? -9.695 13.974 43.832 1.00 49.43 320 SER A CA 1
ATOM 2454 C C . SER A 1 340 ? -8.931 12.660 43.791 1.00 48.40 320 SER A C 1
ATOM 2455 O O . SER A 1 340 ? -9.097 11.866 42.871 1.00 52.21 320 SER A O 1
ATOM 2458 N N . ARG A 1 341 ? -8.092 12.446 44.797 1.00 43.22 321 ARG A N 1
ATOM 2459 C CA . ARG A 1 341 ? -7.284 11.239 44.900 1.00 46.31 321 ARG A CA 1
ATOM 2460 C C . ARG A 1 341 ? -7.874 10.318 45.951 1.00 44.49 321 ARG A C 1
ATOM 2461 O O . ARG A 1 341 ? -8.363 10.778 46.978 1.00 42.29 321 ARG A O 1
ATOM 2469 N N . GLY A 1 342 ? -7.832 9.018 45.681 1.00 46.65 322 GLY A N 1
ATOM 2470 C CA . GLY A 1 342 ? -8.251 8.009 46.637 1.00 46.23 322 GLY A CA 1
ATOM 2471 C C . GLY A 1 342 ? -7.272 6.844 46.593 1.00 46.60 322 GLY A C 1
ATOM 2472 O O . GLY A 1 342 ? -6.156 7.000 46.097 1.00 45.22 322 GLY A O 1
ATOM 2473 N N . PRO A 1 343 ? -7.683 5.662 47.085 1.00 46.07 323 PRO A N 1
ATOM 2474 C CA . PRO A 1 343 ? -9.003 5.381 47.665 1.00 44.07 323 PRO A CA 1
ATOM 2475 C C . PRO A 1 343 ? -9.122 5.773 49.155 1.00 41.51 323 PRO A C 1
ATOM 2476 O O . PRO A 1 343 ? -8.098 5.977 49.810 1.00 42.94 323 PRO A O 1
ATOM 2480 N N . PRO A 1 344 ? -10.363 5.871 49.681 1.00 40.07 324 PRO A N 1
ATOM 2481 C CA . PRO A 1 344 ? -10.711 6.361 51.025 1.00 40.63 324 PRO A CA 1
ATOM 2482 C C . PRO A 1 344 ? -9.974 5.704 52.188 1.00 37.13 324 PRO A C 1
ATOM 2483 O O . PRO A 1 344 ? -9.871 6.321 53.246 1.00 35.50 324 PRO A O 1
ATOM 2487 N N . ASN A 1 345 ? -9.506 4.474 52.008 1.00 40.18 325 ASN A N 1
ATOM 2488 C CA . ASN A 1 345 ? -8.794 3.771 53.070 1.00 38.16 325 ASN A CA 1
ATOM 2489 C C . ASN A 1 345 ? -7.308 4.104 53.064 1.00 37.48 325 ASN A C 1
ATOM 2490 O O . ASN A 1 345 ? -6.539 3.535 53.831 1.00 38.90 325 ASN A O 1
ATOM 2495 N N . LYS A 1 346 ? -6.901 5.011 52.182 1.00 37.71 326 LYS A N 1
ATOM 2496 C CA . LYS A 1 346 ? -5.517 5.464 52.153 1.00 37.10 326 LYS A CA 1
ATOM 2497 C C . LYS A 1 346 ? -5.425 6.982 52.145 1.00 35.68 326 LYS A C 1
ATOM 2498 O O . LYS A 1 346 ? -4.566 7.559 52.812 1.00 38.44 326 LYS A O 1
ATOM 2504 N N . ARG A 1 347 ? -6.311 7.634 51.399 1.00 36.28 327 ARG A N 1
ATOM 2505 C CA . ARG A 1 347 ? -6.166 9.065 51.172 1.00 35.97 327 ARG A CA 1
ATOM 2506 C C . ARG A 1 347 ? -7.425 9.728 50.622 1.00 35.68 327 ARG A C 1
ATOM 2507 O O . ARG A 1 347 ? -8.245 9.091 49.954 1.00 37.25 327 ARG A O 1
ATOM 2515 N N . PHE A 1 348 ? -7.553 11.022 50.897 1.00 34.46 328 PHE A N 1
ATOM 2516 C CA . PHE A 1 348 ? -8.557 11.855 50.244 1.00 35.00 328 PHE A CA 1
ATOM 2517 C C . PHE A 1 348 ? -8.071 13.309 50.224 1.00 32.36 328 PHE A C 1
ATOM 2518 O O . PHE A 1 348 ? -8.016 13.972 51.261 1.00 32.10 328 PHE A O 1
ATOM 2526 N N . TYR A 1 349 ? -7.690 13.789 49.043 1.00 33.82 329 TYR A N 1
ATOM 2527 C CA . TYR A 1 349 ? -7.295 15.182 48.857 1.00 32.79 329 TYR A CA 1
ATOM 2528 C C . TYR A 1 349 ? -7.336 15.510 47.373 1.00 37.35 329 TYR A C 1
ATOM 2529 O O . TYR A 1 349 ? -7.628 14.649 46.553 1.00 37.99 329 TYR A O 1
ATOM 2538 N N . GLU A 1 350 ? -7.058 16.765 47.042 1.00 37.61 330 GLU A N 1
ATOM 2539 C CA . GLU A 1 350 ? -7.102 17.226 45.665 1.00 41.98 330 GLU A CA 1
ATOM 2540 C C . GLU A 1 350 ? -5.691 17.449 45.137 1.00 40.10 330 GLU A C 1
ATOM 2541 O O . GLU A 1 350 ? -4.814 17.927 45.852 1.00 38.63 330 GLU A O 1
ATOM 2547 N N . LYS A 1 351 ? -5.491 17.098 43.877 1.00 40.98 331 LYS A N 1
ATOM 2548 C CA . LYS A 1 351 ? -4.195 17.206 43.222 1.00 42.39 331 LYS A CA 1
ATOM 2549 C C . LYS A 1 351 ? -4.387 17.977 41.913 1.00 41.12 331 LYS A C 1
ATOM 2550 O O . LYS A 1 351 ? -5.370 17.765 41.213 1.00 38.44 331 LYS A O 1
ATOM 2556 N N . ALA A 1 352 ? -3.455 18.874 41.596 1.00 39.35 332 ALA A N 1
ATOM 2557 C CA . ALA A 1 352 ? -3.549 19.694 40.397 1.00 42.71 332 ALA A CA 1
ATOM 2558 C C . ALA A 1 352 ? -3.117 18.908 39.170 1.00 45.89 332 ALA A C 1
ATOM 2559 O O . ALA A 1 352 ? -2.193 18.100 39.241 1.00 47.68 332 ALA A O 1
ATOM 2561 N N . GLU A 1 353 ? -3.801 19.146 38.054 1.00 47.38 333 GLU A N 1
ATOM 2562 C CA . GLU A 1 353 ? -3.395 18.617 36.751 1.00 52.37 333 GLU A CA 1
ATOM 2563 C C . GLU A 1 353 ? -2.241 19.468 36.263 1.00 50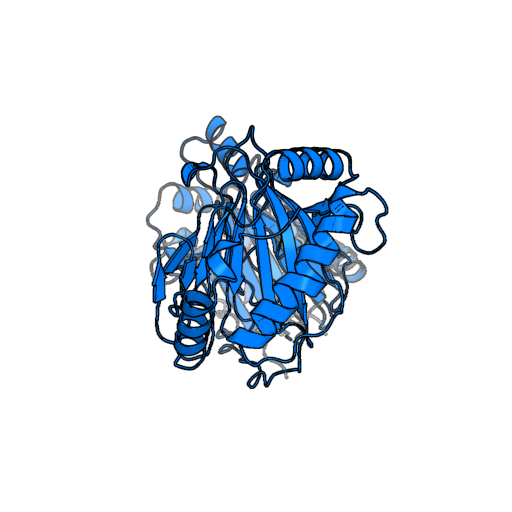.87 333 GLU A C 1
ATOM 2564 O O . GLU A 1 353 ? -2.445 20.578 35.765 1.00 48.28 333 GLU A O 1
ATOM 2570 N N . GLU A 1 354 ? -1.032 18.940 36.414 1.00 52.96 334 GLU A N 1
ATOM 2571 C CA . GLU A 1 354 ? 0.191 19.735 36.307 1.00 55.99 334 GLU A CA 1
ATOM 2572 C C . GLU A 1 354 ? 0.411 20.340 34.924 1.00 60.28 334 GLU A C 1
ATOM 2573 O O . GLU A 1 354 ? 0.976 21.429 34.804 1.00 63.79 334 GLU A O 1
ATOM 2579 N N . SER A 1 355 ? -0.040 19.644 33.888 1.00 62.17 335 SER A N 1
ATOM 2580 C CA . SER A 1 355 ? 0.206 20.082 32.514 1.00 64.90 335 SER A CA 1
ATOM 2581 C C . SER A 1 355 ? -0.664 21.280 32.136 1.00 66.33 335 SER A C 1
ATOM 2582 O O . SER A 1 355 ? -0.348 22.008 31.200 1.00 63.59 335 SER A O 1
ATOM 2585 N N . LYS A 1 356 ? -1.752 21.484 32.875 1.00 67.39 336 LYS A N 1
ATOM 2586 C CA . LYS A 1 356 ? -2.721 22.529 32.552 1.00 69.96 336 LYS A CA 1
ATOM 2587 C C . LYS A 1 356 ? -2.620 23.728 33.493 1.00 65.02 336 LYS A C 1
ATOM 2588 O O . LYS A 1 356 ? -3.520 24.568 33.549 1.00 63.16 336 LYS A O 1
ATOM 2594 N N . LEU A 1 357 ? -1.511 23.816 34.217 1.00 61.20 337 LEU A N 1
ATOM 2595 C CA . LEU A 1 357 ? -1.361 24.841 35.237 1.00 54.35 337 LEU A CA 1
ATOM 2596 C C . LEU A 1 357 ? -1.011 26.180 34.614 1.00 52.99 337 LEU A C 1
ATOM 2597 O O . LEU A 1 357 ? -0.446 26.225 33.525 1.00 52.53 337 LEU A O 1
ATOM 2602 N N . PRO A 1 358 ? -1.348 27.281 35.305 1.00 52.87 338 PRO A N 1
ATOM 2603 C CA . PRO A 1 358 ? -0.846 28.607 34.928 1.00 53.98 338 PRO A CA 1
ATOM 2604 C C . PRO A 1 358 ? 0.673 28.606 35.005 1.00 50.72 338 PRO A C 1
ATOM 2605 O O . PRO A 1 358 ? 1.221 27.933 35.880 1.00 45.82 338 PRO A O 1
ATOM 2609 N N . GLU A 1 359 ? 1.327 29.378 34.147 1.00 52.34 339 GLU A N 1
ATOM 2610 C CA . GLU A 1 359 ? 2.779 29.341 33.984 1.00 56.60 339 GLU A CA 1
ATOM 2611 C C . GLU A 1 359 ? 3.561 29.418 35.298 1.00 53.32 339 GLU A C 1
ATOM 2612 O O . GLU A 1 359 ? 4.510 28.663 35.503 1.00 54.12 339 GLU A O 1
ATOM 2618 N N . ILE A 1 360 ? 3.161 30.325 36.184 1.00 50.99 340 ILE A N 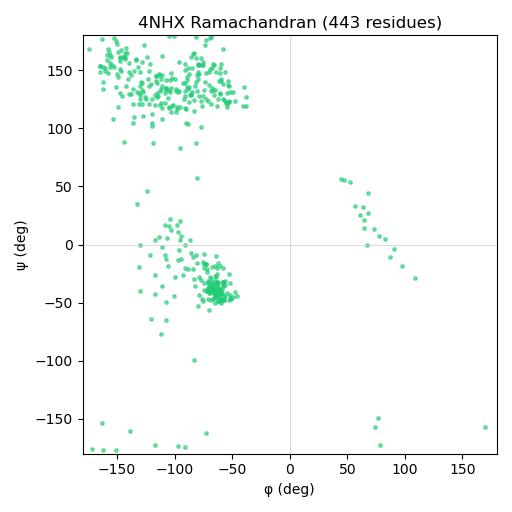1
ATOM 2619 C CA . ILE A 1 360 ? 3.887 30.541 37.439 1.00 46.71 340 ILE A CA 1
ATOM 2620 C C . ILE A 1 360 ? 3.852 29.291 38.321 1.00 42.20 340 ILE A C 1
ATOM 2621 O O . ILE A 1 360 ? 4.812 28.999 39.047 1.00 40.77 340 ILE A O 1
ATOM 2626 N N . LEU A 1 361 ? 2.751 28.546 38.244 1.00 41.03 341 LEU A N 1
ATOM 2627 C CA . LEU A 1 361 ? 2.625 27.299 38.992 1.00 41.47 341 LEU A CA 1
ATOM 2628 C C . LEU A 1 361 ? 3.313 26.147 38.266 1.00 41.23 341 LEU A C 1
ATOM 2629 O O . LEU A 1 361 ? 3.876 25.264 38.902 1.00 39.79 341 LEU A O 1
ATOM 2634 N N . LYS A 1 362 ? 3.256 26.155 36.938 1.00 46.51 342 LYS A N 1
ATOM 2635 C CA . LYS A 1 362 ? 4.050 25.230 36.146 1.00 50.05 342 LYS A CA 1
ATOM 2636 C C . LYS A 1 362 ? 5.520 25.400 36.492 1.00 47.16 342 LYS A C 1
ATOM 2637 O O . LYS A 1 362 ? 6.217 24.427 36.740 1.00 47.77 342 LYS A O 1
ATOM 2643 N N . GLU A 1 363 ? 5.982 26.645 36.526 1.00 39.23 343 GLU A N 1
ATOM 2644 C CA . GLU A 1 363 ? 7.386 26.934 36.812 1.00 47.28 343 GLU A CA 1
ATOM 2645 C C . GLU A 1 363 ? 7.782 26.592 38.261 1.00 41.28 343 GLU A C 1
ATOM 2646 O O . GLU A 1 363 ? 8.917 26.192 38.524 1.00 39.63 343 GLU A O 1
ATOM 2652 N N . CYS A 1 364 ? 6.858 26.741 39.199 1.00 38.82 344 CYS A N 1
ATOM 2653 C CA . CYS A 1 364 ? 7.174 26.419 40.588 1.00 38.07 344 CYS A CA 1
ATOM 2654 C C . CYS A 1 364 ? 7.364 24.907 40.713 1.00 39.75 344 CYS A C 1
ATOM 2655 O O . CYS A 1 364 ? 8.243 24.441 41.430 1.00 38.62 344 CYS A O 1
ATOM 2658 N N . MET A 1 365 ? 6.554 24.143 39.989 1.00 43.62 345 MET A N 1
ATOM 2659 C CA . MET A 1 365 ? 6.720 22.692 39.943 1.00 44.31 345 MET A CA 1
ATOM 2660 C C . MET A 1 365 ? 8.057 22.342 39.286 1.00 47.35 345 MET A C 1
ATOM 2661 O O . MET A 1 365 ? 8.784 21.481 39.773 1.00 47.23 345 MET A O 1
ATOM 2666 N N . LYS A 1 366 ? 8.381 23.009 38.181 1.00 46.80 346 LYS A N 1
ATOM 2667 C CA . LYS A 1 366 ? 9.646 22.748 37.500 1.00 46.72 346 LYS A CA 1
ATOM 2668 C C . LYS A 1 366 ? 10.819 23.079 38.417 1.00 42.56 346 LYS A C 1
ATOM 2669 O O . LYS A 1 366 ? 11.848 22.419 38.358 1.00 42.59 346 LYS A O 1
ATOM 2675 N N . LEU A 1 367 ? 10.662 24.101 39.254 1.00 40.55 347 LEU A N 1
ATOM 2676 C CA . LEU A 1 367 ? 11.694 24.450 40.223 1.00 43.90 347 LEU A CA 1
ATOM 2677 C C . LEU A 1 367 ? 11.991 23.245 41.099 1.00 42.61 347 LEU A C 1
ATOM 2678 O O . LEU A 1 367 ? 13.152 22.899 41.319 1.00 42.78 347 LEU A O 1
ATOM 2683 N N . PHE A 1 368 ? 10.935 22.611 41.600 1.00 41.55 348 PHE A N 1
ATOM 2684 C CA . PHE A 1 368 ? 11.105 21.499 42.525 1.00 38.84 348 PHE A CA 1
ATOM 2685 C C . PHE A 1 368 ? 11.552 20.213 41.856 1.00 37.39 348 PHE A C 1
ATOM 2686 O O . PHE A 1 368 ? 12.026 19.303 42.526 1.00 36.31 348 PHE A O 1
ATOM 2694 N N . ARG A 1 369 ? 11.436 20.167 40.529 1.00 36.79 349 ARG A N 1
ATOM 2695 C CA . ARG A 1 369 ? 11.911 19.049 39.738 1.00 41.10 349 ARG A CA 1
ATOM 2696 C C . ARG A 1 369 ? 13.309 19.314 39.181 1.00 40.86 349 ARG A C 1
ATOM 2697 O O . ARG A 1 369 ? 13.908 18.434 38.552 1.00 45.43 349 ARG A O 1
ATOM 2705 N N . SER A 1 370 ? 13.825 20.521 39.402 1.00 41.43 350 SER A N 1
ATOM 2706 C CA . SER A 1 370 ? 14.994 20.990 38.649 1.00 42.28 350 SER A CA 1
ATOM 2707 C C . SER A 1 370 ? 16.292 20.428 39.206 1.00 42.90 350 SER A C 1
ATOM 2708 O O . SER A 1 370 ? 16.433 20.226 40.410 1.00 42.82 350 SER A O 1
ATOM 2711 N N . GLU A 1 371 ? 17.230 20.174 38.305 1.00 46.48 351 GLU A N 1
ATOM 2712 C CA . GLU A 1 371 ? 18.588 19.796 38.660 1.00 47.97 351 GLU A CA 1
ATOM 2713 C C . GLU A 1 371 ? 19.147 20.696 39.766 1.00 48.72 351 GLU A C 1
ATOM 2714 O O . GLU A 1 371 ? 19.729 20.211 40.739 1.00 48.71 351 GLU A O 1
ATOM 2720 N N . ALA A 1 372 ? 18.929 22.003 39.633 1.00 46.87 352 ALA A N 1
ATOM 2721 C CA . ALA A 1 372 ? 19.488 22.979 40.568 1.00 45.14 352 ALA A CA 1
ATOM 2722 C C . ALA A 1 372 ? 18.988 22.765 41.994 1.00 44.23 352 ALA A C 1
ATOM 2723 O O . ALA A 1 372 ? 19.736 22.926 42.967 1.00 41.97 352 ALA A O 1
ATOM 2725 N N . LEU A 1 373 ? 17.716 22.412 42.123 1.00 45.01 353 LEU A N 1
ATOM 2726 C CA . LEU A 1 373 ? 17.150 22.188 43.436 1.00 45.18 353 LEU A CA 1
ATOM 2727 C C . LEU A 1 373 ? 17.623 20.864 44.012 1.00 40.67 353 LEU A C 1
ATOM 2728 O O . LEU A 1 373 ? 17.853 20.756 45.219 1.00 38.26 353 LEU A O 1
ATOM 2733 N N . PHE A 1 374 ? 17.722 19.844 43.170 1.00 37.95 354 PHE A N 1
ATOM 2734 C CA . PHE A 1 374 ? 18.282 18.572 43.617 1.00 42.60 354 PHE A CA 1
ATOM 2735 C C . PHE A 1 374 ? 19.629 18.842 44.277 1.00 43.80 354 PHE A C 1
ATOM 2736 O O . PHE A 1 374 ? 19.929 18.310 45.343 1.00 41.56 354 PHE A O 1
ATOM 2744 N N . LEU A 1 375 ? 20.426 19.704 43.657 1.00 40.19 355 LEU A N 1
ATOM 2745 C CA . LEU A 1 375 ? 21.747 20.003 44.183 1.00 45.46 355 LEU A CA 1
ATOM 2746 C C . LEU A 1 375 ? 21.649 20.804 45.486 1.00 46.33 355 LEU A C 1
ATOM 2747 O O . LEU A 1 375 ? 22.387 20.546 46.442 1.00 40.38 355 LEU A O 1
ATOM 2752 N N . LEU A 1 376 ? 20.735 21.771 45.516 1.00 43.05 356 LEU A N 1
ATOM 2753 C CA . LEU A 1 376 ? 20.535 22.600 46.699 1.00 42.72 356 LEU A CA 1
ATOM 2754 C C . LEU A 1 376 ? 20.146 21.735 47.902 1.00 42.76 356 LEU A C 1
ATOM 2755 O O . LEU A 1 376 ? 20.704 21.883 48.992 1.00 44.76 356 LEU A O 1
ATOM 2760 N N . LEU A 1 377 ? 19.201 20.820 47.694 1.00 40.62 357 LEU A N 1
ATOM 2761 C CA . LEU A 1 377 ? 18.757 19.916 48.751 1.00 40.92 357 LEU A CA 1
ATOM 2762 C C . LEU A 1 377 ? 19.878 19.004 49.241 1.00 42.64 357 LEU A C 1
ATOM 2763 O O . LEU A 1 377 ? 19.900 18.611 50.412 1.00 43.64 357 LEU A O 1
ATOM 2768 N N . SER A 1 378 ? 20.790 18.650 48.344 1.00 43.02 358 SER A N 1
ATOM 2769 C CA . SER A 1 378 ? 21.980 17.902 48.730 1.00 46.62 358 SER A CA 1
ATOM 2770 C C . SER A 1 378 ? 22.793 18.765 49.675 1.00 46.04 358 SER A C 1
ATOM 2771 O O . SER A 1 378 ? 23.278 18.289 50.698 1.00 48.61 358 SER A O 1
ATOM 2774 N N . ASN A 1 379 ? 22.923 20.044 49.330 1.00 43.94 359 ASN A N 1
ATOM 2775 C CA . ASN A 1 379 ? 23.674 20.980 50.153 1.00 47.25 359 ASN A CA 1
ATOM 2776 C C . ASN A 1 379 ? 23.019 21.205 51.527 1.00 48.06 359 ASN A C 1
ATOM 2777 O O . ASN A 1 379 ? 23.718 21.442 52.514 1.00 51.07 359 ASN A O 1
ATOM 2782 N N . PHE A 1 380 ? 21.687 21.119 51.585 1.00 43.99 360 PHE A N 1
ATOM 2783 C CA . PHE A 1 380 ? 20.943 21.288 52.835 1.00 40.89 360 PHE A CA 1
ATOM 2784 C C . PHE A 1 380 ? 21.002 20.062 53.732 1.00 44.52 360 PHE A C 1
ATOM 2785 O O . PHE A 1 380 ? 20.919 20.186 54.953 1.00 41.81 360 PHE A O 1
ATOM 2793 N N . THR A 1 381 ? 21.114 18.881 53.131 1.00 47.08 361 THR A N 1
ATOM 2794 C CA . THR A 1 381 ? 20.850 17.633 53.847 1.00 48.14 361 THR A CA 1
ATOM 2795 C C . THR A 1 381 ? 22.062 16.714 53.964 1.00 51.58 361 THR A C 1
ATOM 2796 O O . THR A 1 381 ? 22.142 15.914 54.896 1.00 55.48 361 THR A O 1
ATOM 2800 N N . GLY A 1 382 ? 23.001 16.818 53.032 1.00 50.17 362 GLY A N 1
ATOM 2801 C CA . GLY A 1 382 ? 24.130 15.905 53.017 1.00 53.46 362 GLY A CA 1
ATOM 2802 C C . GLY A 1 382 ? 23.776 14.597 52.326 1.00 52.48 362 GLY A C 1
ATOM 2803 O O . GLY A 1 382 ? 24.573 13.660 52.301 1.00 56.25 362 GLY A O 1
ATOM 2804 N N . LEU A 1 383 ? 22.568 14.532 51.774 1.00 46.52 363 LEU A N 1
ATOM 2805 C CA . LEU A 1 383 ? 22.174 13.421 50.919 1.00 51.41 363 LEU A CA 1
ATOM 2806 C C . LEU A 1 383 ? 22.746 13.613 49.511 1.00 50.38 363 LEU A C 1
ATOM 2807 O O . LEU A 1 383 ? 23.041 14.734 49.095 1.00 50.56 363 LEU A O 1
ATOM 2812 N N . LYS A 1 384 ? 22.909 12.505 48.795 1.00 52.23 364 LYS A N 1
ATOM 2813 C CA . LYS A 1 384 ? 23.444 12.514 47.438 1.00 56.40 364 LYS A CA 1
ATOM 2814 C C . LYS A 1 384 ? 22.294 12.530 46.436 1.00 53.31 364 LYS A C 1
ATOM 2815 O O . LYS A 1 384 ? 21.888 11.476 45.935 1.00 54.05 364 LYS A O 1
ATOM 2821 N N . LEU A 1 385 ? 21.766 13.721 46.160 1.00 48.87 365 LEU A N 1
ATOM 2822 C CA . LEU A 1 385 ? 20.670 13.881 45.203 1.00 49.25 365 LEU A CA 1
ATOM 2823 C C . LEU A 1 385 ? 21.142 14.522 43.892 1.00 49.26 365 LEU A C 1
ATOM 2824 O O . LEU A 1 385 ? 20.335 14.817 43.012 1.00 47.86 365 LEU A O 1
ATOM 2829 N N . HIS A 1 386 ? 22.450 14.722 43.770 1.00 48.61 366 HIS A N 1
ATOM 2830 C CA . HIS A 1 386 ? 23.043 15.270 42.557 1.00 54.21 366 HIS A CA 1
ATOM 2831 C C . HIS A 1 386 ? 24.519 14.872 42.497 1.00 57.99 366 HIS A C 1
ATOM 2832 O O . HIS A 1 386 ? 25.167 14.732 43.538 1.00 59.16 366 HIS A O 1
ATOM 2839 N N . PHE A 1 387 ? 25.044 14.682 41.285 1.00 58.00 367 PHE A N 1
ATOM 2840 C CA . PHE A 1 387 ? 26.386 14.132 41.108 1.00 61.44 367 PHE A CA 1
ATOM 2841 C C . PHE A 1 387 ? 27.491 15.128 41.478 1.00 62.48 367 PHE A C 1
ATOM 2842 O O . PHE A 1 387 ? 28.642 14.737 41.676 1.00 65.31 367 PHE A O 1
ATOM 2850 N N . LEU A 1 388 ? 27.137 16.408 41.569 1.00 60.69 368 LEU A N 1
ATOM 2851 C CA . LEU A 1 388 ? 28.081 17.454 41.983 1.00 63.62 368 LEU A CA 1
ATOM 2852 C C . LEU A 1 388 ? 28.070 17.678 43.495 1.00 67.17 368 LEU A C 1
ATOM 2853 O O . LEU A 1 388 ? 28.809 18.524 44.002 1.00 68.09 368 LEU A O 1
ATOM 2858 N N . ALA A 1 389 ? 27.232 16.934 44.210 1.00 68.89 369 ALA A N 1
ATOM 2859 C CA . ALA A 1 389 ? 27.208 17.016 45.665 1.00 73.94 369 ALA A CA 1
ATOM 2860 C C . ALA A 1 389 ? 28.238 16.036 46.238 1.00 83.43 369 ALA A C 1
ATOM 2861 O O . ALA A 1 389 ? 28.473 14.974 45.654 1.00 85.82 369 ALA A O 1
ATOM 2863 N N . PRO A 1 390 ? 28.866 16.389 47.376 1.00 88.54 370 PRO A N 1
ATOM 2864 C CA . PRO A 1 390 ? 29.899 15.527 47.969 1.00 93.40 370 PRO A CA 1
ATOM 2865 C C . PRO A 1 390 ? 29.431 14.107 48.303 1.00 94.93 370 PRO A C 1
ATOM 2866 O O . PRO A 1 390 ? 28.232 13.817 48.307 1.00 93.96 370 PRO A O 1
ATOM 2870 N N . SER A 1 391 ? 30.396 13.242 48.600 1.00 97.92 371 SER A N 1
ATOM 2871 C CA . SER A 1 391 ? 30.160 11.811 48.748 1.00 99.17 371 SER A CA 1
ATOM 2872 C C . SER A 1 391 ? 29.776 11.445 50.180 1.00 99.30 371 SER A C 1
ATOM 2873 O O . SER A 1 391 ? 29.693 10.266 50.530 1.00 102.16 371 SER A O 1
ATOM 2876 C CA . SER A 1 450 ? 25.971 4.548 40.316 1.00 98.40 430 SER A CA 1
ATOM 2877 C C . SER A 1 450 ? 24.448 4.613 40.402 1.00 95.81 430 SER A C 1
ATOM 2878 O O . SER A 1 450 ? 23.749 4.060 39.553 1.00 98.59 430 SER A O 1
ATOM 2879 N N . SER A 1 451 ? 23.945 5.289 41.434 1.00 89.54 431 SER A N 1
ATOM 2880 C CA . SER A 1 451 ? 22.507 5.449 41.639 1.00 84.11 431 SER A CA 1
ATOM 2881 C C . SER A 1 451 ? 22.024 6.746 40.997 1.00 79.20 431 SER A C 1
ATOM 2882 O O . SER A 1 451 ? 22.691 7.774 41.100 1.00 78.36 431 SER A O 1
ATOM 2885 N N . VAL A 1 452 ? 20.861 6.700 40.351 1.00 75.31 432 VAL A N 1
ATOM 2886 C CA . VAL A 1 452 ? 20.275 7.895 39.740 1.00 67.73 432 VAL A CA 1
ATOM 2887 C C . VAL A 1 452 ? 19.205 8.496 40.654 1.00 60.95 432 VAL A C 1
ATOM 2888 O O . VAL A 1 452 ? 18.173 7.875 40.875 1.00 61.99 432 VAL A O 1
ATOM 2892 N N . PRO A 1 453 ? 19.441 9.706 41.190 1.00 57.53 433 PRO A N 1
ATOM 2893 C CA . PRO A 1 453 ? 18.441 10.307 42.086 1.00 54.57 433 PRO A CA 1
ATOM 2894 C C . PRO A 1 453 ? 17.122 10.612 41.377 1.00 53.27 433 PRO A C 1
ATOM 2895 O O . PRO A 1 453 ? 17.132 10.932 40.191 1.00 55.25 433 PRO A O 1
ATOM 2899 N N . MET A 1 454 ? 16.009 10.534 42.098 1.00 47.28 434 MET A N 1
ATOM 2900 C CA . MET A 1 454 ? 14.691 10.638 41.484 1.00 48.11 434 MET A CA 1
ATOM 2901 C C . MET A 1 454 ? 13.738 11.391 42.384 1.00 46.68 434 MET A C 1
ATOM 2902 O O . MET A 1 454 ? 13.963 11.496 43.590 1.00 45.69 434 MET A O 1
ATOM 2907 N N . CYS A 1 455 ? 12.649 11.884 41.808 1.00 42.08 435 CYS A N 1
ATOM 2908 C CA . CYS A 1 455 ? 11.636 12.552 42.595 1.00 39.41 435 CYS A CA 1
ATOM 2909 C C . CYS A 1 455 ? 10.238 12.268 42.067 1.00 43.40 435 CYS A C 1
ATOM 2910 O O . CYS A 1 455 ? 10.057 11.829 40.942 1.00 44.29 435 CYS A O 1
ATOM 2913 N N . GLN A 1 456 ? 9.250 12.510 42.916 1.00 41.78 436 GLN A N 1
ATOM 2914 C CA . GLN A 1 456 ? 7.862 12.552 42.500 1.00 44.57 436 GLN A CA 1
ATOM 2915 C C . GLN A 1 456 ? 7.288 13.775 43.191 1.00 43.17 436 GLN A C 1
ATOM 2916 O O . GLN A 1 456 ? 7.736 14.139 44.281 1.00 42.56 436 GLN A O 1
ATOM 2922 N N . GLY A 1 457 ? 6.309 14.423 42.575 1.00 42.82 437 GLY A N 1
ATOM 2923 C CA . GLY A 1 457 ? 5.752 15.620 43.174 1.00 40.62 437 GLY A CA 1
ATOM 2924 C C . GLY A 1 457 ? 4.342 15.936 42.732 1.00 40.58 437 GLY A C 1
ATOM 2925 O O . GLY A 1 457 ? 3.901 15.535 41.651 1.00 44.62 437 GLY A O 1
ATOM 2926 N N . GLU A 1 458 ? 3.632 16.682 43.567 1.00 40.12 438 GLU A N 1
ATOM 2927 C CA . GLU A 1 458 ? 2.288 17.096 43.220 1.00 41.63 438 GLU A CA 1
ATOM 2928 C C . GLU A 1 458 ? 1.942 18.404 43.909 1.00 38.00 438 GLU A C 1
ATOM 2929 O O . GLU A 1 458 ? 2.495 18.738 44.961 1.00 41.21 438 GLU A O 1
ATOM 2935 N N . LEU A 1 459 ? 1.049 19.157 43.283 1.00 36.38 439 LEU A N 1
ATOM 2936 C CA . LEU A 1 459 ? 0.522 20.375 43.867 1.00 34.55 439 LEU A CA 1
ATOM 2937 C C . LEU A 1 459 ? -0.823 20.003 44.481 1.00 35.11 439 LEU A C 1
ATOM 2938 O O . LEU A 1 459 ? -1.719 19.554 43.774 1.00 35.45 439 LEU A O 1
ATOM 2943 N N . ARG A 1 460 ? -0.946 20.161 45.798 1.00 35.19 440 ARG A N 1
ATOM 2944 C CA . ARG A 1 460 ? -2.111 19.665 46.524 1.00 35.93 440 ARG A CA 1
ATOM 2945 C C . ARG A 1 460 ? -2.997 20.783 47.060 1.00 35.61 440 ARG A C 1
ATOM 2946 O O . ARG A 1 460 ? -2.510 21.843 47.447 1.00 33.33 440 ARG A O 1
ATOM 2954 N N . HIS A 1 461 ? -4.302 20.531 47.088 1.00 37.40 441 HIS A N 1
ATOM 2955 C CA . HIS A 1 461 ? -5.244 21.406 47.777 1.00 35.76 441 HIS A CA 1
ATOM 2956 C C . HIS A 1 461 ? -5.898 20.621 48.912 1.00 35.75 441 HIS A C 1
ATOM 2957 O O . HIS A 1 461 ? -6.410 19.519 48.708 1.00 37.16 441 HIS A O 1
ATOM 2964 N N . TRP A 1 462 ? -5.859 21.208 50.104 1.00 32.11 442 TRP A N 1
ATOM 2965 C CA . TRP A 1 462 ? -6.365 20.597 51.321 1.00 33.47 442 TRP A CA 1
ATOM 2966 C C . TRP A 1 462 ? -7.535 21.405 51.842 1.00 34.06 442 TRP A C 1
ATOM 2967 O O . TRP A 1 462 ? -7.443 22.627 51.964 1.00 34.26 442 TRP A O 1
ATOM 2978 N N . LYS A 1 463 ? -8.636 20.728 52.137 1.00 34.32 443 LYS A N 1
ATOM 2979 C CA . LYS A 1 463 ? -9.786 21.385 52.744 1.00 37.66 443 LYS A CA 1
ATOM 2980 C C . LYS A 1 463 ? -10.555 20.390 53.602 1.00 34.29 443 LYS A C 1
ATOM 2981 O O . LYS A 1 463 ? -10.152 19.232 53.725 1.00 29.56 443 LYS A O 1
ATOM 2985 N N . THR A 1 464 ? -11.667 20.852 54.166 1.00 34.70 444 THR A N 1
ATOM 2986 C CA . THR A 1 464 ? -12.467 20.081 55.115 1.00 34.93 444 THR A CA 1
ATOM 2987 C C . THR A 1 464 ? -12.807 18.711 54.546 1.00 35.07 444 THR A C 1
ATOM 2988 O O . THR A 1 464 ? -13.243 18.615 53.400 1.00 34.45 444 THR A O 1
ATOM 2992 N N . GLY A 1 465 ? -12.582 17.655 55.326 1.00 34.83 445 GLY A N 1
ATOM 2993 C CA . GLY A 1 465 ? -12.866 16.300 54.880 1.00 36.50 445 GLY A CA 1
ATOM 2994 C C . GLY A 1 465 ? -11.649 15.549 54.346 1.00 36.95 445 GLY A C 1
ATOM 2995 O O . GLY A 1 465 ? -11.642 14.320 54.278 1.00 36.01 445 GLY A O 1
ATOM 2996 N N . HIS A 1 466 ? -10.601 16.278 53.985 1.00 36.94 446 HIS A N 1
ATOM 2997 C CA . HIS A 1 466 ? -9.407 15.658 53.418 1.00 35.36 446 HIS A CA 1
ATOM 2998 C C . HIS A 1 466 ? -8.490 15.038 54.468 1.00 34.55 446 HIS A C 1
ATOM 2999 O O . HIS A 1 466 ? -8.481 15.459 55.634 1.00 33.61 446 HIS A O 1
ATOM 3006 N N . TYR A 1 467 ? -7.708 14.044 54.042 1.00 34.42 447 TYR A N 1
ATOM 3007 C CA . TYR A 1 467 ? -6.818 13.313 54.940 1.00 32.58 447 TYR A CA 1
ATOM 3008 C C . TYR A 1 467 ? -5.929 12.321 54.191 1.00 32.75 447 TYR A C 1
ATOM 3009 O O . TYR A 1 467 ? -6.152 12.032 53.015 1.00 34.17 447 TYR A O 1
ATOM 3018 N N . THR A 1 468 ? -4.925 11.800 54.886 1.00 32.50 448 THR A N 1
ATOM 3019 C CA . THR A 1 468 ? -4.257 10.577 54.468 1.00 34.30 448 THR A CA 1
ATOM 3020 C C . THR A 1 468 ? -4.136 9.684 55.689 1.00 34.37 448 THR A C 1
ATOM 3021 O O . THR A 1 468 ? -4.179 10.165 56.829 1.00 31.31 448 THR A O 1
ATOM 3025 N N . LEU A 1 469 ? -3.960 8.390 55.443 1.00 38.34 449 LEU A N 1
ATOM 3026 C CA . LEU A 1 469 ? -3.837 7.411 56.510 1.00 38.34 449 LEU A CA 1
ATOM 3027 C C . LEU A 1 469 ? -2.530 6.638 56.371 1.00 42.05 449 LEU A C 1
ATOM 3028 O O . LEU A 1 469 ? -1.923 6.615 55.303 1.00 40.17 449 LEU A O 1
ATOM 3033 N N . ILE A 1 470 ? -2.105 6.004 57.456 1.00 45.51 450 ILE A N 1
ATOM 3034 C CA . ILE A 1 470 ? -1.002 5.044 57.420 1.00 55.19 450 ILE A CA 1
ATOM 3035 C C . ILE A 1 470 ? -1.372 3.783 56.621 1.00 59.89 450 ILE A C 1
ATOM 3036 O O . ILE A 1 470 ? -2.444 3.202 56.819 1.00 59.76 450 ILE A O 1
ATOM 3041 N N . HIS A 1 471 ? -0.476 3.363 55.731 1.00 64.76 451 HIS A N 1
ATOM 3042 C CA . HIS A 1 471 ? -0.682 2.157 54.923 1.00 72.10 451 HIS A CA 1
ATOM 3043 C C . HIS A 1 471 ? -0.277 0.902 55.696 1.00 75.09 451 HIS A C 1
ATOM 3044 O O . HIS A 1 471 ? 0.908 0.577 55.807 1.00 76.54 451 HIS A O 1
ATOM 3051 N N . ALA A 1 476 ? 9.256 -0.818 51.803 1.00 76.68 456 ALA A N 1
ATOM 3052 C CA . ALA A 1 476 ? 9.609 0.354 52.597 1.00 74.84 456 ALA A CA 1
ATOM 3053 C C . ALA A 1 476 ? 10.911 0.957 52.089 1.00 74.99 456 ALA A C 1
ATOM 3054 O O . ALA A 1 476 ? 11.788 0.238 51.605 1.00 77.64 456 ALA A O 1
ATOM 3056 N N . GLU A 1 477 ? 11.044 2.274 52.226 1.00 71.57 457 GLU A N 1
ATOM 3057 C CA . GLU A 1 477 ? 12.113 3.000 51.555 1.00 70.08 457 GLU A CA 1
ATOM 3058 C C . GLU A 1 477 ? 12.585 4.241 52.312 1.00 63.60 457 GLU A C 1
ATOM 3059 O O . GLU A 1 477 ? 11.801 4.909 52.984 1.00 62.21 457 GLU A O 1
ATOM 3065 N N . PHE A 1 478 ? 13.878 4.539 52.191 1.00 60.90 458 PHE A N 1
ATOM 3066 C CA . PHE A 1 478 ? 14.433 5.806 52.644 1.00 58.68 458 PHE A CA 1
ATOM 3067 C C . PHE A 1 478 ? 14.002 6.897 51.683 1.00 54.74 458 PHE A C 1
ATOM 3068 O O . PHE A 1 478 ? 14.030 6.696 50.468 1.00 55.99 458 PHE A O 1
ATOM 3076 N N . ALA A 1 479 ? 13.648 8.065 52.203 1.00 49.27 459 ALA A N 1
ATOM 3077 C CA . ALA A 1 479 ? 13.215 9.150 51.336 1.00 46.54 459 ALA A CA 1
ATOM 3078 C C . ALA A 1 479 ? 13.273 10.501 52.037 1.00 44.33 459 ALA A C 1
ATOM 3079 O O . ALA A 1 479 ? 13.174 10.589 53.264 1.00 41.79 459 ALA A O 1
ATOM 3081 N N . LEU A 1 480 ? 13.448 11.549 51.242 1.00 38.28 460 LEU A N 1
ATOM 3082 C CA . LEU A 1 480 ? 13.384 12.916 51.735 1.00 36.47 460 LEU A CA 1
ATOM 3083 C C . LEU A 1 480 ? 12.061 13.544 51.305 1.00 34.91 460 LEU A C 1
ATOM 3084 O O . LEU A 1 480 ? 11.793 13.683 50.102 1.00 36.39 460 LEU A O 1
ATOM 3089 N N . ASP A 1 481 ? 11.236 13.908 52.283 1.00 31.56 461 ASP A N 1
ATOM 3090 C CA . ASP A 1 481 ? 9.973 14.591 52.026 1.00 32.52 461 ASP A CA 1
ATOM 3091 C C . ASP A 1 481 ? 10.212 16.088 52.004 1.00 36.21 461 ASP A C 1
ATOM 3092 O O . ASP A 1 481 ? 10.988 16.608 52.809 1.00 32.60 461 ASP A O 1
ATOM 3097 N N . LEU A 1 482 ? 9.531 16.770 51.090 1.00 37.71 462 LEU A N 1
ATOM 3098 C CA . LEU A 1 482 ? 9.585 18.220 50.990 1.00 35.51 462 LEU A CA 1
ATOM 3099 C C . LEU A 1 482 ? 8.163 18.757 50.928 1.00 33.43 462 LEU A C 1
ATOM 3100 O O . LEU A 1 482 ? 7.319 18.206 50.220 1.00 37.62 462 LEU A O 1
ATOM 3105 N N . ILE A 1 483 ? 7.901 19.827 51.668 1.00 31.18 463 ILE A N 1
ATOM 3106 C CA . ILE A 1 483 ? 6.618 20.513 51.609 1.00 30.92 463 ILE A CA 1
ATOM 3107 C C . ILE A 1 483 ? 6.843 22.020 51.624 1.00 32.13 463 ILE A C 1
ATOM 3108 O O . ILE A 1 483 ? 7.547 22.527 52.492 1.00 32.40 463 ILE A O 1
ATOM 3113 N N . LEU A 1 484 ? 6.227 22.724 50.679 1.00 33.30 464 LEU A N 1
ATOM 3114 C CA . LEU A 1 484 ? 6.123 24.182 50.723 1.00 32.21 464 LEU A CA 1
ATOM 3115 C C . LEU A 1 484 ? 4.635 24.569 50.810 1.00 31.32 464 LEU A C 1
ATOM 3116 O O . LEU A 1 484 ? 3.848 24.230 49.925 1.00 31.48 464 LEU A O 1
ATOM 3121 N N . TYR A 1 485 ? 4.258 25.273 51.876 1.00 32.37 465 TYR A N 1
ATOM 3122 C CA . TYR A 1 485 ? 2.862 25.628 52.141 1.00 32.41 465 TYR A CA 1
ATOM 3123 C C . TYR A 1 485 ? 2.494 26.977 51.521 1.00 35.43 465 TYR A C 1
ATOM 3124 O O . TYR A 1 485 ? 3.274 27.922 51.598 1.00 36.96 465 TYR A O 1
ATOM 3133 N N . CYS A 1 486 ? 1.296 27.072 50.938 1.00 33.40 466 CYS A N 1
ATOM 3134 C CA . CYS A 1 486 ? 0.772 28.345 50.441 1.00 35.69 466 CYS A CA 1
ATOM 3135 C C . CYS A 1 486 ? -0.636 28.597 50.972 1.00 37.16 466 CYS A C 1
ATOM 3136 O O . CYS A 1 486 ? -1.457 27.682 51.039 1.00 38.98 466 CYS A O 1
ATOM 3139 N N . GLY A 1 487 ? -0.911 29.843 51.342 1.00 37.82 467 GLY A N 1
ATOM 3140 C CA . GLY A 1 487 ? -2.257 30.261 51.678 1.00 40.77 467 GLY A CA 1
ATOM 3141 C C . GLY A 1 487 ? -2.842 29.661 52.945 1.00 44.88 467 GLY A C 1
ATOM 3142 O O . GLY A 1 487 ? -4.008 29.253 52.945 1.00 47.32 467 GLY A O 1
ATOM 3143 N N . CYS A 1 488 ? -2.062 29.620 54.024 1.00 43.68 468 CYS A N 1
ATOM 3144 C CA . CYS A 1 488 ? -2.553 29.058 55.285 1.00 45.11 468 CYS A CA 1
ATOM 3145 C C . CYS A 1 488 ? -2.258 29.928 56.510 1.00 47.56 468 CYS A C 1
ATOM 3146 O O . CYS A 1 488 ? -2.033 29.424 57.610 1.00 49.90 468 CYS A O 1
ATOM 3149 N N . GLU A 1 489 ? -2.287 31.240 56.334 1.00 48.60 469 GLU A N 1
ATOM 3150 C CA A GLU A 1 489 ? -2.121 32.139 57.461 0.58 51.10 469 GLU A CA 1
ATOM 3151 C CA B GLU A 1 489 ? -2.124 32.143 57.460 0.42 51.12 469 GLU A CA 1
ATOM 3152 C C . GLU A 1 489 ? -3.298 31.944 58.408 1.00 50.94 469 GLU A C 1
ATOM 3153 O O . GLU A 1 489 ? -4.445 31.830 57.971 1.00 50.25 469 GLU A O 1
ATOM 3164 N N . GLY A 1 490 ? -3.007 31.868 59.702 1.00 48.72 470 GLY A N 1
ATOM 3165 C CA . GLY A 1 490 ? -4.044 31.672 60.700 1.00 47.56 470 GLY A CA 1
ATOM 3166 C C . GLY A 1 490 ? -4.528 30.235 60.774 1.00 43.93 470 GLY A C 1
ATOM 3167 O O . GLY A 1 490 ? -5.499 29.930 61.465 1.00 47.35 470 GLY A O 1
ATOM 3168 N N . TRP A 1 491 ? -3.868 29.339 60.056 1.00 42.24 471 TRP A N 1
ATOM 3169 C CA . TRP A 1 491 ? -4.220 27.931 60.155 1.00 42.64 471 TRP A CA 1
ATOM 3170 C C . TRP A 1 491 ? -3.855 27.427 61.552 1.00 44.65 471 TRP A C 1
ATOM 3171 O O . TRP A 1 491 ? -2.768 27.715 62.053 1.00 47.40 471 TRP A O 1
ATOM 3182 N N . GLU A 1 492 ? -4.771 26.688 62.174 1.00 43.06 472 GLU A N 1
ATOM 3183 C CA . GLU A 1 492 ? -4.586 26.208 63.547 1.00 42.90 472 GLU A CA 1
ATOM 3184 C C . GLU A 1 492 ? -4.467 24.684 63.603 1.00 42.61 472 GLU A C 1
ATOM 3185 O O . GLU A 1 492 ? -5.126 23.986 62.829 1.00 39.04 472 GLU A O 1
ATOM 3191 N N . PRO A 1 493 ? -3.651 24.158 64.536 1.00 46.93 473 PRO A N 1
ATOM 3192 C CA . PRO A 1 493 ? -3.531 22.699 64.660 1.00 44.15 473 PRO A CA 1
ATOM 3193 C C . PRO A 1 493 ? -4.880 22.038 64.931 1.00 36.99 473 PRO A C 1
ATOM 3194 O O . PRO A 1 493 ? -5.114 20.922 64.481 1.00 37.96 473 PRO A O 1
ATOM 3198 N N . GLU A 1 494 ? -5.762 22.732 65.643 1.00 35.60 474 GLU A N 1
ATOM 3199 C CA . GLU A 1 494 ? -7.079 22.185 65.967 1.00 39.43 474 GLU A CA 1
ATOM 3200 C C . GLU A 1 494 ? -7.922 21.898 64.721 1.00 38.31 474 GLU A C 1
ATOM 3201 O O . GLU A 1 494 ? -8.914 21.170 64.796 1.00 39.56 474 GLU A O 1
ATOM 3207 N N . TYR A 1 495 ? -7.522 22.464 63.582 1.00 36.59 475 TYR A N 1
ATOM 3208 C CA . TYR A 1 495 ? -8.234 22.274 62.320 1.00 35.09 475 TYR A CA 1
ATOM 3209 C C . TYR A 1 495 ? -7.878 20.945 61.673 1.00 36.40 475 TYR A C 1
ATOM 3210 O O . TYR A 1 495 ? -8.564 20.497 60.750 1.00 35.03 475 TYR A O 1
ATOM 3219 N N . GLY A 1 496 ? -6.788 20.329 62.124 1.00 36.21 476 GLY A N 1
ATOM 3220 C CA . GLY A 1 496 ? -6.207 19.214 61.397 1.00 35.23 476 GLY A CA 1
ATOM 3221 C C . GLY A 1 496 ? -5.417 19.755 60.215 1.00 35.21 476 GLY A C 1
ATOM 3222 O O . GLY A 1 496 ? -5.234 20.965 60.097 1.00 35.39 476 GLY A O 1
ATOM 3223 N N . GLY A 1 497 ? -4.947 18.868 59.344 1.00 35.31 477 GLY A N 1
ATOM 3224 C CA . GLY A 1 497 ? -4.181 19.273 58.178 1.00 31.75 477 GLY A CA 1
ATOM 3225 C C . GLY A 1 497 ? -2.677 19.346 58.400 1.00 31.93 477 GLY A C 1
ATOM 3226 O O . GLY A 1 497 ? -1.922 19.614 57.470 1.00 31.74 477 GLY A O 1
ATOM 3227 N N . PHE A 1 498 ? -2.230 19.117 59.628 1.00 34.14 478 PHE A N 1
ATOM 3228 C CA . PHE A 1 498 ? -0.802 19.041 59.897 1.00 35.11 478 PHE A CA 1
ATOM 3229 C C . PHE A 1 498 ? -0.294 17.685 59.414 1.00 34.93 478 PHE A C 1
ATOM 3230 O O . PHE A 1 498 ? -1.086 16.762 59.221 1.00 30.97 478 PHE A O 1
ATOM 3238 N N . THR A 1 499 ? 1.016 17.568 59.206 1.00 35.41 479 THR A N 1
ATOM 3239 C CA . THR A 1 499 ? 1.615 16.296 58.810 1.00 35.18 479 THR A CA 1
ATOM 3240 C C . THR A 1 499 ? 2.334 15.730 60.021 1.00 36.84 479 THR A C 1
ATOM 3241 O O . THR A 1 499 ? 3.156 16.413 60.636 1.00 38.69 479 THR A O 1
ATOM 3245 N N . SER A 1 500 ? 2.010 14.491 60.377 1.00 33.83 480 SER A N 1
ATOM 3246 C CA . SER A 1 500 ? 2.597 13.856 61.554 1.00 35.64 480 SER A CA 1
ATOM 3247 C C . SER A 1 500 ? 3.490 12.696 61.117 1.00 35.05 480 SER A C 1
ATOM 3248 O O . SER A 1 500 ? 3.083 11.888 60.290 1.00 33.21 480 SER A O 1
ATOM 3251 N N . TYR A 1 501 ? 4.707 12.636 61.655 1.00 39.09 481 TYR A N 1
ATOM 3252 C CA . TYR A 1 501 ? 5.625 11.524 61.404 1.00 41.22 481 TYR A CA 1
ATOM 3253 C C . TYR A 1 501 ? 5.640 10.617 62.614 1.00 42.42 481 TYR A C 1
ATOM 3254 O O . TYR A 1 501 ? 5.727 11.102 63.738 1.00 43.84 481 TYR A O 1
ATOM 3263 N N . ILE A 1 502 ? 5.567 9.308 62.386 1.00 44.14 482 ILE A N 1
ATOM 3264 C CA . ILE A 1 502 ? 5.541 8.349 63.481 1.00 49.67 482 ILE A CA 1
ATOM 3265 C C . ILE A 1 502 ? 6.498 7.183 63.248 1.00 52.25 482 ILE A C 1
ATOM 3266 O O . ILE A 1 502 ? 6.906 6.916 62.119 1.00 51.44 482 ILE A O 1
ATOM 3271 N N . ALA A 1 503 ? 6.853 6.503 64.333 1.00 56.60 483 ALA A N 1
ATOM 3272 C CA . ALA A 1 503 ? 7.641 5.278 64.269 1.00 60.21 483 ALA A CA 1
ATOM 3273 C C . ALA A 1 503 ? 6.710 4.112 63.947 1.00 60.77 483 ALA A C 1
ATOM 3274 O O . ALA A 1 503 ? 5.597 4.041 64.462 1.00 61.92 483 ALA A O 1
ATOM 3276 N N . LYS A 1 504 ? 7.162 3.198 63.097 1.00 63.18 484 LYS A N 1
ATOM 3277 C CA . LYS A 1 504 ? 6.311 2.107 62.638 1.00 68.60 484 LYS A CA 1
ATOM 3278 C C . LYS A 1 504 ? 6.022 1.108 63.752 1.00 71.62 484 LYS A C 1
ATOM 3279 O O . LYS A 1 504 ? 6.858 0.883 64.628 1.00 74.19 484 LYS A O 1
ATOM 3285 N N . GLY A 1 505 ? 4.840 0.502 63.703 1.00 73.24 485 GLY A N 1
ATOM 3286 C CA . GLY A 1 505 ? 4.438 -0.470 64.702 1.00 78.72 485 GLY A CA 1
ATOM 3287 C C . GLY A 1 505 ? 4.394 0.147 66.086 1.00 83.48 485 GLY A C 1
ATOM 3288 O O . GLY A 1 505 ? 4.542 -0.544 67.093 1.00 86.76 485 GLY A O 1
ATOM 3289 N N . GLU A 1 506 ? 4.196 1.461 66.130 1.00 84.61 486 GLU A N 1
ATOM 3290 C CA . GLU A 1 506 ? 4.201 2.202 67.386 1.00 86.69 486 GLU A CA 1
ATOM 3291 C C . GLU A 1 506 ? 3.214 3.366 67.349 1.00 86.31 486 GLU A C 1
ATOM 3292 O O . GLU A 1 506 ? 2.708 3.741 66.284 1.00 83.28 486 GLU A O 1
ATOM 3298 N N . ASP A 1 507 ? 2.953 3.932 68.524 1.00 88.92 487 ASP A N 1
ATOM 3299 C CA . ASP A 1 507 ? 2.004 5.031 68.678 1.00 89.05 487 ASP A CA 1
ATOM 3300 C C . ASP A 1 507 ? 2.7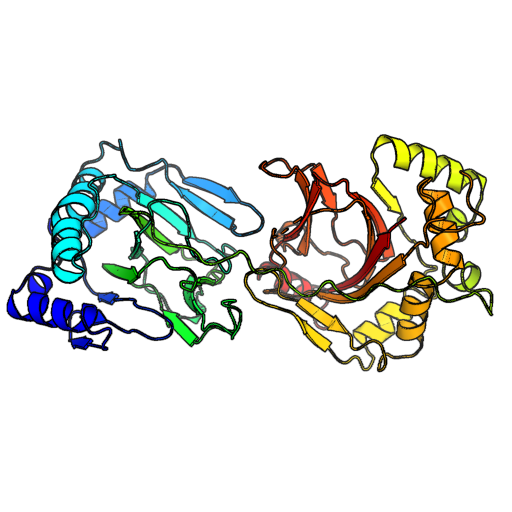50 6.335 68.974 1.00 87.57 487 ASP A C 1
ATOM 3301 O O . ASP A 1 507 ? 2.158 7.314 69.435 1.00 87.77 487 ASP A O 1
ATOM 3306 N N . GLU A 1 508 ? 4.052 6.339 68.698 1.00 84.08 488 GLU A N 1
ATOM 3307 C CA . GLU A 1 508 ? 4.915 7.452 69.074 1.00 77.61 488 GLU A CA 1
ATOM 3308 C C . GLU A 1 508 ? 5.118 8.464 67.950 1.00 66.51 488 GLU A C 1
ATOM 3309 O O . GLU A 1 508 ? 5.669 8.136 66.899 1.00 65.09 488 GLU A O 1
ATOM 3310 N N . GLU A 1 509 ? 4.682 9.697 68.195 1.00 59.67 489 GLU A N 1
ATOM 3311 C CA . GLU A 1 509 ? 4.856 10.789 67.248 1.00 56.70 489 GLU A CA 1
ATOM 3312 C C . GLU A 1 509 ? 6.286 11.298 67.347 1.00 53.41 489 GLU A C 1
ATOM 3313 O O . GLU A 1 509 ? 6.773 11.596 68.439 1.00 54.08 489 GLU A O 1
ATOM 3319 N N . LEU A 1 510 ? 6.963 11.384 66.206 1.00 45.50 490 LEU A N 1
ATOM 3320 C CA . LEU A 1 510 ? 8.363 11.785 66.179 1.00 45.41 490 LEU A CA 1
ATOM 3321 C C . LEU A 1 510 ? 8.484 13.243 65.801 1.00 40.24 490 LEU A C 1
ATOM 3322 O O . LEU A 1 510 ? 9.442 13.918 66.179 1.00 47.23 490 LEU A O 1
ATOM 3327 N N . LEU A 1 511 ? 7.507 13.718 65.041 1.00 38.20 491 LEU A N 1
ATOM 3328 C CA . LEU A 1 511 ? 7.541 15.071 64.505 1.00 40.43 491 LEU A CA 1
ATOM 3329 C C . LEU A 1 511 ? 6.169 15.494 64.005 1.00 38.37 491 LEU A C 1
ATOM 3330 O O . LEU A 1 511 ? 5.388 14.674 63.531 1.00 35.61 491 LEU A O 1
ATOM 3335 N N . THR A 1 512 ? 5.891 16.788 64.108 1.00 42.29 492 THR A N 1
ATOM 3336 C CA . THR A 1 512 ? 4.663 17.360 63.576 1.00 45.04 492 THR A CA 1
ATOM 3337 C C . THR A 1 512 ? 5.037 18.566 62.735 1.00 41.64 492 THR A C 1
ATOM 3338 O O . THR A 1 512 ? 5.785 19.438 63.187 1.00 42.28 492 THR A O 1
ATOM 3342 N N . VAL A 1 513 ? 4.536 18.595 61.506 1.00 39.02 493 VAL A N 1
ATOM 3343 C CA . VAL A 1 513 ? 4.738 19.733 60.612 1.00 40.24 493 VAL A CA 1
ATOM 3344 C C . VAL A 1 513 ? 3.422 20.496 60.465 1.00 38.22 493 VAL A C 1
ATOM 3345 O O . VAL A 1 513 ? 2.405 19.926 60.055 1.00 35.70 493 VAL A O 1
ATOM 3349 N N . ASN A 1 514 ? 3.451 21.777 60.821 1.00 35.59 494 ASN A N 1
ATOM 3350 C CA . ASN A 1 514 ? 2.265 22.620 60.802 1.00 37.27 494 ASN A CA 1
ATOM 3351 C C . ASN A 1 514 ? 2.273 23.564 59.607 1.00 37.43 494 ASN A C 1
ATOM 3352 O O . ASN A 1 514 ? 3.271 24.242 59.371 1.00 38.37 494 ASN A O 1
ATOM 3357 N N . PRO A 1 515 ? 1.157 23.624 58.862 1.00 35.46 495 PRO A N 1
ATOM 3358 C CA . PRO A 1 515 ? 1.079 24.542 57.720 1.00 36.20 495 PRO A CA 1
ATOM 3359 C C . PRO A 1 515 ? 1.438 25.978 58.108 1.00 38.24 495 PRO A C 1
ATOM 3360 O O . PRO A 1 515 ? 0.838 26.546 59.017 1.00 39.35 495 PRO A O 1
ATOM 3364 N N . GLU A 1 516 ? 2.440 26.531 57.437 1.00 37.67 496 GLU A N 1
ATOM 3365 C CA . GLU A 1 516 ? 2.877 27.901 57.662 1.00 36.84 496 GLU A CA 1
ATOM 3366 C C . GLU A 1 516 ? 3.330 28.457 56.312 1.00 35.70 496 GLU A C 1
ATOM 3367 O O . GLU A 1 516 ? 4.161 27.848 55.637 1.00 33.99 496 GLU A O 1
ATOM 3373 N N . SER A 1 517 ? 2.796 29.613 55.930 1.00 38.52 497 SER A N 1
ATOM 3374 C CA . SER A 1 517 ? 2.974 30.144 54.575 1.00 39.19 497 SER A CA 1
ATOM 3375 C C . SER A 1 517 ? 4.438 30.385 54.225 1.00 36.33 497 SER A C 1
ATOM 3376 O O . SER A 1 517 ? 5.165 31.030 54.980 1.00 36.09 497 SER A O 1
ATOM 3379 N N . ASN A 1 518 ? 4.850 29.856 53.077 1.00 33.89 498 ASN A N 1
ATOM 3380 C CA . ASN A 1 518 ? 6.195 30.043 52.541 1.00 35.71 498 ASN A CA 1
ATOM 3381 C C . ASN A 1 518 ? 7.269 29.422 53.436 1.00 39.02 498 ASN A C 1
ATOM 3382 O O . ASN A 1 518 ? 8.440 29.795 53.358 1.00 39.75 498 ASN A O 1
ATOM 3387 N N . SER A 1 519 ? 6.870 28.474 54.283 1.00 38.74 499 SER A N 1
ATOM 3388 C CA . SER A 1 519 ? 7.832 27.660 55.018 1.00 38.67 499 SER A CA 1
ATOM 3389 C C . SER A 1 519 ? 8.047 26.345 54.279 1.00 35.12 499 SER A C 1
ATOM 3390 O O . SER A 1 519 ? 7.086 25.684 53.866 1.00 32.31 499 SER A O 1
ATOM 3393 N N . LEU A 1 520 ? 9.314 25.983 54.106 1.00 34.56 500 LEU A N 1
ATOM 3394 C CA . LEU A 1 520 ? 9.690 24.732 53.475 1.00 34.71 500 LEU A CA 1
ATOM 3395 C C . LEU A 1 520 ? 10.068 23.752 54.572 1.00 36.27 500 LEU A C 1
ATOM 3396 O O . LEU A 1 520 ? 10.988 24.022 55.344 1.00 36.96 500 LEU A O 1
ATOM 3401 N N . ALA A 1 521 ? 9.352 22.632 54.655 1.00 33.57 501 ALA A N 1
ATOM 3402 C CA . ALA A 1 521 ? 9.710 21.563 55.578 1.00 33.71 501 ALA A CA 1
ATOM 3403 C C . ALA A 1 521 ? 10.465 20.495 54.802 1.00 33.08 501 ALA A C 1
ATOM 3404 O O . ALA A 1 521 ? 10.027 20.097 53.727 1.00 34.13 501 ALA A O 1
ATOM 3406 N N . LEU A 1 522 ? 11.603 20.056 55.343 1.00 35.20 502 LEU A N 1
ATOM 3407 C CA . LEU A 1 522 ? 12.382 18.955 54.782 1.00 38.14 502 LEU A CA 1
ATOM 3408 C C . LEU A 1 522 ? 12.525 17.882 55.845 1.00 38.87 502 LEU A C 1
ATOM 3409 O O . LEU A 1 522 ? 13.074 18.151 56.913 1.00 41.33 502 LEU A O 1
ATOM 3414 N N . VAL A 1 523 ? 12.057 16.669 55.562 1.00 38.48 503 VAL A N 1
ATOM 3415 C CA . VAL A 1 523 ? 12.102 15.586 56.549 1.00 37.64 503 VAL A CA 1
ATOM 3416 C C . VAL A 1 523 ? 12.573 14.280 55.913 1.00 38.96 503 VAL A C 1
ATOM 3417 O O . VAL A 1 523 ? 11.948 13.769 54.983 1.00 40.28 503 VAL A O 1
ATOM 3421 N N . TYR A 1 524 ? 13.665 13.734 56.434 1.00 41.71 504 TYR A N 1
ATOM 3422 C CA . TYR A 1 524 ? 14.182 12.462 55.958 1.00 43.89 504 TYR A CA 1
ATOM 3423 C C . TYR A 1 524 ? 13.489 11.316 56.689 1.00 45.75 504 TYR A C 1
ATOM 3424 O O . TYR A 1 524 ? 13.398 11.324 57.919 1.00 46.61 504 TYR A O 1
ATOM 3433 N N . ARG A 1 525 ? 12.984 10.348 55.926 1.00 45.59 505 ARG A N 1
ATOM 3434 C CA . ARG A 1 525 ? 12.342 9.158 56.487 1.00 47.48 505 ARG A CA 1
ATOM 3435 C C . ARG A 1 525 ? 13.244 7.953 56.317 1.00 47.82 505 ARG A C 1
ATOM 3436 O O . ARG A 1 525 ? 13.805 7.755 55.242 1.00 51.79 505 ARG A O 1
ATOM 3444 N N . ASP A 1 526 ? 13.391 7.151 57.366 1.00 45.96 506 ASP A N 1
ATOM 3445 C CA . ASP A 1 526 ? 14.019 5.837 57.228 1.00 49.31 506 ASP A CA 1
ATOM 3446 C C . ASP A 1 526 ? 12.903 4.836 56.939 1.00 49.16 506 ASP A C 1
ATOM 3447 O O . ASP A 1 526 ? 11.748 5.231 56.773 1.00 45.12 506 ASP A O 1
ATOM 3452 N N . ARG A 1 527 ? 13.236 3.550 56.895 1.00 57.44 507 ARG A N 1
ATOM 3453 C CA . ARG A 1 527 ? 12.253 2.505 56.598 1.00 63.12 507 ARG A CA 1
ATOM 3454 C C . ARG A 1 527 ? 11.290 2.211 57.750 1.00 65.92 507 ARG A C 1
ATOM 3455 O O . ARG A 1 527 ? 10.245 1.589 57.543 1.00 67.05 507 ARG A O 1
ATOM 3463 N N . GLU A 1 528 ? 11.645 2.651 58.954 1.00 67.82 508 GLU A N 1
ATOM 3464 C CA . GLU A 1 528 ? 10.813 2.432 60.135 1.00 70.47 508 GLU A CA 1
ATOM 3465 C C . GLU A 1 528 ? 10.065 3.711 60.539 1.00 67.56 508 GLU A C 1
ATOM 3466 O O . GLU A 1 528 ? 9.633 3.861 61.685 1.00 69.33 508 GLU A O 1
ATOM 3472 N N . THR A 1 529 ? 9.900 4.620 59.581 1.00 61.02 509 THR A N 1
ATOM 3473 C CA . THR A 1 529 ? 9.248 5.902 59.833 1.00 54.99 509 THR A CA 1
ATOM 3474 C C . THR A 1 529 ? 8.187 6.167 58.775 1.00 49.04 509 THR A C 1
ATOM 3475 O O . THR A 1 529 ? 8.446 6.054 57.581 1.00 50.17 509 THR A O 1
ATOM 3479 N N . LEU A 1 530 ? 6.990 6.521 59.232 1.00 46.26 510 LEU A N 1
ATOM 3480 C CA . LEU A 1 530 ? 5.859 6.775 58.348 1.00 46.98 510 LEU A CA 1
ATOM 3481 C C . LEU A 1 530 ? 5.259 8.143 58.642 1.00 46.93 510 LEU A C 1
ATOM 3482 O O . LEU A 1 530 ? 5.637 8.801 59.610 1.00 48.32 510 LEU A O 1
ATOM 3487 N N . LYS A 1 531 ? 4.329 8.574 57.801 1.00 44.86 511 LYS A N 1
ATOM 3488 C CA . LYS A 1 531 ? 3.737 9.897 57.947 1.00 43.69 511 LYS A CA 1
ATOM 3489 C C . LYS A 1 531 ? 2.282 9.900 57.503 1.00 40.28 511 LYS A C 1
ATOM 3490 O O . LYS A 1 531 ? 1.845 9.024 56.756 1.00 41.52 511 LYS A O 1
ATOM 3496 N N . PHE A 1 532 ? 1.536 10.898 57.953 1.00 37.44 512 PHE A N 1
ATOM 3497 C CA . PHE A 1 532 ? 0.186 11.098 57.463 1.00 35.21 512 PHE A CA 1
ATOM 3498 C C . PHE A 1 532 ? -0.257 12.529 57.694 1.00 36.36 512 PHE A C 1
ATOM 3499 O O . PHE A 1 532 ? 0.292 13.233 58.543 1.00 39.34 512 PHE A O 1
ATOM 3507 N N . VAL A 1 533 ? -1.259 12.946 56.930 1.00 32.40 513 VAL A N 1
ATOM 3508 C CA . VAL A 1 533 ? -1.845 14.264 57.074 1.00 30.00 513 VAL A CA 1
ATOM 3509 C C . VAL A 1 533 ? -3.180 14.079 57.771 1.00 29.90 513 VAL A C 1
ATOM 3510 O O . VAL A 1 533 ? -4.075 13.413 57.247 1.00 28.13 513 VAL A O 1
ATOM 3514 N N . LYS A 1 534 ? -3.312 14.668 58.948 1.00 32.04 514 LYS A N 1
ATOM 3515 C CA . LYS A 1 534 ? -4.486 14.440 59.773 1.00 32.72 514 LYS A CA 1
ATOM 3516 C C . LYS A 1 534 ? -5.752 15.065 59.203 1.00 33.99 514 LYS A C 1
ATOM 3517 O O . LYS A 1 534 ? -5.744 16.207 58.721 1.00 32.68 514 LYS A O 1
ATOM 3523 N N . HIS A 1 535 ? -6.836 14.298 59.277 1.00 31.32 515 HIS A N 1
ATOM 3524 C CA . HIS A 1 535 ? -8.161 14.733 58.845 1.00 29.99 515 HIS A CA 1
ATOM 3525 C C . HIS A 1 535 ? -8.456 16.197 59.167 1.00 30.49 515 HIS A C 1
ATOM 3526 O O . HIS A 1 535 ? -8.320 16.634 60.310 1.00 33.36 515 HIS A O 1
ATOM 3533 N N . ILE A 1 536 ? -8.856 16.953 58.146 1.00 28.67 516 ILE A N 1
ATOM 3534 C CA . ILE A 1 536 ? -9.187 18.367 58.309 1.00 30.00 516 ILE A CA 1
ATOM 3535 C C . ILE A 1 536 ? -10.674 18.505 58.624 1.00 32.84 516 ILE A C 1
ATOM 3536 O O . ILE A 1 536 ? -11.530 18.143 57.815 1.00 33.13 516 ILE A O 1
ATOM 3541 N N . ASN A 1 537 ? -10.976 19.034 59.802 1.00 32.29 517 ASN A N 1
ATOM 3542 C CA . ASN A 1 537 ? -12.342 19.045 60.319 1.00 33.51 517 ASN A CA 1
ATOM 3543 C C . ASN A 1 537 ? -13.031 20.399 60.141 1.00 34.66 517 ASN A C 1
ATOM 3544 O O . ASN A 1 537 ? -12.438 21.358 59.641 1.00 33.76 517 ASN A O 1
ATOM 3549 N N . HIS A 1 538 ? -14.282 20.471 60.582 1.00 34.44 518 HIS A N 1
ATOM 3550 C CA . HIS A 1 538 ? -15.137 21.624 60.312 1.00 39.40 518 HIS A CA 1
ATOM 3551 C C . HIS A 1 538 ? -14.811 22.881 61.121 1.00 43.33 518 HIS A C 1
ATOM 3552 O O . HIS A 1 538 ? -15.367 23.948 60.848 1.00 45.27 518 HIS A O 1
ATOM 3559 N N . ARG A 1 539 ? -13.914 22.782 62.100 1.00 45.50 519 ARG A N 1
ATOM 3560 C CA . ARG A 1 539 ? -13.419 23.993 62.757 1.00 48.64 519 ARG A CA 1
ATOM 3561 C C . ARG A 1 539 ? -12.665 24.841 61.748 1.00 43.69 519 ARG A C 1
ATOM 3562 O O . ARG A 1 539 ? -12.599 26.057 61.888 1.00 46.30 519 ARG A O 1
ATOM 3570 N N . SER A 1 540 ? -12.092 24.194 60.737 1.00 39.10 520 SER A N 1
ATOM 3571 C CA . SER A 1 540 ? -11.325 24.908 59.716 1.00 38.18 520 SER A CA 1
ATOM 3572 C C . SER A 1 540 ? -12.177 25.977 59.016 1.00 37.85 520 SER A C 1
ATOM 3573 O O . SER A 1 540 ? -11.646 26.930 58.447 1.00 38.79 520 SER A O 1
ATOM 3576 N N . LEU A 1 541 ? -13.498 25.841 59.094 1.00 37.26 521 LEU A N 1
ATOM 3577 C CA . LEU A 1 541 ? -14.400 26.849 58.543 1.00 42.24 521 LEU A CA 1
ATOM 3578 C C . LEU A 1 541 ? -14.270 28.204 59.236 1.00 43.17 521 LEU A C 1
ATOM 3579 O O . LEU A 1 541 ? -14.661 29.233 58.674 1.00 41.95 521 LEU A O 1
ATOM 3584 N N . GLU A 1 542 ? -13.712 28.209 60.445 1.00 45.77 522 GLU A N 1
ATOM 3585 C CA . GLU A 1 542 ? -13.450 29.455 61.166 1.00 49.77 522 GLU A CA 1
ATOM 3586 C C . GLU A 1 542 ? -12.499 30.342 60.361 1.00 46.18 522 GLU A C 1
ATOM 3587 O O . GLU A 1 542 ? -12.417 31.544 60.596 1.00 47.46 522 GLU A O 1
ATOM 3593 N N . GLN A 1 543 ? -11.789 29.732 59.412 1.00 42.86 523 GLN A N 1
ATOM 3594 C CA . GLN A 1 543 ? -10.883 30.444 58.512 1.00 43.07 523 GLN A CA 1
ATOM 3595 C C . GLN A 1 543 ? -11.603 31.563 57.761 1.00 44.11 523 GLN A C 1
ATOM 3596 O O . GLN A 1 543 ? -11.027 32.624 57.509 1.00 44.98 523 GLN A O 1
ATOM 3602 N N . LYS A 1 544 ? -12.870 31.327 57.429 1.00 44.27 524 LYS A N 1
ATOM 3603 C CA . LYS A 1 544 ? -13.652 32.263 56.620 1.00 49.13 524 LYS A CA 1
ATOM 3604 C C . LYS A 1 544 ? -14.077 33.528 57.353 1.00 50.90 524 LYS A C 1
ATOM 3605 O O . LYS A 1 544 ? -14.462 34.508 56.722 1.00 53.08 524 LYS A O 1
ATOM 3611 N N . LYS A 1 545 ? -14.014 33.513 58.679 1.00 53.51 525 LYS A N 1
ATOM 3612 C CA . LYS A 1 545 ? -14.255 34.724 59.455 1.00 58.09 525 LYS A CA 1
ATOM 3613 C C . LYS A 1 545 ? -13.191 35.764 59.126 1.00 56.91 525 LYS A C 1
ATOM 3614 O O . LYS A 1 545 ? -13.412 36.964 59.274 1.00 61.65 525 LYS A O 1
ATOM 3620 N N . THR A 1 546 ? -12.034 35.283 58.684 1.00 48.41 526 THR A N 1
ATOM 3621 C CA . THR A 1 546 ? -10.880 36.130 58.408 1.00 51.00 526 THR A CA 1
ATOM 3622 C C . THR A 1 546 ? -10.644 36.266 56.905 1.00 50.27 526 THR A C 1
ATOM 3623 O O . THR A 1 546 ? -10.460 37.373 56.394 1.00 52.90 526 THR A O 1
ATOM 3627 N N . PHE A 1 547 ? -10.621 35.128 56.216 1.00 49.18 527 PHE A N 1
ATOM 3628 C CA . PHE A 1 547 ? -10.475 35.079 54.764 1.00 47.56 527 PHE A CA 1
ATOM 3629 C C . PHE A 1 547 ? -11.720 34.416 54.174 1.00 45.38 527 PHE A C 1
ATOM 3630 O O . PHE A 1 547 ? -11.744 33.201 53.986 1.00 43.23 527 PHE A O 1
ATOM 3638 N N . PRO A 1 548 ? -12.765 35.216 53.897 1.00 48.34 528 PRO A N 1
ATOM 3639 C CA . PRO A 1 548 ? -14.066 34.671 53.487 1.00 54.33 528 PRO A CA 1
ATOM 3640 C C . PRO A 1 548 ? -14.039 33.946 52.145 1.00 53.08 528 PRO A C 1
ATOM 3641 O O . PRO A 1 548 ? -14.836 33.034 51.931 1.00 55.27 528 PRO A O 1
ATOM 3645 N N . ASN A 1 549 ? -13.119 34.330 51.270 1.00 52.61 529 ASN A N 1
ATOM 3646 C CA . ASN A 1 549 ? -13.045 33.751 49.933 1.00 55.64 529 ASN A CA 1
ATOM 3647 C C . ASN A 1 549 ? -12.015 32.649 49.831 1.00 56.65 529 ASN A C 1
ATOM 3648 O O . ASN A 1 549 ? -11.600 32.287 48.729 1.00 58.29 529 ASN A O 1
ATOM 3653 N N . ARG A 1 550 ? -11.593 32.125 50.977 1.00 54.12 530 ARG A N 1
ATOM 3654 C CA . ARG A 1 550 ? -10.630 31.041 50.995 1.00 50.96 530 ARG A CA 1
ATOM 3655 C C . ARG A 1 550 ? -11.259 29.802 51.596 1.00 46.77 530 ARG A C 1
ATOM 3656 O O . ARG A 1 550 ? -12.086 29.881 52.503 1.00 50.29 530 ARG A O 1
ATOM 3664 N N . THR A 1 551 ? -10.859 28.654 51.070 1.00 40.12 531 THR A N 1
ATOM 3665 C CA . THR A 1 551 ? -11.293 27.377 51.589 1.00 42.41 531 THR A CA 1
ATOM 3666 C C . THR A 1 551 ? -10.077 26.465 51.661 1.00 43.01 531 THR A C 1
ATOM 3667 O O . THR A 1 551 ? -9.584 25.988 50.640 1.00 46.37 531 THR A O 1
ATOM 3671 N N . GLY A 1 552 ? -9.574 26.261 52.874 1.00 37.57 532 GLY A N 1
ATOM 3672 C CA . GLY A 1 552 ? -8.431 25.397 53.094 1.00 32.51 532 GLY A CA 1
ATOM 3673 C C . GLY A 1 552 ? -7.121 26.053 52.688 1.00 33.20 532 GLY A C 1
ATOM 3674 O O . GLY A 1 552 ? -6.982 27.275 52.758 1.00 34.48 532 GLY A O 1
ATOM 3675 N N . PHE A 1 553 ? -6.159 25.242 52.252 1.00 33.92 533 PHE A N 1
ATOM 3676 C CA . PHE A 1 553 ? -4.841 25.742 51.872 1.00 33.22 533 PHE A CA 1
ATOM 3677 C C . PHE A 1 553 ? -4.209 24.818 50.834 1.00 32.08 533 PHE A C 1
ATOM 3678 O O . PHE A 1 553 ? -4.790 23.796 50.471 1.00 33.31 533 PHE A O 1
ATOM 3686 N N . TRP A 1 554 ? -3.022 25.184 50.358 1.00 30.47 534 TRP A N 1
ATOM 3687 C CA . TRP A 1 554 ? -2.344 24.437 49.306 1.00 34.15 534 TRP A CA 1
ATOM 3688 C C . TRP A 1 554 ? -0.928 24.106 49.741 1.00 34.85 534 TRP A C 1
ATOM 3689 O O . TRP A 1 554 ? -0.365 24.791 50.594 1.00 35.15 534 TRP A O 1
ATOM 3700 N N . ASP A 1 555 ? -0.348 23.065 49.149 1.00 34.74 535 ASP A N 1
ATOM 3701 C CA . ASP A 1 555 ? 1.086 22.833 49.287 1.00 36.10 535 ASP A CA 1
ATOM 3702 C C . ASP A 1 555 ? 1.708 22.242 48.022 1.00 37.27 535 ASP A C 1
ATOM 3703 O O . ASP A 1 555 ? 1.010 21.712 47.152 1.00 36.05 535 ASP A O 1
ATOM 3708 N N . PHE A 1 556 ? 3.027 22.367 47.934 1.00 35.15 536 PHE A N 1
ATOM 3709 C CA . PHE A 1 556 ? 3.824 21.624 46.977 1.00 35.42 536 PHE A CA 1
ATOM 3710 C C . PHE A 1 556 ? 4.463 20.495 47.766 1.00 35.88 536 PHE A C 1
ATOM 3711 O O . PHE A 1 556 ? 5.194 20.753 48.724 1.00 38.50 536 PHE A O 1
ATOM 3719 N N . SER A 1 557 ? 4.157 19.254 47.395 1.00 36.66 537 SER A N 1
ATOM 3720 C CA . SER A 1 557 ? 4.614 18.084 48.144 1.00 36.70 537 SER A CA 1
ATOM 3721 C C . SER A 1 557 ? 5.480 17.217 47.234 1.00 36.51 537 SER A C 1
ATOM 3722 O O . SER A 1 557 ? 4.993 16.637 46.262 1.00 35.30 537 SER A O 1
ATOM 3725 N N . PHE A 1 558 ? 6.771 17.156 47.545 1.00 34.53 538 PHE A N 1
ATOM 3726 C CA . PHE A 1 558 ? 7.719 16.380 46.761 1.00 31.39 538 PHE A CA 1
ATOM 3727 C C . PHE A 1 558 ? 8.407 15.318 47.614 1.00 35.79 538 PHE A C 1
ATOM 3728 O O . PHE A 1 558 ? 8.494 15.445 48.843 1.00 35.68 538 PHE A O 1
ATOM 3736 N N . ILE A 1 559 ? 8.868 14.259 46.956 1.00 37.52 539 ILE A N 1
ATOM 3737 C CA . ILE A 1 559 ? 9.665 13.236 47.617 1.00 38.97 539 ILE A CA 1
ATOM 3738 C C . ILE A 1 559 ? 10.873 12.947 46.746 1.00 40.44 539 ILE A C 1
ATOM 3739 O O . ILE A 1 559 ? 10.740 12.752 45.540 1.00 43.03 539 ILE A O 1
ATOM 3744 N N . TYR A 1 560 ? 12.051 12.946 47.364 1.00 39.51 540 TYR A N 1
ATOM 3745 C CA . TYR A 1 560 ? 13.311 12.726 46.657 1.00 38.09 540 TYR A CA 1
ATOM 3746 C C . TYR A 1 560 ? 13.984 11.447 47.147 1.00 40.30 540 TYR A C 1
ATOM 3747 O O . TYR A 1 560 ? 13.964 11.144 48.345 1.00 38.66 540 TYR A O 1
ATOM 3756 N N . TYR A 1 561 ? 14.573 10.708 46.209 1.00 41.33 541 TYR A N 1
ATOM 3757 C CA . TYR A 1 561 ? 15.233 9.441 46.494 1.00 43.71 541 TYR A CA 1
ATOM 3758 C C . TYR A 1 561 ? 16.687 9.508 46.052 1.00 46.21 541 TYR A C 1
ATOM 3759 O O . TYR A 1 561 ? 16.988 10.012 44.968 1.00 47.40 541 TYR A O 1
ATOM 3768 N N . GLU A 1 562 ? 17.592 9.007 46.885 1.00 47.50 542 GLU A N 1
ATOM 3769 C CA . GLU A 1 562 ? 18.997 8.912 46.496 1.00 55.65 542 GLU A CA 1
ATOM 3770 C C . GLU A 1 562 ? 19.167 7.859 45.401 1.00 57.62 542 GLU A C 1
ATOM 3771 O O . GLU A 1 562 ? 18.329 6.964 45.267 1.00 56.82 542 GLU A O 1
#

Nearest PDB structures (foldseek):
  4nhx-assembly1_A  TM=1.002E+00  e=3.237E-97  Homo sapiens
  4nhy-assembly1_A  TM=9.911E-01  e=1.278E-91  Homo sapiens
  4nhy-assembly6_C-3  TM=9.780E-01  e=1.952E-88  Homo sapiens
  3mgu-assembly1_A-2  TM=7.513E-01  e=3.801E-31  Saccharomyces cerevisiae
  6e0t-assembly1_X  TM=7.856E-01  e=3.465E-12  Schizosaccharomyces pombe 972h-

Solvent-accessible surface area: 21281 Å² total; per-residue (Å²): 69,86,13,12,86,44,1,53,85,77,81,8,52,146,82,0,18,88,6,9,67,165,127,62,89,40,90,79,158,34,0,50,0,46,29,105,38,6,2,5,0,25,0,43,99,0,1,100,42,83,112,20,0,91,17,0,60,154,26,0,98,116,12,104,39,93,91,59,101,48,17,37,46,61,17,55,40,3,38,96,0,90,139,67,223,53,90,53,1,29,47,0,37,70,3,0,3,92,68,0,44,57,7,0,22,79,2,9,149,20,122,9,78,64,66,56,39,9,24,0,5,19,7,64,33,6,11,4,28,8,3,32,30,10,34,105,105,13,49,43,0,3,0,23,0,2,1,1,41,124,28,65,128,85,26,4,0,7,4,6,0,9,23,59,50,118,92,37,21,1,130,103,74,65,79,37,38,52,1,42,68,7,40,0,0,0,0,38,3,15,36,48,0,12,9,21,12,21,16,0,58,18,139,117,102,23,4,3,2,0,27,4,50,0,28,2,77,70,88,123,156,65,125,106,76,84,54,101,116,82,114,83,42,72,41,70,99,104,132,113,82,14,20,140,81,5,0,23,92,65,14,28,69,139,96,94,19,84,76,7,49,86,104,6,108,119,62,41,49,10,77,6,120,90,0,0,59,74,65,52,20,78,49,0,16,102,12,14,64,149,37,168,31,86,72,64,79,58,31,27,22,30,25,24,78,8,37,70,3,70,52,77,134,6,36,120,42,0,54,33,0,1,87,0,0,40,9,31,10,0,0,45,4,0,2,44,0,4,41,24,87,1,4,143,123,7,113,155,114,90,101,22,58,0,31,16,26,2,19,20,1,38,33,22,5,10,19,8,50,150,115,79,87,2,1,2,0,6,0,3,0,2,2,86,59,25,76,70,112,14,4,2,25,5,2,3,28,16,114,82,112,149,30,100,104,46,50,10,72,12,64,25,10,1,0,2,0,8,53,30,61,120,108,16,48,58,8,9,11,15,0,5,55,92,5,84,71,13,72,173,95,63,85,149,35,56,4,1,20,2,0,9,1,26,2,19,92

Organism: Homo sapiens (NCBI:txid9606)

InterPro domains:
  IPR005123 Oxoglutarate/iron-dependent dioxygenase domain [PS51471] (134-239)
  IPR006620 Prolyl 4-hydroxylase, alpha subunit [SM00702] (48-238)
  IPR019601 Oxoglutarate/iron-dependent oxygenase, C-terminal degradation domain [PF10637] (262-538)
  IPR039558 Prolyl 3,4-dihydroxylase TPA1/OFD1, N-terminal domain [PF13661] (141-238)
  IPR051842 Ribosomal subunit uS12 prolyl hydroxylase [PTHR12117] (14-541)

B-factor: mean 50.8, std 14.13, range [28.13, 111.87]

Foldseek 3Di:
DAFDPVCVPPVNLVVLLVCLVVVHWDDDPQKTWHQVVHTKMKGALGDVDPVLLVVVVVVQVPFDWDWDDDQFWTWTWGDALPVDDPPSSVVVLCNVLPVVQVSCCVSNVFPWDSDGWKIKTKAAAFTKGFKDQPDDFFFFKKKKFWQWDDWDPVQFQWKFWFHADPQLFGDDTDDTHIDDHGMMMMGTRASNRIIMGTGGHDNPTMTIMMITGTTGHGDDHDDDDDDDDDDKFFFDEDDDDDDVQWFDVCLVDLVSLQVLQVVCAVQVKDKAALGTPVVLLVVQLCCVQPHDWDWDWDDDRQFWTWIWTPQVPGDPSSVVVLSVCRHQVVLQSVCSNHVDPSHPPRDDDDGKIKDKTKTFD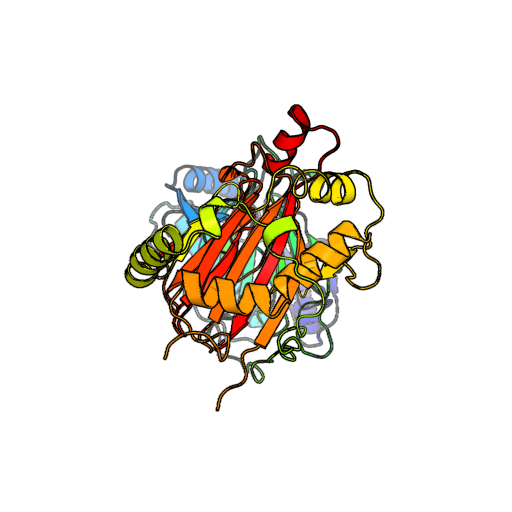FAFTKGDDDFAKKKKKKAWADQVVPDVVQFFWKWKDFAPDPDTSDIGDHDHRMMMIHIDHGRMDMMGHHGHDVQVVVCVPVVSDGGIMMMIMMMHD

CATH classification: 2.60.120.620 (+1 more: 2.60.120.620)

Sequence (457 aa):
AEFSDAVTEETLKKQVAEAWSRRRTPFSHEVIVMDDMDDPFLHCCVIPNFIQSQDFLEGLQKELMNLDFHEKYNDLYKFQQSDDLKKRREPHISTLRKILFEDFRSWLSDISKIDLESSTIDMSCAKYEFTDALLCHDDELEGRRIAFILYLVPPWDRSMGGTLDLYSIDEHFQPKQIVKSLIPSWNKLVFFEEVSPVSFHQVSEVLSEEKSRLSISGWFHGPSLTRPPNYFEPPIPRSPHIPQDHEILYDWINPTYLDMDYQVQIQEEFEESSEILLKEFLKPEKFTTKVCEALEHGHVEWSSRGPPNKRFYEKAEESKLPEILKECMKLFRSEALFLLLSNFTGLKLHFLAPSSSVPMCQGELRHWKTGHYTLIHAEFALDLILYCGCEEGWEPEYGGFTSYIAKGEDEELLTVNPESNSLALVYRDRETLKFVKHINHRSLEQKKTFPNRTGFWDFSFIYYE

Radius of gyration: 26.1 Å; Cα contacts (8 Å, |Δi|>4): 1007; chains: 1; bounding box: 71×59×57 Å

GO terms:
  GO:0019511 peptidyl-proline hydroxylation (P, IDA)
  GO:0006449 regulation of translational termination (P, IMP)
  GO:0031543 peptidyl-proline dioxygenase activity (F, IDA)
  GO:0031544 peptidyl-proline 3-dioxygenase activity (F, IDA)
  GO:0018126 protein hydroxylation (P, IDA)
  GO:0010494 cytoplasmic stress granule (C, IMP)
  GO:0034063 stress granule assembly (P, IMP)
  GO:0008283 cell population proliferation (P, IMP)
  GO:0031544 peptidyl-proline 3-dioxygenase activity (F, EXP)
  GO:0005654 nucleoplasm (C, TAS)
  GO:0019511 peptidyl-proline hydroxylation (P, TAS)
  GO:0005515 protein binding (F, IPI)
  GO:0005654 nucleoplasm (C, IDA)
  GO:0005829 cytosol (C, IDA)